Protein 2WAU (pdb70)

Solvent-accessible surface area: 29302 Å² total

Structure (mmCIF, N/CA/C/O backbone):
data_2WAU
#
_entry.id   2WAU
#
_cell.length_a   62.943
_cell.length_b   62.943
_cell.length_c   334.269
_cell.angle_alpha   90.00
_cell.angle_beta   90.00
_cell.angle_gamma   90.00
#
_symmetry.space_group_name_H-M   'P 43 21 2'
#
loop_
_atom_site.group_PDB
_atom_site.id
_atom_site.type_symbol
_atom_site.label_atom_id
_atom_site.label_alt_id
_atom_site.label_comp_id
_atom_site.label_asym_id
_atom_site.label_entity_id
_atom_site.label_seq_id
_atom_site.pdbx_PDB_ins_code
_atom_site.Cartn_x
_atom_site.Cartn_y
_atom_site.Cartn_z
_atom_site.occupancy
_atom_site.B_iso_or_equiv
_atom_site.auth_seq_id
_atom_site.auth_comp_id
_atom_site.auth_asym_id
_atom_site.auth_atom_id
_atom_site.pdbx_PDB_model_num
ATOM 1 N N . ASP A 1 18 ? -6.561 -37.641 21.157 1.00 76.25 2350 ASP A N 1
ATOM 2 C CA . ASP A 1 18 ? -7.578 -36.719 21.744 1.00 75.75 2350 ASP A CA 1
ATOM 3 C C . ASP A 1 18 ? -6.949 -35.443 22.326 1.00 74.37 2350 ASP A C 1
ATOM 4 O O . ASP A 1 18 ? -7.630 -34.427 22.487 1.00 74.50 2350 ASP A O 1
ATOM 9 N N . THR A 1 19 ? -5.651 -35.500 22.622 1.00 71.70 2351 THR A N 1
ATOM 10 C CA . THR A 1 19 ? -4.939 -34.387 23.262 1.00 68.61 2351 THR A CA 1
ATOM 11 C C . THR A 1 19 ? -4.212 -33.494 22.248 1.00 65.68 2351 THR A C 1
ATOM 12 O O . THR A 1 19 ? -3.815 -33.953 21.176 1.00 65.73 2351 THR A O 1
ATOM 16 N N . TRP A 1 20 ? -4.045 -32.220 22.600 1.00 62.27 2352 TRP A N 1
ATOM 17 C CA . TRP A 1 20 ? -3.315 -31.265 21.766 1.00 59.02 2352 TRP A CA 1
ATOM 18 C C . TRP A 1 20 ? -1.851 -31.168 22.182 1.00 58.23 2352 TRP A C 1
ATOM 19 O O . TRP A 1 20 ? -1.466 -30.323 22.994 1.00 57.59 2352 TRP A O 1
ATOM 30 N N . THR A 1 21 ? -1.046 -32.053 21.602 1.00 57.32 2353 THR A N 1
ATOM 31 C CA . THR A 1 21 ? 0.359 -32.212 21.966 1.00 57.03 2353 THR A CA 1
ATOM 32 C C . THR A 1 21 ? 1.237 -31.090 21.416 1.00 57.08 2353 THR A C 1
ATOM 33 O O . THR A 1 21 ? 0.840 -30.370 20.498 1.00 56.96 2353 THR A O 1
ATOM 37 N N . ASP A 1 22 ? 2.429 -30.947 21.993 1.00 57.28 2354 ASP A N 1
ATOM 38 C CA . ASP A 1 22 ? 3.397 -29.948 21.546 1.00 57.71 2354 ASP A CA 1
ATOM 39 C C . ASP A 1 22 ? 4.527 -30.580 20.727 1.00 58.22 2354 ASP A C 1
ATOM 40 O O . ASP A 1 22 ? 5.664 -30.098 20.735 1.00 58.18 2354 ASP A O 1
ATOM 45 N N . LEU A 1 23 ? 4.198 -31.655 20.012 1.00 59.03 2355 LEU A N 1
ATOM 46 C CA . LEU A 1 23 ? 5.164 -32.355 19.168 1.00 60.03 2355 LEU A CA 1
ATOM 47 C C . LEU A 1 23 ? 5.389 -31.604 17.854 1.00 61.21 2355 LEU A C 1
ATOM 48 O O . LEU A 1 23 ? 5.258 -32.173 16.766 1.00 61.20 2355 LEU A O 1
ATOM 53 N N . VAL A 1 24 ? 5.729 -30.322 17.968 1.00 63.00 2356 VAL A N 1
ATOM 54 C CA . VAL A 1 24 ? 5.957 -29.469 16.802 1.00 65.00 2356 VAL A CA 1
ATOM 55 C C . VAL A 1 24 ? 7.430 -29.084 16.652 1.00 66.91 2356 VAL A C 1
ATOM 56 O O . VAL A 1 24 ? 8.208 -29.172 17.606 1.00 66.92 2356 VAL A O 1
ATOM 60 N N . LYS A 1 25 ? 7.796 -28.668 15.442 1.00 69.57 2357 LYS A N 1
ATOM 61 C CA . LYS A 1 25 ? 9.148 -28.216 15.131 1.00 72.30 2357 LYS A CA 1
ATOM 62 C C . LYS A 1 25 ? 9.415 -26.850 15.748 1.00 74.33 2357 LYS A C 1
ATOM 63 O O . LYS A 1 25 ? 8.538 -25.985 15.751 1.00 74.50 2357 LYS A O 1
ATOM 69 N N . ASN A 1 26 ? 10.630 -26.673 16.267 1.00 76.91 2358 ASN A N 1
ATOM 70 C CA . ASN A 1 26 ? 11.093 -25.399 16.836 1.00 79.35 2358 ASN A CA 1
ATOM 71 C C . ASN A 1 26 ? 10.188 -24.833 17.941 1.00 80.85 2358 ASN A C 1
ATOM 72 O O . ASN A 1 26 ? 9.976 -23.620 18.023 1.00 81.03 2358 ASN A O 1
ATOM 77 N N . SER A 1 27 ? 9.674 -25.719 18.794 1.00 82.60 2359 SER A N 1
ATOM 78 C CA . SER A 1 27 ? 8.760 -25.335 19.877 1.00 84.22 2359 SER A CA 1
ATOM 79 C C . SER A 1 27 ? 9.453 -24.615 21.040 1.00 85.37 2359 SER A C 1
ATOM 80 O O . SER A 1 27 ? 8.789 -24.067 21.922 1.00 85.50 2359 SER A O 1
ATOM 83 N N . SER A 1 28 ? 10.783 -24.633 21.039 1.00 86.71 2360 SER A N 1
ATOM 84 C CA . SER A 1 28 ? 11.570 -23.825 21.964 1.00 87.89 2360 SER A CA 1
ATOM 85 C C . SER A 1 28 ? 11.866 -22.468 21.330 1.00 88.55 2360 SER A C 1
ATOM 86 O O . SER A 1 28 ? 12.185 -21.502 22.027 1.00 88.72 2360 SER A O 1
ATOM 89 N N . ASP A 1 29 ? 11.748 -22.410 20.005 1.00 89.13 2361 ASP A N 1
ATOM 90 C CA . ASP A 1 29 ? 12.076 -21.212 19.241 1.00 89.41 2361 ASP A CA 1
ATOM 91 C C . ASP A 1 29 ? 10.813 -20.519 18.730 1.00 89.00 2361 ASP A C 1
ATOM 92 O O . ASP A 1 29 ? 9.865 -20.293 19.490 1.00 89.02 2361 ASP A O 1
ATOM 97 N N . ILE A 1 30 ? 10.807 -20.203 17.435 1.00 88.20 2362 ILE A N 1
ATOM 98 C CA . ILE A 1 30 ? 9.751 -19.406 16.809 1.00 87.32 2362 ILE A CA 1
ATOM 99 C C . ILE A 1 30 ? 8.357 -20.063 16.858 1.00 86.37 2362 ILE A C 1
ATOM 100 O O . ILE A 1 30 ? 7.358 -19.433 16.504 1.00 86.34 2362 ILE A O 1
ATOM 105 N N . ASN A 1 31 ? 8.296 -21.314 17.313 1.00 85.07 2363 ASN A N 1
ATOM 106 C CA . ASN A 1 31 ? 7.028 -22.040 17.435 1.00 83.59 2363 ASN A CA 1
ATOM 107 C C . ASN A 1 31 ? 6.634 -22.395 18.874 1.00 82.60 2363 ASN A C 1
ATOM 108 O O . ASN A 1 31 ? 6.029 -23.443 19.119 1.00 82.54 2363 ASN A O 1
ATOM 113 N N . LYS A 1 32 ? 6.967 -21.516 19.817 1.00 81.10 2364 LYS A N 1
ATOM 114 C CA . LYS A 1 32 ? 6.628 -21.726 21.222 1.00 79.55 2364 LYS A CA 1
ATOM 115 C C . LYS A 1 32 ? 5.130 -21.551 21.452 1.00 78.09 2364 LYS A C 1
ATOM 116 O O . LYS A 1 32 ? 4.557 -20.509 21.127 1.00 78.03 2364 LYS A O 1
ATOM 122 N N . GLY A 1 33 ? 4.503 -22.585 22.005 1.00 76.30 2365 GLY A N 1
ATOM 123 C CA . GLY A 1 33 ? 3.074 -22.557 22.285 1.00 73.92 2365 GLY A CA 1
ATOM 124 C C . GLY A 1 33 ? 2.209 -23.099 21.163 1.00 72.12 2365 GLY A C 1
ATOM 125 O O . GLY A 1 33 ? 0.989 -23.201 21.312 1.00 72.13 2365 GLY A O 1
ATOM 126 N N . VAL A 1 34 ? 2.834 -23.438 20.036 1.00 70.08 2366 VAL A N 1
ATOM 127 C CA . VAL A 1 34 ? 2.126 -24.065 18.922 1.00 67.89 2366 VAL A CA 1
ATOM 128 C C . VAL A 1 34 ? 1.747 -25.486 19.317 1.00 66.09 2366 VAL A C 1
ATOM 129 O O . VAL A 1 34 ? 2.603 -26.282 19.714 1.00 65.92 2366 VAL A O 1
ATOM 133 N N . LEU A 1 35 ? 0.457 -25.789 19.224 1.00 63.75 2367 LEU A N 1
ATOM 134 C CA . LEU A 1 35 ? -0.037 -27.119 19.544 1.00 61.25 2367 LEU A CA 1
ATOM 135 C C . LEU A 1 35 ? -0.494 -27.858 18.296 1.00 59.89 2367 LEU A C 1
ATOM 136 O O . LEU A 1 35 ? -1.044 -27.266 17.366 1.00 59.59 2367 LEU A O 1
ATOM 141 N N . LEU A 1 36 ? -0.255 -29.164 18.307 1.00 58.11 2368 LEU A N 1
ATOM 142 C CA . LEU A 1 36 ? -0.464 -30.033 17.162 1.00 56.57 2368 LEU A CA 1
ATOM 143 C C . LEU A 1 36 ? -1.824 -30.737 17.267 1.00 55.64 2368 LEU A C 1
ATOM 144 O O . LEU A 1 36 ? -2.068 -31.463 18.233 1.00 55.53 2368 LEU A O 1
ATOM 149 N N . PRO A 1 37 ? -2.718 -30.508 16.281 1.00 54.81 2369 PRO A N 1
ATOM 150 C CA . PRO A 1 37 ? -4.065 -31.089 16.280 1.00 54.35 2369 PRO A CA 1
ATOM 151 C C . PRO A 1 37 ? -4.045 -32.617 16.246 1.00 53.99 2369 PRO A C 1
ATOM 152 O O . PRO A 1 37 ? -3.262 -33.196 15.487 1.00 53.95 2369 PRO A O 1
ATOM 156 N N . PRO A 1 38 ? -4.897 -33.269 17.066 1.00 53.70 2370 PRO A N 1
ATOM 157 C CA . PRO A 1 38 ? -5.018 -34.730 17.063 1.00 53.51 2370 PRO A CA 1
ATOM 158 C C . PRO A 1 38 ? -5.250 -35.276 15.655 1.00 53.37 2370 PRO A C 1
ATOM 159 O O . PRO A 1 38 ? -4.613 -36.254 15.261 1.00 53.34 2370 PRO A O 1
ATOM 163 N N . ARG A 1 39 ? -6.152 -34.629 14.916 1.00 53.32 2371 ARG A N 1
ATOM 164 C CA . ARG A 1 39 ? -6.432 -34.951 13.518 1.00 53.31 2371 ARG A CA 1
ATOM 165 C C . ARG A 1 39 ? -5.155 -35.002 12.670 1.00 53.72 2371 ARG A C 1
ATOM 166 O O . ARG A 1 39 ? -4.975 -35.923 11.870 1.00 53.70 2371 ARG A O 1
ATOM 174 N N . ARG A 1 40 ? -4.276 -34.019 12.854 1.00 54.38 2372 ARG A N 1
ATOM 175 C CA . ARG A 1 40 ? -3.009 -33.972 12.125 1.00 55.16 2372 ARG A CA 1
ATOM 176 C C . ARG A 1 40 ? -2.016 -35.039 12.605 1.00 55.75 2372 ARG A C 1
ATOM 177 O O . ARG A 1 40 ? -1.323 -35.653 11.789 1.00 55.79 2372 ARG A O 1
ATOM 185 N N . LYS A 1 41 ? -1.955 -35.256 13.919 1.00 56.50 2373 LYS A N 1
ATOM 186 C CA . LYS A 1 41 ? -1.125 -36.315 14.499 1.00 57.20 2373 LYS A CA 1
ATOM 187 C C . LYS A 1 41 ? -1.504 -37.676 13.920 1.00 57.63 2373 LYS A C 1
ATOM 188 O O . LYS A 1 41 ? -0.646 -38.541 13.724 1.00 57.61 2373 LYS A O 1
ATOM 194 N N . ASN A 1 42 ? -2.795 -37.844 13.642 1.00 58.19 2374 ASN A N 1
ATOM 195 C CA . ASN A 1 42 ? -3.333 -39.096 13.121 1.00 58.52 2374 ASN A CA 1
ATOM 196 C C . ASN A 1 42 ? -3.326 -39.203 11.593 1.00 59.65 2374 ASN A C 1
ATOM 197 O O . ASN A 1 42 ? -3.611 -40.270 11.045 1.00 59.65 2374 ASN A O 1
ATOM 202 N N . LEU A 1 43 ? -2.999 -38.103 10.913 1.00 60.87 2375 LEU A N 1
ATOM 203 C CA . LEU A 1 43 ? -2.858 -38.109 9.457 1.00 62.26 2375 LEU A CA 1
ATOM 204 C C . LEU A 1 43 ? -1.603 -38.885 9.066 1.00 64.11 2375 LEU A C 1
ATOM 205 O O . LEU A 1 43 ? -0.483 -38.383 9.198 1.00 64.07 2375 LEU A O 1
ATOM 210 N N . PHE A 1 44 ? -1.802 -40.114 8.593 1.00 66.71 2376 PHE A N 1
ATOM 211 C CA . PHE A 1 44 ? -0.693 -40.987 8.220 1.00 69.48 2376 PHE A CA 1
ATOM 212 C C . PHE A 1 44 ? -0.139 -40.638 6.843 1.00 71.40 2376 PHE A C 1
ATOM 213 O O . PHE A 1 44 ? -0.832 -40.764 5.829 1.00 71.56 2376 PHE A O 1
ATOM 221 N N . LEU A 1 45 ? 1.114 -40.194 6.829 1.00 74.07 2377 LEU A N 1
ATOM 222 C CA . LEU A 1 45 ? 1.837 -39.888 5.601 1.00 76.76 2377 LEU A CA 1
ATOM 223 C C . LEU A 1 45 ? 3.331 -39.969 5.894 1.00 79.05 2377 LEU A C 1
ATOM 224 O O . LEU A 1 45 ? 3.993 -38.956 6.134 1.00 79.21 2377 LEU A O 1
ATOM 229 N N . LYS A 1 46 ? 3.849 -41.193 5.894 1.00 82.08 2378 LYS A N 1
ATOM 230 C CA . LYS A 1 46 ? 5.252 -41.419 6.193 1.00 85.04 2378 LYS A CA 1
ATOM 231 C C . LYS A 1 46 ? 5.985 -41.934 4.962 1.00 87.13 2378 LYS A C 1
ATOM 232 O O . LYS A 1 46 ? 5.555 -42.896 4.321 1.00 87.32 2378 LYS A O 1
ATOM 238 N N . ILE A 1 47 ? 7.081 -41.260 4.627 1.00 89.71 2379 ILE A N 1
ATOM 239 C CA . ILE A 1 47 ? 8.019 -41.739 3.622 1.00 92.23 2379 ILE A CA 1
ATOM 240 C C . ILE A 1 47 ? 9.256 -42.225 4.366 1.00 93.86 2379 ILE A C 1
ATOM 241 O O . ILE A 1 47 ? 9.797 -41.511 5.213 1.00 94.09 2379 ILE A O 1
ATOM 246 N N . ASP A 1 48 ? 9.683 -43.448 4.072 1.00 95.79 2380 ASP A N 1
ATOM 247 C CA . ASP A 1 48 ? 10.912 -43.977 4.645 1.00 97.53 2380 ASP A CA 1
ATOM 248 C C . ASP A 1 48 ? 12.089 -43.566 3.769 1.00 98.39 2380 ASP A C 1
ATOM 249 O O . ASP A 1 48 ? 11.938 -43.408 2.554 1.00 98.59 2380 ASP A O 1
ATOM 254 N N . GLU A 1 49 ? 13.255 -43.390 4.387 1.00 99.28 2381 GLU A N 1
ATOM 255 C CA . GLU A 1 49 ? 14.483 -43.057 3.658 1.00 100.03 2381 GLU A CA 1
ATOM 256 C C . GLU A 1 49 ? 14.890 -44.143 2.662 1.00 100.15 2381 GLU A C 1
ATOM 257 O O . GLU A 1 49 ? 15.743 -43.916 1.802 1.00 100.22 2381 GLU A O 1
ATOM 263 N N . SER A 1 50 ? 14.276 -45.318 2.791 1.00 100.23 2382 SER A N 1
ATOM 264 C CA . SER A 1 50 ? 14.498 -46.426 1.868 1.00 100.22 2382 SER A CA 1
ATOM 265 C C . SER A 1 50 ? 13.909 -46.124 0.491 1.00 100.10 2382 SER A C 1
ATOM 266 O O . SER A 1 50 ? 14.603 -46.225 -0.521 1.00 100.13 2382 SER A O 1
ATOM 269 N N . ASP A 1 51 ? 12.635 -45.737 0.465 1.00 99.89 2383 ASP A N 1
ATOM 270 C CA . ASP A 1 51 ? 11.927 -45.451 -0.787 1.00 99.67 2383 ASP A CA 1
ATOM 271 C C . ASP A 1 51 ? 12.205 -44.055 -1.360 1.00 99.49 2383 ASP A C 1
ATOM 272 O O . ASP A 1 51 ? 11.450 -43.562 -2.202 1.00 99.48 2383 ASP A O 1
ATOM 277 N N . ILE A 1 52 ? 13.301 -43.437 -0.918 1.00 99.30 2384 ILE A N 1
ATOM 278 C CA . ILE A 1 52 ? 13.726 -42.118 -1.403 1.00 99.15 2384 ILE A CA 1
ATOM 279 C C . ILE A 1 52 ? 14.043 -42.114 -2.909 1.00 98.94 2384 ILE A C 1
ATOM 280 O O . ILE A 1 52 ? 13.883 -41.091 -3.579 1.00 98.91 2384 ILE A O 1
ATOM 285 N N . CYS A 1 53 ? 14.480 -43.263 -3.424 1.00 98.76 2385 CYS A N 1
ATOM 286 C CA . CYS A 1 53 ? 14.857 -43.409 -4.833 1.00 98.58 2385 CYS A CA 1
ATOM 287 C C . CYS A 1 53 ? 13.706 -43.888 -5.712 1.00 98.54 2385 CYS A C 1
ATOM 288 O O . CYS A 1 53 ? 13.593 -43.475 -6.869 1.00 98.50 2385 CYS A O 1
ATOM 291 N N . LYS A 1 54 ? 12.868 -44.767 -5.161 1.00 98.65 2386 LYS A N 1
ATOM 292 C CA . LYS A 1 54 ? 11.657 -45.245 -5.832 1.00 98.88 2386 LYS A CA 1
ATOM 293 C C . LYS A 1 54 ? 10.772 -44.083 -6.272 1.00 98.99 2386 LYS A C 1
ATOM 294 O O . LYS A 1 54 ? 10.162 -44.125 -7.341 1.00 99.11 2386 LYS A O 1
ATOM 300 N N . TYR A 1 55 ? 10.716 -43.049 -5.435 1.00 99.33 2387 TYR A N 1
ATOM 301 C CA . TYR A 1 55 ? 9.873 -41.885 -5.685 1.00 100.94 2387 TYR A CA 1
ATOM 302 C C . TYR A 1 55 ? 10.558 -40.792 -6.504 1.00 102.21 2387 TYR A C 1
ATOM 303 O O . TYR A 1 55 ? 9.880 -39.994 -7.156 1.00 102.50 2387 TYR A O 1
ATOM 312 N N . LYS A 1 56 ? 11.890 -40.751 -6.473 1.00 105.36 2388 LYS A N 1
ATOM 313 C CA . LYS A 1 56 ? 12.631 -39.740 -7.231 1.00 108.28 2388 LYS A CA 1
ATOM 314 C C . LYS A 1 56 ? 12.657 -40.037 -8.732 1.00 110.19 2388 LYS A C 1
ATOM 315 O O . LYS A 1 56 ? 12.309 -39.173 -9.541 1.00 110.43 2388 LYS A O 1
ATOM 321 N N . ARG A 1 57 ? 13.061 -41.252 -9.099 1.00 112.18 2389 ARG A N 1
ATOM 322 C CA . ARG A 1 57 ? 13.152 -41.630 -10.511 1.00 113.86 2389 ARG A CA 1
ATOM 323 C C . ARG A 1 57 ? 11.805 -41.948 -11.161 1.00 113.61 2389 ARG A C 1
ATOM 324 O O . ARG A 1 57 ? 11.677 -41.891 -12.386 1.00 113.83 2389 ARG A O 1
ATOM 332 N N . ASP A 1 58 ? 10.812 -42.285 -10.341 1.00 112.91 2390 ASP A N 1
ATOM 333 C CA . ASP A 1 58 ? 9.462 -42.557 -10.827 1.00 111.81 2390 ASP A CA 1
ATOM 334 C C . ASP A 1 58 ? 8.479 -41.533 -10.249 1.00 110.64 2390 ASP A C 1
ATOM 335 O O . ASP A 1 58 ? 7.930 -41.741 -9.163 1.00 110.69 2390 ASP A O 1
ATOM 340 N N . PRO A 1 59 ? 8.261 -40.419 -10.978 1.00 109.14 2391 PRO A N 1
ATOM 341 C CA . PRO A 1 59 ? 7.436 -39.298 -10.516 1.00 107.63 2391 PRO A CA 1
ATOM 342 C C . PRO A 1 59 ? 5.979 -39.662 -10.229 1.00 105.81 2391 PRO A C 1
ATOM 343 O O . PRO A 1 59 ? 5.385 -39.110 -9.301 1.00 105.78 2391 PRO A O 1
ATOM 347 N N . LYS A 1 60 ? 5.415 -40.581 -11.010 1.00 103.47 2392 LYS A N 1
ATOM 348 C CA . LYS A 1 60 ? 3.996 -40.924 -10.887 1.00 101.01 2392 LYS A CA 1
ATOM 349 C C . LYS A 1 60 ? 3.700 -41.973 -9.804 1.00 99.01 2392 LYS A C 1
ATOM 350 O O . LYS A 1 60 ? 2.551 -42.124 -9.382 1.00 98.88 2392 LYS A O 1
ATOM 356 N N . LEU A 1 61 ? 4.736 -42.688 -9.365 1.00 96.37 2393 LEU A N 1
ATOM 357 C CA . LEU A 1 61 ? 4.617 -43.622 -8.242 1.00 93.72 2393 LEU A CA 1
ATOM 358 C C . LEU A 1 61 ? 4.444 -42.848 -6.936 1.00 91.70 2393 LEU A C 1
ATOM 359 O O . LEU A 1 61 ? 3.635 -43.224 -6.084 1.00 91.54 2393 LEU A O 1
ATOM 364 N N . PHE A 1 62 ? 5.217 -41.771 -6.794 1.00 89.16 2394 PHE A N 1
ATOM 365 C CA . PHE A 1 62 ? 5.088 -40.837 -5.678 1.00 86.68 2394 PHE A CA 1
ATOM 366 C C . PHE A 1 62 ? 3.690 -40.228 -5.647 1.00 85.03 2394 PHE A C 1
ATOM 367 O O . PHE A 1 62 ? 3.081 -40.113 -4.581 1.00 84.81 2394 PHE A O 1
ATOM 375 N N . LYS A 1 63 ? 3.196 -39.847 -6.824 1.00 83.05 2395 LYS A N 1
ATOM 376 C CA . LYS A 1 63 ? 1.855 -39.286 -6.972 1.00 81.26 2395 LYS A CA 1
ATOM 377 C C . LYS A 1 63 ? 0.785 -40.241 -6.446 1.00 80.11 2395 LYS A C 1
ATOM 378 O O . LYS A 1 63 ? -0.019 -39.860 -5.596 1.00 79.98 2395 LYS A O 1
ATOM 384 N N . ASP A 1 64 ? 0.802 -41.483 -6.925 1.00 78.78 2396 ASP A N 1
ATOM 385 C CA . ASP A 1 64 ? -0.154 -42.503 -6.486 1.00 77.60 2396 ASP A CA 1
ATOM 386 C C . ASP A 1 64 ? -0.148 -42.709 -4.970 1.00 76.49 2396 ASP A C 1
ATOM 387 O O . ASP A 1 64 ? -1.180 -43.030 -4.381 1.00 76.42 2396 ASP A O 1
ATOM 392 N N . PHE A 1 65 ? 1.016 -42.515 -4.353 1.00 75.13 2397 PHE A N 1
ATOM 393 C CA . PHE A 1 65 ? 1.162 -42.621 -2.902 1.00 73.76 2397 PHE A CA 1
ATOM 394 C C . PHE A 1 65 ? 0.536 -41.434 -2.167 1.00 72.88 2397 PHE A C 1
ATOM 395 O O . PHE A 1 65 ? -0.128 -41.617 -1.145 1.00 72.76 2397 PHE A O 1
ATOM 403 N N . ILE A 1 66 ? 0.756 -40.227 -2.689 1.00 71.78 2398 ILE A N 1
ATOM 404 C CA . ILE A 1 66 ? 0.182 -39.004 -2.116 1.00 70.73 2398 ILE A CA 1
ATOM 405 C C . ILE A 1 66 ? -1.341 -38.997 -2.265 1.00 70.10 2398 ILE A C 1
ATOM 406 O O . ILE A 1 66 ? -2.061 -38.618 -1.337 1.00 70.02 2398 ILE A O 1
ATOM 411 N N . TYR A 1 67 ? -1.816 -39.432 -3.432 1.00 69.50 2399 TYR A N 1
ATOM 412 C CA . TYR A 1 67 ? -3.247 -39.552 -3.710 1.00 68.94 2399 TYR A CA 1
ATOM 413 C C . TYR A 1 67 ? -3.900 -40.581 -2.787 1.00 69.03 2399 TYR A C 1
ATOM 414 O O . TYR A 1 67 ? -4.993 -40.345 -2.273 1.00 68.93 2399 TYR A O 1
ATOM 423 N N . SER A 1 68 ? -3.222 -41.710 -2.573 1.00 69.09 2400 SER A N 1
ATOM 424 C CA . SER A 1 68 ? -3.747 -42.778 -1.715 1.00 69.25 2400 SER A CA 1
ATOM 425 C C . SER A 1 68 ? -3.613 -42.460 -0.225 1.00 69.28 2400 SER A C 1
ATOM 426 O O . SER A 1 68 ? -4.357 -43.001 0.596 1.00 69.30 2400 SER A O 1
ATOM 429 N N . SER A 1 69 ? -2.662 -41.592 0.115 1.00 69.27 2401 SER A N 1
ATOM 430 C CA . SER A 1 69 ? -2.547 -41.070 1.476 1.00 69.27 2401 SER A CA 1
ATOM 431 C C . SER A 1 69 ? -3.731 -40.155 1.766 1.00 69.33 2401 SER A C 1
ATOM 432 O O . SER A 1 69 ? -4.290 -40.179 2.864 1.00 69.36 2401 SER A O 1
ATOM 435 N N . ALA A 1 70 ? -4.108 -39.357 0.767 1.00 69.40 2402 ALA A N 1
ATOM 436 C CA . ALA A 1 70 ? -5.310 -38.533 0.831 1.00 69.50 2402 ALA A CA 1
ATOM 437 C C . ALA A 1 70 ? -6.560 -39.407 0.924 1.00 69.62 2402 ALA A C 1
ATOM 438 O O . ALA A 1 70 ? -7.476 -39.106 1.693 1.00 69.63 2402 ALA A O 1
ATOM 440 N N . ILE A 1 71 ? -6.581 -40.490 0.143 1.00 69.84 2403 ILE A N 1
ATOM 441 C CA . ILE A 1 71 ? -7.669 -41.477 0.161 1.00 70.01 2403 ILE A CA 1
ATOM 442 C C . ILE A 1 71 ? -7.859 -42.070 1.559 1.00 70.33 2403 ILE A C 1
ATOM 443 O O . ILE A 1 71 ? -8.959 -42.020 2.115 1.00 70.32 2403 ILE A O 1
ATOM 448 N N . SER A 1 72 ? -6.775 -42.615 2.113 1.00 70.75 2404 SER A N 1
ATOM 449 C CA . SER A 1 72 ? -6.789 -43.284 3.416 1.00 71.22 2404 SER A CA 1
ATOM 450 C C . SER A 1 72 ? -7.195 -42.346 4.547 1.00 71.74 2404 SER A C 1
ATOM 451 O O . SER A 1 72 ? -7.800 -42.776 5.531 1.00 71.70 2404 SER A O 1
ATOM 454 N N . GLU A 1 73 ? -6.854 -41.068 4.396 1.00 72.50 2405 GLU A N 1
ATOM 455 C CA . GLU A 1 73 ? -7.202 -40.042 5.373 1.00 73.23 2405 GLU A CA 1
ATOM 456 C C . GLU A 1 73 ? -8.714 -39.839 5.466 1.00 74.16 2405 GLU A C 1
ATOM 457 O O . GLU A 1 73 ? -9.255 -39.690 6.562 1.00 74.24 2405 GLU A O 1
ATOM 463 N N . VAL A 1 74 ? -9.385 -39.847 4.316 1.00 75.26 2406 VAL A N 1
ATOM 464 C CA . VAL A 1 74 ? -10.847 -39.766 4.261 1.00 76.37 2406 VAL A CA 1
ATOM 465 C C . VAL A 1 74 ? -11.474 -41.036 4.851 1.00 77.10 2406 VAL A C 1
ATOM 466 O O . VAL A 1 74 ? -12.504 -40.973 5.529 1.00 77.19 2406 VAL A O 1
ATOM 470 N N . GLU A 1 75 ? -10.834 -42.176 4.598 1.00 77.96 2407 GLU A N 1
ATOM 471 C CA . GLU A 1 75 ? -11.264 -43.461 5.150 1.00 78.85 2407 GLU A CA 1
ATOM 472 C C . GLU A 1 75 ? -11.086 -43.517 6.667 1.00 78.68 2407 GLU A C 1
ATOM 473 O O . GLU A 1 75 ? -11.886 -44.142 7.367 1.00 78.73 2407 GLU A O 1
ATOM 479 N N . ARG A 1 76 ? -10.034 -42.864 7.161 1.00 78.52 2408 ARG A N 1
ATOM 480 C CA . ARG A 1 76 ? -9.778 -42.765 8.597 1.00 78.29 2408 ARG A CA 1
ATOM 481 C C . ARG A 1 76 ? -10.817 -41.878 9.282 1.00 78.56 2408 ARG A C 1
ATOM 482 O O . ARG A 1 76 ? -11.274 -42.189 10.383 1.00 78.49 2408 ARG A O 1
ATOM 490 N N . LEU A 1 77 ? -11.186 -40.780 8.623 1.00 79.00 2409 LEU A N 1
ATOM 491 C CA . LEU A 1 77 ? -12.132 -39.813 9.184 1.00 79.50 2409 LEU A CA 1
ATOM 492 C C . LEU A 1 77 ? -13.528 -40.394 9.418 1.00 80.44 2409 LEU A C 1
ATOM 493 O O . LEU A 1 77 ? -14.191 -40.039 10.396 1.00 80.45 2409 LEU A O 1
ATOM 498 N N . LYS A 1 78 ? -13.963 -41.283 8.524 1.00 81.61 2410 LYS A N 1
ATOM 499 C CA . LYS A 1 78 ? -15.246 -41.976 8.675 1.00 82.87 2410 LYS A CA 1
ATOM 500 C C . LYS A 1 78 ? -15.235 -42.908 9.890 1.00 83.61 2410 LYS A C 1
ATOM 501 O O . LYS A 1 78 ? -16.247 -43.046 10.579 1.00 83.67 2410 LYS A O 1
ATOM 507 N N . LYS A 1 79 ? -14.089 -43.541 10.141 1.00 84.60 2411 LYS A N 1
ATOM 508 C CA . LYS A 1 79 ? -13.904 -44.403 11.312 1.00 85.60 2411 LYS A CA 1
ATOM 509 C C . LYS A 1 79 ? -14.076 -43.623 12.615 1.00 86.22 2411 LYS A C 1
ATOM 510 O O . LYS A 1 79 ? -14.562 -44.166 13.610 1.00 86.27 2411 LYS A O 1
ATOM 516 N N . VAL A 1 80 ? -13.678 -42.352 12.598 1.00 87.06 2412 VAL A N 1
ATOM 517 C CA . VAL A 1 80 ? -13.747 -41.492 13.778 1.00 87.91 2412 VAL A CA 1
ATOM 518 C C . VAL A 1 80 ? -15.140 -40.883 13.968 1.00 88.82 2412 VAL A C 1
ATOM 519 O O . VAL A 1 80 ? -15.776 -41.098 15.001 1.00 88.83 2412 VAL A O 1
ATOM 523 N N . TYR A 1 81 ? -15.612 -40.137 12.969 1.00 90.13 2413 TYR A N 1
ATOM 524 C CA . TYR A 1 81 ? -16.849 -39.360 13.103 1.00 91.61 2413 TYR A CA 1
ATOM 525 C C . TYR A 1 81 ? -18.139 -40.110 12.742 1.00 92.93 2413 TYR A C 1
ATOM 526 O O . TYR A 1 81 ? -19.200 -39.799 13.285 1.00 92.99 2413 TYR A O 1
ATOM 535 N N . GLY A 1 82 ? -18.038 -41.075 11.826 1.00 94.67 2414 GLY A N 1
ATOM 536 C CA . GLY A 1 82 ? -19.128 -42.009 11.486 1.00 96.86 2414 GLY A CA 1
ATOM 537 C C . GLY A 1 82 ? -20.553 -41.487 11.360 1.00 98.47 2414 GLY A C 1
ATOM 538 O O . GLY A 1 82 ? -21.249 -41.304 12.369 1.00 98.56 2414 GLY A O 1
ATOM 539 N N . GLU A 1 83 ? -20.988 -41.270 10.116 1.00 100.04 2415 GLU A N 1
ATOM 540 C CA . GLU A 1 83 ? -22.345 -40.784 9.806 1.00 101.64 2415 GLU A CA 1
ATOM 541 C C . GLU A 1 83 ? -22.581 -39.330 10.238 1.00 102.27 2415 GLU A C 1
ATOM 542 O O . GLU A 1 83 ? -23.717 -38.838 10.233 1.00 102.45 2415 GLU A O 1
ATOM 548 N N . ALA A 1 84 ? -21.498 -38.649 10.605 1.00 102.99 2416 ALA A N 1
ATOM 549 C CA . ALA A 1 84 ? -21.547 -37.217 10.857 1.00 103.49 2416 ALA A CA 1
ATOM 550 C C . ALA A 1 84 ? -20.912 -36.526 9.656 1.00 103.64 2416 ALA A C 1
ATOM 551 O O . ALA A 1 84 ? -19.767 -36.070 9.717 1.00 103.76 2416 ALA A O 1
ATOM 553 N N . LYS A 1 85 ? -21.672 -36.474 8.562 1.00 103.53 2417 LYS A N 1
ATOM 554 C CA . LYS A 1 85 ? -21.196 -35.970 7.268 1.00 103.19 2417 LYS A CA 1
ATOM 555 C C . LYS A 1 85 ? -20.461 -34.635 7.351 1.00 102.27 2417 LYS A C 1
ATOM 556 O O . LYS A 1 85 ? -19.377 -34.483 6.785 1.00 102.37 2417 LYS A O 1
ATOM 562 N N . THR A 1 86 ? -21.059 -33.678 8.059 1.00 100.74 2418 THR A N 1
ATOM 563 C CA . THR A 1 86 ? -20.497 -32.335 8.202 1.00 98.99 2418 THR A CA 1
ATOM 564 C C . THR A 1 86 ? -19.152 -32.366 8.929 1.00 97.22 2418 THR A C 1
ATOM 565 O O . THR A 1 86 ? -18.214 -31.668 8.543 1.00 97.17 2418 THR A O 1
ATOM 569 N N . LYS A 1 87 ? -19.073 -33.192 9.971 1.00 94.75 2419 LYS A N 1
ATOM 570 C CA . LYS A 1 87 ? -17.887 -33.300 10.822 1.00 92.10 2419 LYS A CA 1
ATOM 571 C C . LYS A 1 87 ? -16.698 -33.960 10.115 1.00 89.89 2419 LYS A C 1
ATOM 572 O O . LYS A 1 87 ? -15.547 -33.756 10.506 1.00 89.76 2419 LYS A O 1
ATOM 578 N N . VAL A 1 88 ? -16.986 -34.748 9.079 1.00 86.93 2420 VAL A N 1
ATOM 579 C CA . VAL A 1 88 ? -15.958 -35.435 8.291 1.00 83.95 2420 VAL A CA 1
ATOM 580 C C . VAL A 1 88 ? -15.446 -34.534 7.163 1.00 81.73 2420 VAL A C 1
ATOM 581 O O . VAL A 1 88 ? -14.234 -34.402 6.963 1.00 81.49 2420 VAL A O 1
ATOM 585 N N . VAL A 1 89 ? -16.383 -33.924 6.439 1.00 78.99 2421 VAL A N 1
ATOM 586 C CA . VAL A 1 89 ? -16.086 -33.003 5.337 1.00 76.33 2421 VAL A CA 1
ATOM 587 C C . VAL A 1 89 ? -15.252 -31.807 5.808 1.00 74.50 2421 VAL A C 1
ATOM 588 O O . VAL A 1 89 ? -14.318 -31.384 5.121 1.00 74.29 2421 VAL A O 1
ATOM 592 N N . HIS A 1 90 ? -15.593 -31.282 6.984 1.00 72.29 2422 HIS A N 1
ATOM 593 C CA . HIS A 1 90 ? -14.891 -30.144 7.578 1.00 70.22 2422 HIS A CA 1
ATOM 594 C C . HIS A 1 90 ? -13.437 -30.482 7.909 1.00 69.11 2422 HIS A C 1
ATOM 595 O O . HIS A 1 90 ? -12.549 -29.638 7.773 1.00 68.97 2422 HIS A O 1
ATOM 602 N N . ALA A 1 91 ? -13.209 -31.722 8.339 1.00 67.78 2423 ALA A N 1
ATOM 603 C CA . ALA A 1 91 ? -11.872 -32.215 8.656 1.00 66.53 2423 ALA A CA 1
ATOM 604 C C . ALA A 1 91 ? -11.051 -32.517 7.401 1.00 65.70 2423 ALA A C 1
ATOM 605 O O . ALA A 1 91 ? -9.831 -32.335 7.402 1.00 65.56 2423 ALA A O 1
ATOM 607 N N . MET A 1 92 ? -11.722 -32.983 6.344 1.00 64.64 2424 MET A N 1
ATOM 608 C CA . MET A 1 92 ? -11.080 -33.222 5.045 1.00 63.57 2424 MET A CA 1
ATOM 609 C C . MET A 1 92 ? -10.339 -31.981 4.576 1.00 63.30 2424 MET A C 1
ATOM 610 O O . MET A 1 92 ? -9.184 -32.061 4.162 1.00 63.30 2424 MET A O 1
ATOM 615 N N . LYS A 1 93 ? -11.021 -30.839 4.653 1.00 62.81 2425 LYS A N 1
ATOM 616 C CA . LYS A 1 93 ? -10.470 -29.556 4.223 1.00 62.32 2425 LYS A CA 1
ATOM 617 C C . LYS A 1 93 ? -9.230 -29.154 5.022 1.00 61.76 2425 LYS A C 1
ATOM 618 O O . LYS A 1 93 ? -8.339 -28.487 4.492 1.00 61.79 2425 LYS A O 1
ATOM 624 N N . TYR A 1 94 ? -9.178 -29.562 6.288 1.00 61.06 2426 TYR A N 1
ATOM 625 C CA . TYR A 1 94 ? -8.000 -29.341 7.124 1.00 60.45 2426 TYR A CA 1
ATOM 626 C C . TYR A 1 94 ? -6.856 -30.269 6.725 1.00 60.13 2426 TYR A C 1
ATOM 627 O O . TYR A 1 94 ? -5.710 -29.831 6.588 1.00 60.09 2426 TYR A O 1
ATOM 636 N N . SER A 1 95 ? -7.182 -31.548 6.545 1.00 59.83 2427 SER A N 1
ATOM 637 C CA . SER A 1 95 ? -6.212 -32.574 6.163 1.00 59.52 2427 SER A CA 1
ATOM 638 C C . SER A 1 95 ? -5.659 -32.332 4.763 1.00 59.26 2427 SER A C 1
ATOM 639 O O . SER A 1 95 ? -4.453 -32.462 4.534 1.00 59.23 2427 SER A O 1
ATOM 642 N N . PHE A 1 96 ? -6.553 -31.987 3.836 1.00 58.86 2428 PHE A N 1
ATOM 643 C CA . PHE A 1 96 ? -6.179 -31.574 2.487 1.00 58.47 2428 PHE A CA 1
ATOM 644 C C . PHE A 1 96 ? -5.112 -30.483 2.554 1.00 58.16 2428 PHE A C 1
ATOM 645 O O . PHE A 1 96 ? -4.024 -30.634 1.991 1.00 58.11 2428 PHE A O 1
ATOM 653 N N . ALA A 1 97 ? -5.437 -29.401 3.263 1.00 57.73 2429 ALA A N 1
ATOM 654 C CA . ALA A 1 97 ? -4.537 -28.263 3.454 1.00 57.37 2429 ALA A CA 1
ATOM 655 C C . ALA A 1 97 ? -3.211 -28.663 4.092 1.00 57.24 2429 ALA A C 1
ATOM 656 O O . ALA A 1 97 ? -2.156 -28.154 3.707 1.00 57.07 2429 ALA A O 1
ATOM 658 N N . ASP A 1 98 ? -3.279 -29.568 5.069 1.00 57.25 2430 ASP A N 1
ATOM 659 C CA . ASP A 1 98 ? -2.092 -30.066 5.765 1.00 57.17 2430 ASP A CA 1
ATOM 660 C C . ASP A 1 98 ? -1.153 -30.825 4.834 1.00 57.52 2430 ASP A C 1
ATOM 661 O O . ASP A 1 98 ? 0.062 -30.656 4.916 1.00 57.50 2430 ASP A O 1
ATOM 666 N N . ILE A 1 99 ? -1.718 -31.649 3.951 1.00 57.83 2431 ILE A N 1
ATOM 667 C CA . ILE A 1 99 ? -0.933 -32.344 2.926 1.00 58.26 2431 ILE A CA 1
ATOM 668 C C . ILE A 1 99 ? -0.179 -31.323 2.072 1.00 58.44 2431 ILE A C 1
ATOM 669 O O . ILE A 1 99 ? 0.995 -31.520 1.758 1.00 58.57 2431 ILE A O 1
ATOM 674 N N . GLY A 1 100 ? -0.853 -30.228 1.725 1.00 58.73 2432 GLY A N 1
ATOM 675 C CA . GLY A 1 100 ? -0.219 -29.101 1.043 1.00 59.07 2432 GLY A CA 1
ATOM 676 C C . GLY A 1 100 ? 0.985 -28.574 1.801 1.00 59.33 2432 GLY A C 1
ATOM 677 O O . GLY A 1 100 ? 2.057 -28.395 1.223 1.00 59.30 2432 GLY A O 1
ATOM 678 N N . SER A 1 101 ? 0.804 -28.344 3.101 1.00 59.59 2433 SER A N 1
ATOM 679 C CA . SER A 1 101 ? 1.872 -27.871 3.984 1.00 59.85 2433 SER A CA 1
ATOM 680 C C . SER A 1 101 ? 3.010 -28.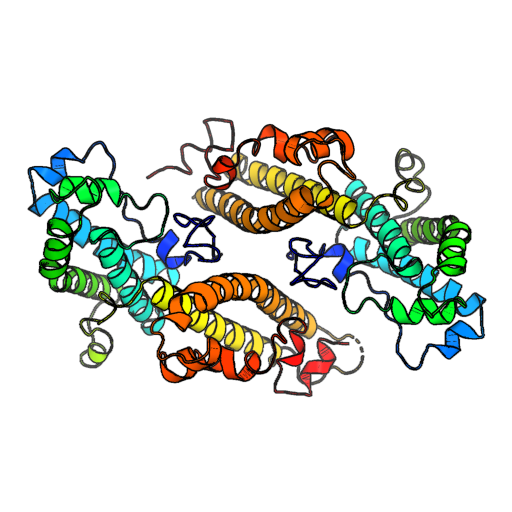885 4.073 1.00 60.05 2433 SER A C 1
ATOM 681 O O . SER A 1 101 ? 4.185 -28.510 4.082 1.00 60.09 2433 SER A O 1
ATOM 684 N N . ILE A 1 102 ? 2.648 -30.167 4.144 1.00 60.26 2434 ILE A N 1
ATOM 685 C CA . ILE A 1 102 ? 3.614 -31.266 4.167 1.00 60.49 2434 ILE A CA 1
ATOM 686 C C . ILE A 1 102 ? 4.433 -31.280 2.874 1.00 60.76 2434 ILE A C 1
ATOM 687 O O . ILE A 1 102 ? 5.664 -31.372 2.913 1.00 60.78 2434 ILE A O 1
ATOM 692 N N . ILE A 1 103 ? 3.740 -31.170 1.741 1.00 61.14 2435 ILE A N 1
ATOM 693 C CA . ILE A 1 103 ? 4.373 -31.133 0.421 1.00 61.57 2435 ILE A CA 1
ATOM 694 C C . ILE A 1 103 ? 5.269 -29.901 0.252 1.00 62.05 2435 ILE A C 1
ATOM 695 O O . ILE A 1 103 ? 6.436 -30.029 -0.123 1.00 62.09 2435 ILE A O 1
ATOM 700 N N . LYS A 1 104 ? 4.721 -28.722 0.544 1.00 62.69 2436 LYS A N 1
ATOM 701 C CA . LYS A 1 104 ? 5.415 -27.448 0.314 1.00 63.33 2436 LYS A CA 1
ATOM 702 C C . LYS A 1 104 ? 6.563 -27.173 1.289 1.00 64.13 2436 LYS A C 1
ATOM 703 O O . LYS A 1 104 ? 7.425 -26.335 1.015 1.00 64.12 2436 LYS A O 1
ATOM 709 N N . GLY A 1 105 ? 6.567 -27.876 2.420 1.00 65.13 2437 GLY A N 1
ATOM 710 C CA . GLY A 1 105 ? 7.605 -27.711 3.439 1.00 66.38 2437 GLY A CA 1
ATOM 711 C C . GLY A 1 105 ? 7.203 -26.785 4.572 1.00 67.28 2437 GLY A C 1
ATOM 712 O O . GLY A 1 105 ? 8.002 -26.507 5.468 1.00 67.42 2437 GLY A O 1
ATOM 713 N N . ASP A 1 106 ? 5.958 -26.315 4.531 1.00 68.02 2438 ASP A N 1
ATOM 714 C CA . ASP A 1 106 ? 5.431 -25.372 5.519 1.00 68.50 2438 ASP A CA 1
ATOM 715 C C . ASP A 1 106 ? 5.022 -26.048 6.827 1.00 68.32 2438 ASP A C 1
ATOM 716 O O . ASP A 1 106 ? 4.896 -25.386 7.860 1.00 68.43 2438 ASP A O 1
ATOM 721 N N . ASP A 1 107 ? 4.820 -27.363 6.770 1.00 67.78 2439 ASP A N 1
ATOM 722 C CA . ASP A 1 107 ? 4.301 -28.145 7.893 1.00 67.20 2439 ASP A CA 1
ATOM 723 C C . ASP A 1 107 ? 5.156 -28.053 9.162 1.00 66.60 2439 ASP A C 1
ATOM 724 O O . ASP A 1 107 ? 6.378 -27.907 9.087 1.00 66.59 2439 ASP A O 1
ATOM 729 N N . MET A 1 108 ? 4.500 -28.157 10.319 1.00 65.98 2440 MET A N 1
ATOM 730 C CA . MET A 1 108 ? 5.142 -27.900 11.615 1.00 65.39 2440 MET A CA 1
ATOM 731 C C . MET A 1 108 ? 5.358 -29.125 12.513 1.00 65.44 2440 MET A C 1
ATOM 732 O O . MET A 1 108 ? 6.039 -29.024 13.533 1.00 65.31 2440 MET A O 1
ATOM 737 N N . MET A 1 109 ? 4.782 -30.269 12.139 1.00 65.97 2441 MET A N 1
ATOM 738 C CA . MET A 1 109 ? 4.961 -31.520 12.888 1.00 66.79 2441 MET A CA 1
ATOM 739 C C . MET A 1 109 ? 6.406 -32.012 12.756 1.00 68.37 2441 MET A C 1
ATOM 740 O O . MET A 1 109 ? 7.041 -31.792 11.724 1.00 68.17 2441 MET A O 1
ATOM 745 N N . GLU A 1 110 ? 6.917 -32.675 13.794 1.00 70.47 2442 GLU A N 1
ATOM 746 C CA . GLU A 1 110 ? 8.345 -33.024 13.869 1.00 72.78 2442 GLU A CA 1
ATOM 747 C C . GLU A 1 110 ? 8.823 -34.115 12.904 1.00 74.19 2442 GLU A C 1
ATOM 748 O O . GLU A 1 110 ? 9.746 -33.883 12.119 1.00 74.37 2442 GLU A O 1
ATOM 754 N N . ASN A 1 111 ? 8.208 -35.294 12.968 1.00 75.70 2443 ASN A N 1
ATOM 755 C CA . ASN A 1 111 ? 8.596 -36.410 12.102 1.00 77.08 2443 ASN A CA 1
ATOM 756 C C . ASN A 1 111 ? 7.719 -36.508 10.851 1.00 77.61 2443 ASN A C 1
ATOM 757 O O . ASN A 1 111 ? 7.297 -37.597 10.451 1.00 77.77 2443 ASN A O 1
ATOM 762 N N . ASN A 1 112 ? 7.467 -35.356 10.235 1.00 78.14 2444 ASN A N 1
ATOM 763 C CA . ASN A 1 112 ? 6.577 -35.251 9.076 1.00 78.49 2444 ASN A CA 1
ATOM 764 C C . ASN A 1 112 ? 7.168 -35.744 7.750 1.00 78.83 2444 ASN A C 1
ATOM 765 O O . ASN A 1 112 ? 6.466 -35.788 6.735 1.00 78.82 2444 ASN A O 1
ATOM 770 N N . SER A 1 113 ? 8.450 -36.113 7.775 1.00 79.24 2445 SER A N 1
ATOM 771 C CA . SER A 1 113 ? 9.209 -36.524 6.583 1.00 79.67 2445 SER A CA 1
ATOM 772 C C . SER A 1 113 ? 9.156 -35.487 5.448 1.00 80.12 2445 SER A C 1
ATOM 773 O O . SER A 1 113 ? 9.104 -35.839 4.266 1.00 80.13 2445 SER A O 1
ATOM 776 N N . SER A 1 114 ? 9.176 -34.210 5.829 1.00 80.75 2446 SER A N 1
ATOM 777 C CA . SER A 1 114 ? 9.187 -33.097 4.880 1.00 81.38 2446 SER A CA 1
ATOM 778 C C . SER A 1 114 ? 10.553 -32.969 4.209 1.00 81.79 2446 SER A C 1
ATOM 779 O O . SER A 1 114 ? 10.650 -32.526 3.062 1.00 81.87 2446 SER A O 1
ATOM 782 N N . ASP A 1 115 ? 11.598 -33.356 4.942 1.00 82.19 2447 ASP A N 1
ATOM 783 C CA . ASP A 1 115 ? 12.969 -33.391 4.430 1.00 82.49 2447 ASP A CA 1
ATOM 784 C C . ASP A 1 115 ? 13.098 -34.345 3.249 1.00 82.13 2447 ASP A C 1
ATOM 785 O O . ASP A 1 115 ? 13.753 -34.029 2.253 1.00 82.16 2447 ASP A O 1
ATOM 790 N N . LYS A 1 116 ? 12.466 -35.509 3.376 1.00 81.57 2448 LYS A N 1
ATOM 791 C CA . LYS A 1 116 ? 12.507 -36.549 2.353 1.00 80.81 2448 LYS A CA 1
ATOM 792 C C . LYS A 1 116 ? 11.766 -36.132 1.085 1.00 80.15 2448 LYS A C 1
ATOM 793 O O . LYS A 1 116 ? 12.218 -36.423 -0.023 1.00 80.08 2448 LYS A O 1
ATOM 799 N N . ILE A 1 117 ? 10.640 -35.440 1.259 1.00 79.15 2449 ILE A N 1
ATOM 800 C CA . ILE A 1 117 ? 9.852 -34.913 0.139 1.00 78.19 2449 ILE A CA 1
ATOM 801 C C . ILE A 1 117 ? 10.646 -33.872 -0.657 1.00 77.71 2449 ILE A C 1
ATOM 802 O O . ILE A 1 117 ? 10.593 -33.853 -1.889 1.00 77.59 2449 ILE A O 1
ATOM 807 N N . GLY A 1 118 ? 11.387 -33.024 0.056 1.00 77.26 2450 GLY A N 1
ATOM 808 C CA . GLY A 1 118 ? 12.250 -32.018 -0.565 1.00 76.86 2450 GLY A CA 1
ATOM 809 C C . GLY A 1 118 ? 13.263 -32.619 -1.521 1.00 76.63 2450 GLY A C 1
ATOM 810 O O . GLY A 1 118 ? 13.477 -32.097 -2.618 1.00 76.59 2450 GLY A O 1
ATOM 811 N N . LYS A 1 119 ? 13.883 -33.721 -1.101 1.00 76.41 2451 LYS A N 1
ATOM 812 C CA . LYS A 1 119 ? 14.832 -34.455 -1.935 1.00 76.27 2451 LYS A CA 1
ATOM 813 C C . LYS A 1 119 ? 14.137 -35.116 -3.126 1.00 76.26 2451 LYS A C 1
ATOM 814 O O . LYS A 1 119 ? 14.614 -35.015 -4.259 1.00 76.18 2451 LYS A O 1
ATOM 816 N N . ILE A 1 120 ? 13.013 -35.784 -2.860 1.00 76.46 2452 ILE A N 1
ATOM 817 C CA . ILE A 1 120 ? 12.233 -36.467 -3.897 1.00 76.83 2452 ILE A CA 1
ATOM 818 C C . ILE A 1 120 ? 11.841 -35.519 -5.034 1.00 77.71 2452 ILE A C 1
ATOM 819 O O . ILE A 1 120 ? 12.075 -35.821 -6.206 1.00 77.63 2452 ILE A O 1
ATOM 824 N N . LEU A 1 121 ? 11.271 -34.369 -4.682 1.00 79.14 2453 LEU A N 1
ATOM 825 C CA . LEU A 1 121 ? 10.806 -33.405 -5.681 1.00 80.78 2453 LEU A CA 1
ATOM 826 C C . LEU A 1 121 ? 11.935 -32.543 -6.264 1.00 82.46 2453 LEU A C 1
ATOM 827 O O . LEU A 1 121 ? 11.679 -31.514 -6.897 1.00 82.45 2453 LEU A O 1
ATOM 832 N N . GLY A 1 122 ? 13.176 -32.979 -6.051 1.00 84.64 2454 GLY A N 1
ATOM 833 C CA . GLY A 1 122 ? 14.357 -32.357 -6.652 1.00 87.56 2454 GLY A CA 1
ATOM 834 C C . GLY A 1 122 ? 14.668 -30.949 -6.179 1.00 89.84 2454 GLY A C 1
ATOM 835 O O . GLY A 1 122 ? 15.275 -30.164 -6.910 1.00 89.84 2454 GLY A O 1
ATOM 836 N N . ASP A 1 123 ? 14.255 -30.632 -4.956 1.00 92.33 2455 ASP A N 1
ATOM 837 C CA . ASP A 1 123 ? 14.482 -29.314 -4.382 1.00 94.83 2455 ASP A CA 1
ATOM 838 C C . ASP A 1 123 ? 15.616 -29.401 -3.364 1.00 96.96 2455 ASP A C 1
ATOM 839 O O . ASP A 1 123 ? 16.753 -29.034 -3.664 1.00 97.08 2455 ASP A O 1
ATOM 844 N N . GLY A 1 124 ? 15.296 -29.893 -2.167 1.00 99.38 2456 GLY A N 1
ATOM 845 C CA . GLY A 1 124 ? 16.287 -30.173 -1.126 1.00 102.32 2456 GLY A CA 1
ATOM 846 C C . GLY A 1 124 ? 17.037 -28.977 -0.565 1.00 104.42 2456 GLY A C 1
ATOM 847 O O . GLY A 1 124 ? 16.841 -27.841 -1.003 1.00 104.57 2456 GLY A O 1
ATOM 848 N N . VAL A 1 125 ? 17.890 -29.257 0.421 1.00 106.39 2457 VAL A N 1
ATOM 849 C CA . VAL A 1 125 ? 18.782 -28.275 1.070 1.00 108.24 2457 VAL A CA 1
ATOM 850 C C . VAL A 1 125 ? 18.111 -26.941 1.481 1.00 109.25 2457 VAL A C 1
ATOM 851 O O . VAL A 1 125 ? 18.742 -25.880 1.489 1.00 109.42 2457 VAL A O 1
ATOM 855 N N . GLY A 1 126 ? 16.829 -27.015 1.835 1.00 110.31 2458 GLY A N 1
ATOM 856 C CA . GLY A 1 126 ? 16.090 -25.861 2.350 1.00 111.46 2458 GLY A CA 1
ATOM 857 C C . GLY A 1 126 ? 15.555 -24.899 1.303 1.00 112.28 2458 GLY A C 1
ATOM 858 O O . GLY A 1 126 ? 15.451 -23.698 1.558 1.00 112.33 2458 GLY A O 1
ATOM 859 N N . GLN A 1 127 ? 15.210 -25.426 0.130 1.00 113.02 2459 GLN A N 1
ATOM 860 C CA . GLN A 1 127 ? 14.624 -24.618 -0.941 1.00 113.69 2459 GLN A CA 1
ATOM 861 C C . GLN A 1 127 ? 13.098 -24.778 -0.966 1.00 113.66 2459 GLN A C 1
ATOM 862 O O . GLN A 1 127 ? 12.524 -25.396 -0.066 1.00 113.76 2459 GLN A O 1
ATOM 868 N N . ASN A 1 128 ? 12.447 -24.225 -1.989 1.00 113.43 2460 ASN A N 1
ATOM 869 C CA . ASN A 1 128 ? 10.986 -24.175 -2.033 1.00 113.08 2460 ASN A CA 1
ATOM 870 C C . ASN A 1 128 ? 10.365 -24.289 -3.431 1.00 112.11 2460 ASN A C 1
ATOM 871 O O . ASN A 1 128 ? 9.287 -24.864 -3.576 1.00 112.16 2460 ASN A O 1
ATOM 876 N N . GLU A 1 129 ? 11.052 -23.764 -4.445 1.00 110.67 2461 GLU A N 1
ATOM 877 C CA . GLU A 1 129 ? 10.488 -23.618 -5.798 1.00 109.07 2461 GLU A CA 1
ATOM 878 C C . GLU A 1 129 ? 9.925 -24.885 -6.453 1.00 107.13 2461 GLU A C 1
ATOM 879 O O . GLU A 1 129 ? 8.794 -24.873 -6.944 1.00 107.09 2461 GLU A O 1
ATOM 885 N N . LYS A 1 130 ? 10.711 -25.960 -6.463 1.00 104.52 2462 LYS A N 1
ATOM 886 C CA . LYS A 1 130 ? 10.318 -27.207 -7.131 1.00 101.78 2462 LYS A CA 1
ATOM 887 C C . LYS A 1 130 ? 9.114 -27.876 -6.468 1.00 99.53 2462 LYS A C 1
ATOM 888 O O . LYS A 1 130 ? 8.160 -28.264 -7.147 1.00 99.29 2462 LYS A O 1
ATOM 894 N N . ARG A 1 131 ? 9.167 -28.000 -5.144 1.00 96.72 2463 ARG A N 1
ATOM 895 C CA . ARG A 1 131 ? 8.103 -28.643 -4.371 1.00 93.97 2463 ARG A CA 1
ATOM 896 C C . ARG A 1 131 ? 6.842 -27.781 -4.251 1.00 92.75 2463 ARG A C 1
ATOM 897 O O . ARG A 1 131 ? 5.751 -28.301 -4.002 1.00 92.53 2463 ARG A O 1
ATOM 905 N N . LYS A 1 132 ? 7.002 -26.471 -4.430 1.00 91.35 2464 LYS A N 1
ATOM 906 C CA . LYS A 1 132 ? 5.883 -25.532 -4.400 1.00 90.09 2464 LYS A CA 1
ATOM 907 C C . LYS A 1 132 ? 5.036 -25.659 -5.662 1.00 89.06 2464 LYS A C 1
ATOM 908 O O . LYS A 1 132 ? 3.806 -25.604 -5.599 1.00 89.02 2464 LYS A O 1
ATOM 914 N N . LYS A 1 133 ? 5.704 -25.829 -6.802 1.00 87.74 2465 LYS A N 1
ATOM 915 C CA . LYS A 1 133 ? 5.023 -25.991 -8.084 1.00 86.39 2465 LYS A CA 1
ATOM 916 C C . LYS A 1 133 ? 4.341 -27.354 -8.187 1.00 84.84 2465 LYS A C 1
ATOM 917 O O . LYS A 1 133 ? 3.270 -27.466 -8.788 1.00 84.87 2465 LYS A O 1
ATOM 923 N N . TRP A 1 134 ? 4.957 -28.379 -7.595 1.00 82.94 2466 TRP A N 1
ATOM 924 C CA . TRP A 1 134 ? 4.376 -29.721 -7.591 1.00 81.06 2466 TRP A CA 1
ATOM 925 C C . TRP A 1 134 ? 3.018 -29.741 -6.896 1.00 79.74 2466 TRP A C 1
ATOM 926 O O . TRP A 1 134 ? 2.062 -30.316 -7.420 1.00 79.61 2466 TRP A O 1
ATOM 937 N N . TRP A 1 135 ? 2.942 -29.125 -5.716 1.00 78.16 2467 TRP A N 1
ATOM 938 C CA . TRP A 1 135 ? 1.675 -28.987 -5.005 1.00 76.49 2467 TRP A CA 1
ATOM 939 C C . TRP A 1 135 ? 0.663 -28.260 -5.880 1.00 76.31 2467 TRP A C 1
ATOM 940 O O . TRP A 1 135 ? -0.434 -28.767 -6.112 1.00 75.84 2467 TRP A O 1
ATOM 951 N N . ASP A 1 136 ? 1.059 -27.090 -6.381 1.00 75.41 2468 ASP A N 1
ATOM 952 C CA . ASP A 1 136 ? 0.217 -26.247 -7.231 1.00 74.88 2468 ASP A CA 1
ATOM 953 C C . ASP A 1 136 ? -0.402 -27.008 -8.407 1.00 74.20 2468 ASP A C 1
ATOM 954 O O . ASP A 1 136 ? -1.515 -26.696 -8.836 1.00 74.12 2468 ASP A O 1
ATOM 959 N N . MET A 1 137 ? 0.319 -28.007 -8.911 1.00 73.42 2469 MET A N 1
ATOM 960 C CA . MET A 1 137 ? -0.130 -28.795 -10.059 1.00 72.54 2469 MET A CA 1
ATOM 961 C C . MET A 1 137 ? -0.982 -30.006 -9.678 1.00 73.02 2469 MET A C 1
ATOM 962 O O . MET A 1 137 ? -1.618 -30.614 -10.542 1.00 72.89 2469 MET A O 1
ATOM 967 N N . ASN A 1 138 ? -1.002 -30.348 -8.391 1.00 73.55 2470 ASN A N 1
ATOM 968 C CA . ASN A 1 138 ? -1.713 -31.541 -7.923 1.00 74.17 2470 ASN A CA 1
ATOM 969 C C . ASN A 1 138 ? -2.859 -31.289 -6.936 1.00 74.53 2470 ASN A C 1
ATOM 970 O O . ASN A 1 138 ? -3.643 -32.200 -6.657 1.00 74.61 2470 ASN A O 1
ATOM 975 N N . LYS A 1 139 ? -2.962 -30.058 -6.429 1.00 74.87 2471 LYS A N 1
ATOM 976 C CA . LYS A 1 139 ? -4.019 -29.675 -5.476 1.00 75.11 2471 LYS A CA 1
ATOM 977 C C . LYS A 1 139 ? -5.387 -30.194 -5.909 1.00 75.08 2471 LYS A C 1
ATOM 978 O O . LYS A 1 139 ? -6.135 -30.745 -5.100 1.00 75.11 2471 LYS A O 1
ATOM 984 N N . TYR A 1 140 ? -5.697 -30.010 -7.191 1.00 74.89 2472 TYR A N 1
ATOM 985 C CA . TYR A 1 140 ? -6.989 -30.388 -7.753 1.00 74.29 2472 TYR A CA 1
ATOM 986 C C . TYR A 1 140 ? -7.230 -31.895 -7.725 1.00 73.50 2472 TYR A C 1
ATOM 987 O O . TYR A 1 140 ? -8.302 -32.347 -7.320 1.00 73.47 2472 TYR A O 1
ATOM 996 N N . HIS A 1 141 ? -6.233 -32.661 -8.157 1.00 72.18 2473 HIS A N 1
ATOM 997 C CA . HIS A 1 141 ? -6.368 -34.110 -8.265 1.00 70.81 2473 HIS A CA 1
ATOM 998 C C . HIS A 1 141 ? -6.307 -34.798 -6.906 1.00 70.03 2473 HIS A C 1
ATOM 999 O O . HIS A 1 141 ? -6.971 -35.816 -6.693 1.00 69.93 2473 HIS A O 1
ATOM 1006 N N . ILE A 1 142 ? -5.514 -34.236 -5.995 1.00 69.11 2474 ILE A N 1
ATOM 1007 C CA . ILE A 1 142 ? -5.468 -34.709 -4.612 1.00 68.31 2474 ILE A CA 1
ATOM 1008 C C . ILE A 1 142 ? -6.852 -34.572 -3.972 1.00 68.20 2474 ILE A C 1
ATOM 1009 O O . ILE A 1 142 ? -7.333 -35.503 -3.322 1.00 68.09 2474 ILE A O 1
ATOM 1014 N N . TRP A 1 143 ? -7.492 -33.423 -4.183 1.00 68.29 2475 TRP A N 1
ATOM 1015 C CA . TRP A 1 143 ? -8.845 -33.187 -3.682 1.00 68.53 2475 TRP A CA 1
ATOM 1016 C C . TRP A 1 143 ? -9.885 -34.063 -4.378 1.00 69.12 2475 TRP A C 1
ATOM 1017 O O . TRP A 1 143 ? -10.841 -34.514 -3.745 1.00 69.05 2475 TRP A O 1
ATOM 1028 N N . GLU A 1 144 ? -9.693 -34.298 -5.676 1.00 69.74 2476 GLU A N 1
ATOM 1029 C CA . GLU A 1 144 ? -10.577 -35.177 -6.445 1.00 70.33 2476 GLU A CA 1
ATOM 1030 C C . GLU A 1 144 ? -10.538 -36.612 -5.929 1.00 70.07 2476 GLU A C 1
ATOM 1031 O O . GLU A 1 144 ? -11.560 -37.303 -5.928 1.00 70.17 2476 GLU A O 1
ATOM 1037 N N . SER A 1 145 ? -9.355 -37.048 -5.496 1.00 69.46 2477 SER A N 1
ATOM 1038 C CA . SER A 1 145 ? -9.186 -38.351 -4.855 1.00 68.59 2477 SER A CA 1
ATOM 1039 C C . SER A 1 145 ? -10.005 -38.411 -3.569 1.00 67.66 2477 SER A C 1
ATOM 1040 O O . SER A 1 145 ? -10.801 -39.333 -3.377 1.00 67.57 2477 SER A O 1
ATOM 1043 N N . MET A 1 146 ? -9.819 -37.410 -2.708 1.00 66.36 2478 MET A N 1
ATOM 1044 C CA . MET A 1 146 ? -10.552 -37.296 -1.443 1.00 65.08 2478 MET A CA 1
ATOM 1045 C C . MET A 1 146 ? -12.071 -37.314 -1.646 1.00 65.24 2478 MET A C 1
ATOM 1046 O O . MET A 1 146 ? -12.812 -37.800 -0.789 1.00 65.07 2478 MET A O 1
ATOM 1051 N N . LEU A 1 147 ? -12.519 -36.790 -2.786 1.00 65.81 2479 LEU A N 1
ATOM 1052 C CA . LEU A 1 147 ? -13.933 -36.813 -3.169 1.00 66.68 2479 LEU A CA 1
ATOM 1053 C C . LEU A 1 147 ? -14.419 -38.216 -3.526 1.00 67.96 2479 LEU A C 1
ATOM 1054 O O . LEU A 1 147 ? -15.544 -38.592 -3.186 1.00 67.96 2479 LEU A O 1
ATOM 1059 N N . SER A 1 148 ? -13.570 -38.979 -4.213 1.00 69.81 2480 SER A N 1
ATOM 1060 C CA . SER A 1 148 ? -13.854 -40.381 -4.516 1.00 71.71 2480 SER A CA 1
ATOM 1061 C C . SER A 1 148 ? -13.807 -41.220 -3.243 1.00 73.26 2480 SER A C 1
ATOM 1062 O O . SER A 1 148 ? -14.540 -42.202 -3.112 1.00 73.37 2480 SER A O 1
ATOM 1065 N N . GLY A 1 149 ? -12.940 -40.821 -2.314 1.00 75.20 2481 GLY A N 1
ATOM 1066 C CA . GLY A 1 149 ? -12.841 -41.457 -1.003 1.00 77.64 2481 GLY A CA 1
ATOM 1067 C C . GLY A 1 149 ? -14.089 -41.241 -0.168 1.00 79.52 2481 GLY A C 1
ATOM 1068 O O . GLY A 1 149 ? -14.520 -42.140 0.555 1.00 79.51 2481 GLY A O 1
ATOM 1069 N N . TYR A 1 150 ? -14.662 -40.041 -0.270 1.00 81.52 2482 TYR A N 1
ATOM 1070 C CA . TYR A 1 150 ? -15.920 -39.706 0.400 1.00 83.67 2482 TYR A CA 1
ATOM 1071 C C . TYR A 1 150 ? -17.086 -40.510 -0.174 1.00 85.26 2482 TYR A C 1
ATOM 1072 O O . TYR A 1 150 ? -17.987 -40.922 0.561 1.00 85.42 2482 TYR A O 1
ATOM 1081 N N . LYS A 1 151 ? -17.059 -40.719 -1.489 1.00 87.44 2483 LYS A N 1
ATOM 1082 C CA . LYS A 1 151 ? -18.082 -41.491 -2.193 1.00 89.61 2483 LYS A CA 1
ATOM 1083 C C . LYS A 1 151 ? -18.018 -42.973 -1.819 1.00 91.27 2483 LYS A C 1
ATOM 1084 O O . LYS A 1 151 ? -19.052 -43.625 -1.672 1.00 91.39 2483 LYS A O 1
ATOM 1090 N N . HIS A 1 152 ? -16.800 -43.491 -1.663 1.00 93.47 2484 HIS A N 1
ATOM 1091 C CA . HIS A 1 152 ? -16.574 -44.876 -1.242 1.00 95.64 2484 HIS A CA 1
ATOM 1092 C C . HIS A 1 152 ? -16.965 -45.086 0.226 1.00 97.20 2484 HIS A C 1
ATOM 1093 O O . HIS A 1 152 ? -17.189 -46.218 0.660 1.00 97.34 2484 HIS A O 1
ATOM 1100 N N . ALA A 1 153 ? -17.057 -43.989 0.975 1.00 99.21 2485 ALA A N 1
ATOM 1101 C CA . ALA A 1 153 ? -17.396 -44.037 2.397 1.00 101.23 2485 ALA A CA 1
ATOM 1102 C C . ALA A 1 153 ? -18.900 -43.945 2.662 1.00 102.84 2485 ALA A C 1
ATOM 1103 O O . ALA A 1 153 ? -19.411 -44.594 3.577 1.00 102.92 2485 ALA A O 1
ATOM 1105 N N . TYR A 1 154 ? -19.601 -43.144 1.860 1.00 105.02 2486 TYR A N 1
ATOM 1106 C CA . TYR A 1 154 ? -21.025 -42.876 2.080 1.00 107.32 2486 TYR A CA 1
ATOM 1107 C C . TYR A 1 154 ? -21.941 -43.322 0.935 1.00 109.46 2486 TYR A C 1
ATOM 1108 O O . TYR A 1 154 ? -23.152 -43.088 0.977 1.00 109.49 2486 TYR A O 1
ATOM 1117 N N . GLY A 1 155 ? -21.365 -43.969 -0.075 1.00 112.23 2487 GLY A N 1
ATOM 1118 C CA . GLY A 1 155 ? -22.144 -44.544 -1.170 1.00 115.87 2487 GLY A CA 1
ATOM 1119 C C . GLY A 1 155 ? -22.317 -43.626 -2.364 1.00 118.62 2487 GLY A C 1
ATOM 1120 O O . GLY A 1 155 ? -21.536 -43.680 -3.315 1.00 118.67 2487 GLY A O 1
ATOM 1121 N N . ASN A 1 156 ? -23.351 -42.789 -2.315 1.00 121.55 2488 ASN A N 1
ATOM 1122 C CA . ASN A 1 156 ? -23.667 -41.878 -3.413 1.00 124.67 2488 ASN A CA 1
ATOM 1123 C C . ASN A 1 156 ? -23.500 -40.413 -3.026 1.00 126.69 2488 ASN A C 1
ATOM 1124 O O . ASN A 1 156 ? -23.967 -39.981 -1.969 1.00 126.92 2488 ASN A O 1
ATOM 1129 N N . ILE A 1 157 ? -22.826 -39.660 -3.892 1.00 129.26 2489 ILE A N 1
ATOM 1130 C CA . ILE A 1 157 ? -22.675 -38.218 -3.720 1.00 131.69 2489 ILE A CA 1
ATOM 1131 C C . ILE A 1 157 ? -23.990 -37.508 -4.056 1.00 133.09 2489 ILE A C 1
ATOM 1132 O O . ILE A 1 157 ? -24.492 -37.601 -5.180 1.00 133.30 2489 ILE A O 1
ATOM 1137 N N . SER A 1 158 ? -24.547 -36.817 -3.063 1.00 134.72 2490 SER A N 1
ATOM 1138 C CA . SER A 1 158 ? -25.833 -36.139 -3.214 1.00 136.15 2490 SER A CA 1
ATOM 1139 C C . SER A 1 158 ? -25.720 -34.905 -4.105 1.00 137.02 2490 SER A C 1
ATOM 1140 O O . SER A 1 158 ? -24.674 -34.252 -4.154 1.00 137.17 2490 SER A O 1
ATOM 1143 N N . GLU A 1 159 ? -26.811 -34.600 -4.804 1.00 137.89 2491 GLU A N 1
ATOM 1144 C CA . GLU A 1 159 ? -26.869 -33.484 -5.746 1.00 138.54 2491 GLU A CA 1
ATOM 1145 C C . GLU A 1 159 ? -26.786 -32.127 -5.043 1.00 138.47 2491 GLU A C 1
ATOM 1146 O O . GLU A 1 159 ? -26.336 -31.143 -5.636 1.00 138.61 2491 GLU A O 1
ATOM 1152 N N . ASN A 1 160 ? -27.219 -32.084 -3.783 1.00 138.06 2492 ASN A N 1
ATOM 1153 C CA . ASN A 1 160 ? -27.149 -30.866 -2.973 1.00 137.33 2492 ASN A CA 1
ATOM 1154 C C . ASN A 1 160 ? -26.147 -30.946 -1.812 1.00 136.35 2492 ASN A C 1
ATOM 1155 O O . ASN A 1 160 ? -26.066 -30.031 -0.987 1.00 136.37 2492 ASN A O 1
ATOM 1160 N N . ASP A 1 161 ? -25.393 -32.042 -1.756 1.00 134.79 2493 ASP A N 1
ATOM 1161 C CA . ASP A 1 161 ? -24.333 -32.211 -0.763 1.00 133.09 2493 ASP A CA 1
ATOM 1162 C C . ASP A 1 161 ? -23.031 -31.597 -1.274 1.00 131.58 2493 ASP A C 1
ATOM 1163 O O . ASP A 1 161 ? -22.181 -31.178 -0.486 1.00 131.51 2493 ASP A O 1
ATOM 1168 N N . ARG A 1 162 ? -22.899 -31.536 -2.598 1.00 129.58 2494 ARG A N 1
ATOM 1169 C CA . ARG A 1 162 ? -21.651 -31.149 -3.261 1.00 127.53 2494 ARG A CA 1
ATOM 1170 C C . ARG A 1 162 ? -21.197 -29.705 -2.996 1.00 126.34 2494 ARG A C 1
ATOM 1171 O O . ARG A 1 162 ? -20.022 -29.380 -3.189 1.00 126.21 2494 ARG A O 1
ATOM 1179 N N . LYS A 1 163 ? -22.117 -28.852 -2.547 1.00 124.80 2495 LYS A N 1
ATOM 1180 C CA . LYS A 1 163 ? -21.786 -27.462 -2.219 1.00 123.36 2495 LYS A CA 1
ATOM 1181 C C . LYS A 1 163 ? -20.804 -27.375 -1.048 1.00 122.31 2495 LYS A C 1
ATOM 1182 O O . LYS A 1 163 ? -19.951 -26.484 -1.010 1.00 122.22 2495 LYS A O 1
ATOM 1188 N N . MET A 1 164 ? -20.935 -28.304 -0.101 1.00 121.27 2496 MET A N 1
ATOM 1189 C CA . MET A 1 164 ? -19.970 -28.469 0.985 1.00 120.38 2496 MET A CA 1
ATOM 1190 C C . MET A 1 164 ? -18.631 -28.967 0.449 1.00 120.11 2496 MET A C 1
ATOM 1191 O O . MET A 1 164 ? -17.571 -28.556 0.922 1.00 119.91 2496 MET A O 1
ATOM 1196 N N . LEU A 1 165 ? -18.698 -29.854 -0.543 1.00 119.96 2497 LEU A N 1
ATOM 1197 C CA . LEU A 1 165 ? -17.522 -30.540 -1.076 1.00 120.05 2497 LEU A CA 1
ATOM 1198 C C . LEU A 1 165 ? -16.885 -29.805 -2.257 1.00 120.14 2497 LEU A C 1
ATOM 1199 O O . LEU A 1 165 ? -16.464 -30.425 -3.238 1.00 120.15 2497 LEU A O 1
ATOM 1204 N N . ASP A 1 166 ? -16.812 -28.482 -2.148 1.00 120.23 2498 ASP A N 1
ATOM 1205 C CA . ASP A 1 166 ? -16.176 -27.646 -3.157 1.00 120.19 2498 ASP A CA 1
ATOM 1206 C C . ASP A 1 166 ? -14.660 -27.719 -2.987 1.00 119.88 2498 ASP A C 1
ATOM 1207 O O . ASP A 1 166 ? -14.175 -28.068 -1.907 1.00 119.95 2498 ASP A O 1
ATOM 1212 N N . ILE A 1 167 ? -13.919 -27.407 -4.050 1.00 119.16 2499 ILE A N 1
ATOM 1213 C CA . ILE A 1 167 ? -12.457 -27.348 -3.985 1.00 118.27 2499 ILE A CA 1
ATOM 1214 C C . ILE A 1 167 ? -12.076 -26.239 -3.004 1.00 116.97 2499 ILE A C 1
ATOM 1215 O O . ILE A 1 167 ? -12.315 -25.060 -3.279 1.00 117.07 2499 ILE A O 1
ATOM 1220 N N . PRO A 1 168 ? -11.487 -26.611 -1.853 1.00 115.45 2500 PRO A N 1
ATOM 1221 C CA . PRO A 1 168 ? -11.355 -25.658 -0.754 1.00 113.97 2500 PRO A CA 1
ATOM 1222 C C . PRO A 1 168 ? -10.146 -24.732 -0.867 1.00 112.29 2500 PRO A C 1
ATOM 1223 O O . PRO A 1 168 ? -9.147 -25.082 -1.498 1.00 112.18 2500 PRO A O 1
ATOM 1227 N N . ASN A 1 169 ? -10.259 -23.555 -0.255 1.00 110.29 2501 ASN A N 1
ATOM 1228 C CA . ASN A 1 169 ? -9.167 -22.589 -0.199 1.00 108.28 2501 ASN A CA 1
ATOM 1229 C C . ASN A 1 169 ? -8.601 -22.471 1.216 1.00 106.71 2501 ASN A C 1
ATOM 1230 O O . ASN A 1 169 ? -9.017 -21.619 2.006 1.00 106.59 2501 ASN A O 1
ATOM 1235 N N . ASN A 1 170 ? -7.657 -23.356 1.521 1.00 104.75 2502 ASN A N 1
ATOM 1236 C CA . ASN A 1 170 ? -6.957 -23.363 2.799 1.00 102.90 2502 ASN A CA 1
ATOM 1237 C C . ASN A 1 170 ? -5.452 -23.410 2.566 1.00 101.56 2502 ASN A C 1
ATOM 1238 O O . ASN A 1 170 ? -4.661 -23.074 3.451 1.00 101.45 2502 ASN A O 1
ATOM 1243 N N . ASP A 1 171 ? -5.077 -23.826 1.357 1.00 99.96 2503 ASP A N 1
ATOM 1244 C CA . ASP A 1 171 ? -3.692 -24.140 0.992 1.00 98.38 2503 ASP A CA 1
ATOM 1245 C C . ASP A 1 171 ? -2.684 -22.999 1.160 1.00 97.30 2503 ASP A C 1
ATOM 1246 O O . ASP A 1 171 ? -1.543 -23.237 1.558 1.00 97.22 2503 ASP A O 1
ATOM 1251 N N . ASP A 1 172 ? -3.104 -21.771 0.863 1.00 95.89 2504 ASP A N 1
ATOM 1252 C CA . ASP A 1 172 ? -2.216 -20.607 0.955 1.00 94.42 2504 ASP A CA 1
ATOM 1253 C C . ASP A 1 172 ? -2.201 -19.962 2.344 1.00 93.23 2504 ASP A C 1
ATOM 1254 O O . ASP A 1 172 ? -1.266 -19.236 2.689 1.00 93.18 2504 ASP A O 1
ATOM 1259 N N . GLU A 1 173 ? -3.241 -20.239 3.128 1.00 91.50 2505 GLU A N 1
ATOM 1260 C CA . GLU A 1 173 ? -3.408 -19.660 4.460 1.00 89.62 2505 GLU A CA 1
ATOM 1261 C C . GLU A 1 173 ? -2.420 -20.256 5.462 1.00 87.62 2505 GLU A C 1
ATOM 1262 O O . GLU A 1 173 ? -2.204 -21.471 5.480 1.00 87.53 2505 GLU A O 1
ATOM 1268 N N . HIS A 1 174 ? -1.826 -19.387 6.283 1.00 84.92 2506 HIS A N 1
ATOM 1269 C CA . HIS A 1 174 ? -0.873 -19.791 7.323 1.00 82.11 2506 HIS A CA 1
ATOM 1270 C C . HIS A 1 174 ? -1.408 -20.958 8.148 1.00 79.74 2506 HIS A C 1
ATOM 1271 O O . HIS A 1 174 ? -2.569 -20.950 8.570 1.00 79.49 2506 HIS A O 1
ATOM 1278 N N . GLN A 1 175 ? -0.553 -21.955 8.366 1.00 76.78 2507 GLN A N 1
ATOM 1279 C CA . GLN A 1 175 ? -0.960 -23.204 9.005 1.00 73.97 2507 GLN A CA 1
ATOM 1280 C C . GLN A 1 175 ? -1.427 -23.023 10.447 1.00 72.59 2507 GLN A C 1
ATOM 1281 O O . GLN A 1 175 ? -2.488 -23.530 10.821 1.00 72.31 2507 GLN A O 1
ATOM 1287 N N . PHE A 1 176 ? -0.637 -22.305 11.245 1.00 71.11 2508 PHE A N 1
ATOM 1288 C CA . PHE A 1 176 ? -0.987 -22.031 12.639 1.00 69.90 2508 PHE A CA 1
ATOM 1289 C C . PHE A 1 176 ? -2.394 -21.450 12.762 1.00 69.04 2508 PHE A C 1
ATOM 1290 O O . PHE A 1 176 ? -3.151 -21.837 13.652 1.00 68.92 2508 PHE A O 1
ATOM 1298 N N . LEU A 1 177 ? -2.728 -20.520 11.865 1.00 68.13 2509 LEU A N 1
ATOM 1299 C CA . LEU A 1 177 ? -4.051 -19.894 11.828 1.00 67.24 2509 LEU A CA 1
ATOM 1300 C C . LEU A 1 177 ? -5.174 -20.899 11.588 1.00 66.63 2509 LEU A C 1
ATOM 1301 O O . LEU A 1 177 ? -6.251 -20.773 12.169 1.00 66.57 2509 LEU A O 1
ATOM 1306 N N . ARG A 1 178 ? -4.916 -21.888 10.732 1.00 65.89 2510 ARG A N 1
ATOM 1307 C CA . ARG A 1 178 ? -5.863 -22.978 10.489 1.00 65.16 2510 ARG A CA 1
ATOM 1308 C C . ARG A 1 178 ? -5.981 -23.885 11.714 1.00 64.83 2510 ARG A C 1
ATOM 1309 O O . ARG A 1 178 ? -7.087 -24.245 12.126 1.00 64.81 2510 ARG A O 1
ATOM 1317 N N . TRP A 1 179 ? -4.830 -24.244 12.281 1.00 64.32 2511 TRP A N 1
ATOM 1318 C CA . TRP A 1 179 ? -4.740 -25.092 13.471 1.00 63.85 2511 TRP A CA 1
ATOM 1319 C C . TRP A 1 179 ? -5.459 -24.472 14.669 1.00 63.43 2511 TRP A C 1
ATOM 1320 O O . TRP A 1 179 ? -6.187 -25.158 15.391 1.00 63.35 2511 TRP A O 1
ATOM 1331 N N . PHE A 1 180 ? -5.244 -23.171 14.861 1.00 62.81 2512 PHE A N 1
ATOM 1332 C CA . PHE A 1 180 ? -5.886 -22.397 15.918 1.00 62.18 2512 PHE A CA 1
ATOM 1333 C C . PHE A 1 180 ? -7.393 -22.320 15.679 1.00 61.48 2512 PHE A C 1
ATOM 1334 O O . PHE A 1 180 ? -8.184 -22.472 16.613 1.00 61.46 2512 PHE A O 1
ATOM 1342 N N . GLN A 1 181 ? -7.777 -22.081 14.425 1.00 60.68 2513 GLN A N 1
ATOM 1343 C CA . GLN A 1 181 ? -9.185 -22.035 14.032 1.00 59.93 2513 GLN A CA 1
ATOM 1344 C C . GLN A 1 181 ? -9.870 -23.364 14.329 1.00 59.58 2513 GLN A C 1
ATOM 1345 O O . GLN A 1 181 ? -10.983 -23.390 14.856 1.00 59.48 2513 GLN A O 1
ATOM 1351 N N . GLU A 1 182 ? -9.190 -24.459 13.989 1.00 59.26 2514 GLU A N 1
ATOM 1352 C CA . GLU A 1 182 ? -9.681 -25.809 14.255 1.00 59.00 2514 GLU A CA 1
ATOM 1353 C C . GLU A 1 182 ? -9.855 -26.043 15.753 1.00 58.79 2514 GLU A C 1
ATOM 1354 O O . GLU A 1 182 ? -10.895 -26.542 16.188 1.00 58.74 2514 GLU A O 1
ATOM 1360 N N . TRP A 1 183 ? -8.834 -25.677 16.526 1.00 58.63 2515 TRP A N 1
ATOM 1361 C CA . TRP A 1 183 ? -8.876 -25.773 17.982 1.00 58.55 2515 TRP A CA 1
ATOM 1362 C C . TRP A 1 183 ? -10.119 -25.083 18.523 1.00 58.98 2515 TRP A C 1
ATOM 1363 O O . TRP A 1 183 ? -10.873 -25.667 19.298 1.00 58.91 2515 TRP A O 1
ATOM 1374 N N . THR A 1 184 ? -10.319 -23.840 18.088 1.00 59.69 2516 THR A N 1
ATOM 1375 C CA . THR A 1 184 ? -11.406 -22.981 18.554 1.00 60.44 2516 THR A CA 1
ATOM 1376 C C . THR A 1 184 ? -12.781 -23.559 18.218 1.00 61.08 2516 THR A C 1
ATOM 1377 O O . THR A 1 184 ? -13.668 -23.592 19.074 1.00 61.10 2516 THR A O 1
ATOM 1381 N N . GLU A 1 185 ? -12.943 -24.013 16.975 1.00 61.95 2517 GLU A N 1
ATOM 1382 C CA . GLU A 1 185 ? -14.171 -24.671 16.528 1.00 62.80 2517 GLU A CA 1
ATOM 1383 C C . GLU A 1 185 ? -14.473 -25.901 17.374 1.00 63.65 2517 GLU A C 1
ATOM 1384 O O . GLU A 1 185 ? -15.584 -26.050 17.886 1.00 63.67 2517 GLU A O 1
ATOM 1390 N N . ASN A 1 186 ? -13.472 -26.770 17.518 1.00 64.73 2518 ASN A N 1
ATOM 1391 C CA . ASN A 1 186 ? -13.591 -27.992 18.313 1.00 65.90 2518 ASN A CA 1
ATOM 1392 C C . ASN A 1 186 ? -13.787 -27.702 19.798 1.00 67.03 2518 ASN A C 1
ATOM 1393 O O . ASN A 1 186 ? -14.480 -28.445 20.494 1.00 67.10 2518 ASN A O 1
ATOM 1398 N N . PHE A 1 187 ? -13.168 -26.621 20.271 1.00 68.65 2519 PHE A N 1
ATOM 1399 C CA . PHE A 1 187 ? -13.344 -26.148 21.641 1.00 70.33 2519 PHE A CA 1
ATOM 1400 C C . PHE A 1 187 ? -14.785 -25.703 21.877 1.00 71.78 2519 PHE A C 1
ATOM 1401 O O . PHE A 1 187 ? -15.414 -26.129 22.846 1.00 71.85 2519 PHE A O 1
ATOM 1409 N N . CYS A 1 188 ? -15.296 -24.852 20.986 1.00 73.66 2520 CYS A N 1
ATOM 1410 C CA . CYS A 1 188 ? -16.646 -24.293 21.112 1.00 75.67 2520 CYS A CA 1
ATOM 1411 C C . CYS A 1 188 ? -17.745 -25.337 20.940 1.00 75.65 2520 CYS A C 1
ATOM 1412 O O . CYS A 1 188 ? -18.811 -25.218 21.544 1.00 75.71 2520 CYS A O 1
ATOM 1415 N N . THR A 1 189 ? -17.486 -26.346 20.111 1.00 75.91 2521 THR A N 1
ATOM 1416 C CA . THR A 1 189 ? -18.433 -27.440 19.897 1.00 76.10 2521 THR A CA 1
ATOM 1417 C C . THR A 1 189 ? -18.539 -28.307 21.149 1.00 76.34 2521 THR A C 1
ATOM 1418 O O . THR A 1 189 ? -19.640 -28.666 21.569 1.00 76.33 2521 THR A O 1
ATOM 1422 N N . LYS A 1 190 ? -17.391 -28.630 21.740 1.00 76.70 2522 LYS A N 1
ATOM 1423 C CA . LYS A 1 190 ? -17.336 -29.473 22.931 1.00 77.16 2522 LYS A CA 1
ATOM 1424 C C . LYS A 1 190 ? -17.825 -28.730 24.175 1.00 77.56 2522 LYS A C 1
ATOM 1425 O O . LYS A 1 190 ? -18.531 -29.308 25.004 1.00 77.57 2522 LYS A O 1
ATOM 1431 N N . ARG A 1 191 ? -17.448 -27.456 24.296 1.00 78.25 2523 ARG A N 1
ATOM 1432 C CA . ARG A 1 191 ? -17.898 -26.600 25.399 1.00 79.07 2523 ARG A CA 1
ATOM 1433 C C . ARG A 1 191 ? -19.423 -26.493 25.418 1.00 79.82 2523 ARG A C 1
ATOM 1434 O O . ARG A 1 191 ? -20.044 -26.616 26.474 1.00 79.81 2523 ARG A O 1
ATOM 1442 N N . ASN A 1 192 ? -20.010 -26.266 24.244 1.00 80.98 2524 ASN A N 1
ATOM 1443 C CA . ASN A 1 192 ? -21.462 -26.202 24.081 1.00 82.24 2524 ASN A CA 1
ATOM 1444 C C . ASN A 1 192 ? -22.139 -27.549 24.338 1.00 83.11 2524 ASN A C 1
ATOM 1445 O O . ASN A 1 192 ? -23.216 -27.604 24.937 1.00 83.16 2524 ASN A O 1
ATOM 1450 N N . GLU A 1 193 ? -21.500 -28.625 23.881 1.00 84.29 2525 GLU A N 1
ATOM 1451 C CA . GLU A 1 193 ? -22.011 -29.981 24.070 1.00 85.42 2525 GLU A CA 1
ATOM 1452 C C . GLU A 1 193 ? -22.055 -30.351 25.551 1.00 86.28 2525 GLU A C 1
ATOM 1453 O O . GLU A 1 193 ? -23.058 -30.879 26.033 1.00 86.35 2525 GLU A O 1
ATOM 1459 N N . LEU A 1 194 ? -20.965 -30.063 26.261 1.00 87.39 2526 LEU A N 1
ATOM 1460 C CA . LEU A 1 194 ? -20.852 -30.379 27.686 1.00 88.56 2526 LEU A CA 1
ATOM 1461 C C . LEU A 1 194 ? -21.697 -29.462 28.569 1.00 89.70 2526 LEU A C 1
ATOM 1462 O O . LEU A 1 194 ? -22.138 -29.868 29.646 1.00 89.74 2526 LEU A O 1
ATOM 1467 N N . TYR A 1 195 ? -21.915 -28.230 28.111 1.00 91.27 2527 TYR A N 1
ATOM 1468 C CA . TYR A 1 195 ? -22.776 -27.278 28.816 1.00 92.87 2527 TYR A CA 1
ATOM 1469 C C . TYR A 1 195 ? -24.253 -27.636 28.642 1.00 94.15 2527 TYR A C 1
ATOM 1470 O O . TYR A 1 195 ? -25.099 -27.218 29.436 1.00 94.24 2527 TYR A O 1
ATOM 1479 N N . GLU A 1 196 ? -24.549 -28.418 27.607 1.00 95.82 2528 GLU A N 1
ATOM 1480 C CA . GLU A 1 196 ? -25.907 -28.880 27.338 1.00 97.56 2528 GLU A CA 1
ATOM 1481 C C . GLU A 1 196 ? -26.283 -30.046 28.253 1.00 98.54 2528 GLU A C 1
ATOM 1482 O O . GLU A 1 196 ? -27.429 -30.147 28.697 1.00 98.64 2528 GLU A O 1
ATOM 1488 N N . ASN A 1 197 ? -25.312 -30.916 28.530 1.00 99.92 2529 ASN A N 1
ATOM 1489 C CA . ASN A 1 197 ? -25.493 -32.042 29.451 1.00 101.35 2529 ASN A CA 1
ATOM 1490 C C . ASN A 1 197 ? -25.614 -31.584 30.902 1.00 102.63 2529 ASN A C 1
ATOM 1491 O O . ASN A 1 197 ? -26.203 -32.278 31.733 1.00 102.65 2529 ASN A O 1
ATOM 1496 N N . MET A 1 198 ? -25.049 -30.414 31.190 1.00 104.46 2530 MET A N 1
ATOM 1497 C CA . MET A 1 198 ? -25.079 -29.821 32.524 1.00 106.42 2530 MET A CA 1
ATOM 1498 C C . MET A 1 198 ? -26.480 -29.318 32.884 1.00 108.46 2530 MET A C 1
ATOM 1499 O O . MET A 1 198 ? -26.807 -29.165 34.063 1.00 108.51 2530 MET A O 1
ATOM 1504 N N . VAL A 1 199 ? -27.295 -29.069 31.861 1.00 111.25 2531 VAL A N 1
ATOM 1505 C CA . VAL A 1 199 ? -28.674 -28.605 32.037 1.00 114.12 2531 VAL A CA 1
ATOM 1506 C C . VAL A 1 199 ? -29.649 -29.787 32.132 1.00 116.37 2531 VAL A C 1
ATOM 1507 O O . VAL A 1 199 ? -30.602 -29.750 32.915 1.00 116.54 2531 VAL A O 1
ATOM 1511 N N . THR A 1 200 ? -29.399 -30.832 31.344 1.00 119.25 2532 THR A N 1
ATOM 1512 C CA . THR A 1 200 ? -30.219 -32.048 31.379 1.00 122.13 2532 THR A CA 1
ATOM 1513 C C . THR A 1 200 ? -29.767 -33.016 32.482 1.00 124.40 2532 THR A C 1
ATOM 1514 O O . THR A 1 200 ? -30.031 -34.221 32.417 1.00 124.55 2532 THR A O 1
ATOM 1518 N N . ALA A 1 201 ? -29.089 -32.472 33.490 1.00 127.30 2533 ALA A N 1
ATOM 1519 C CA . ALA A 1 201 ? -28.675 -33.228 34.671 1.00 130.17 2533 ALA A CA 1
ATOM 1520 C C . ALA A 1 201 ? -29.235 -32.593 35.942 1.00 132.30 2533 ALA A C 1
ATOM 1521 O O . ALA A 1 201 ? -29.446 -33.280 36.945 1.00 132.50 2533 ALA A O 1
ATOM 1523 N N . CYS A 1 202 ? -29.471 -31.282 35.888 1.00 134.92 2534 CYS A N 1
ATOM 1524 C CA . CYS A 1 202 ? -30.035 -30.532 37.011 1.00 137.39 2534 CYS A CA 1
ATOM 1525 C C . CYS A 1 202 ? -30.712 -29.242 36.563 1.00 139.47 2534 CYS A C 1
ATOM 1526 O O . CYS A 1 202 ? -30.172 -28.492 35.745 1.00 139.67 2534 CYS A O 1
ATOM 1529 N N . ASN A 1 203 ? -31.898 -28.997 37.113 1.00 141.88 2535 ASN A N 1
ATOM 1530 C CA . ASN A 1 203 ? -32.649 -27.773 36.856 1.00 144.09 2535 ASN A CA 1
ATOM 1531 C C . ASN A 1 203 ? -32.724 -26.923 38.121 1.00 145.61 2535 ASN A C 1
ATOM 1532 O O . ASN A 1 203 ? -32.642 -25.694 38.064 1.00 145.80 2535 ASN A O 1
ATOM 1537 N N . SER A 1 204 ? -32.882 -27.599 39.258 1.00 147.28 2536 SER A N 1
ATOM 1538 C CA . SER A 1 204 ? -32.841 -26.977 40.579 1.00 148.77 2536 SER A CA 1
ATOM 1539 C C . SER A 1 204 ? -32.347 -27.996 41.603 1.00 149.67 2536 SER A C 1
ATOM 1540 O O . SER A 1 204 ? -32.860 -29.117 41.672 1.00 149.81 2536 SER A O 1
ATOM 1543 N N . ALA A 1 205 ? -31.350 -27.599 42.391 1.00 150.61 2537 ALA A N 1
ATOM 1544 C CA . ALA A 1 205 ? -30.726 -28.488 43.370 1.00 151.37 2537 ALA A CA 1
ATOM 1545 C C . ALA A 1 205 ? -30.091 -27.717 44.528 1.00 151.79 2537 ALA A C 1
ATOM 1546 O O . ALA A 1 205 ? -28.987 -28.048 44.970 1.00 151.91 2537 ALA A O 1
ATOM 1548 N N . LYS A 1 206 ? -30.796 -26.699 45.023 1.00 152.07 2538 LYS A N 1
ATOM 1549 C CA . LYS A 1 206 ? -30.248 -25.795 46.042 1.00 152.17 2538 LYS A CA 1
ATOM 1550 C C . LYS A 1 206 ? -29.851 -26.499 47.343 1.00 151.74 2538 LYS A C 1
ATOM 1551 O O . LYS A 1 206 ? -30.488 -27.471 47.759 1.00 151.86 2538 LYS A O 1
ATOM 1557 N N . CYS A 1 207 ? -28.789 -25.997 47.967 1.00 150.90 2539 CYS A N 1
ATOM 1558 C CA . CYS A 1 207 ? -28.166 -26.648 49.117 1.00 149.64 2539 CYS A CA 1
ATOM 1559 C C . CYS A 1 207 ? -27.974 -25.688 50.286 1.00 150.08 2539 CYS A C 1
ATOM 1560 O O . CYS A 1 207 ? -27.894 -26.110 51.441 1.00 150.18 2539 CYS A O 1
ATOM 1563 N N . ASP A 1 215 ? -26.213 -30.568 48.243 1.00 148.73 2547 ASP A N 1
ATOM 1564 C CA . ASP A 1 215 ? -25.872 -31.810 47.562 1.00 148.67 2547 ASP A CA 1
ATOM 1565 C C . ASP A 1 215 ? -27.132 -32.522 47.085 1.00 148.32 2547 ASP A C 1
ATOM 1566 O O . ASP A 1 215 ? -28.041 -32.787 47.877 1.00 148.37 2547 ASP A O 1
ATOM 1571 N N . LYS A 1 216 ? -27.189 -32.818 45.790 1.00 147.71 2548 LYS A N 1
ATOM 1572 C CA . LYS A 1 216 ? -28.233 -33.686 45.249 1.00 147.01 2548 LYS A CA 1
ATOM 1573 C C . LYS A 1 216 ? -27.628 -34.903 44.540 1.00 146.39 2548 LYS A C 1
ATOM 1574 O O . LYS A 1 216 ? -26.603 -35.429 44.982 1.00 146.40 2548 LYS A O 1
ATOM 1580 N N . LYS A 1 217 ? -28.249 -35.344 43.449 1.00 145.39 2549 LYS A N 1
ATOM 1581 C CA . LYS A 1 217 ? -27.907 -36.637 42.852 1.00 144.24 2549 LYS A CA 1
ATOM 1582 C C . LYS A 1 217 ? -26.724 -36.618 41.870 1.00 142.97 2549 LYS A C 1
ATOM 1583 O O . LYS A 1 217 ? -25.582 -36.847 42.273 1.00 143.00 2549 LYS A O 1
ATOM 1589 N N . GLU A 1 218 ? -27.000 -36.340 40.597 1.00 141.05 2550 GLU A N 1
ATOM 1590 C CA . GLU A 1 218 ? -26.018 -36.543 39.523 1.00 138.96 2550 GLU A CA 1
ATOM 1591 C C . GLU A 1 218 ? -25.412 -35.265 38.930 1.00 136.95 2550 GLU A C 1
ATOM 1592 O O . GLU A 1 218 ? -24.385 -35.324 38.248 1.00 136.85 2550 GLU A O 1
ATOM 1598 N N . CYS A 1 219 ? -26.047 -34.125 39.200 1.00 134.20 2551 CYS A N 1
ATOM 1599 C CA . CYS A 1 219 ? -25.677 -32.833 38.606 1.00 131.39 2551 CYS A CA 1
ATOM 1600 C C . CYS A 1 219 ? -24.182 -32.500 38.646 1.00 128.61 2551 CYS A C 1
ATOM 1601 O O . CYS A 1 219 ? -23.606 -32.111 37.627 1.00 128.45 2551 CYS A O 1
ATOM 1604 N N . THR A 1 220 ? -23.568 -32.653 39.819 1.00 125.07 2552 THR A N 1
ATOM 1605 C CA . THR A 1 220 ? -22.172 -32.250 40.039 1.00 121.55 2552 THR A CA 1
ATOM 1606 C C . THR A 1 220 ? -21.159 -32.967 39.142 1.00 119.06 2552 THR A C 1
ATOM 1607 O O . THR A 1 220 ? -20.096 -32.417 38.852 1.00 118.81 2552 THR A O 1
ATOM 1611 N N . GLU A 1 221 ? -21.495 -34.182 38.706 1.00 116.01 2553 GLU A N 1
ATOM 1612 C CA . GLU A 1 221 ? -20.646 -34.947 37.788 1.00 113.27 2553 GLU A CA 1
ATOM 1613 C C . GLU A 1 221 ? -20.397 -34.181 36.486 1.00 111.17 2553 GLU A C 1
ATOM 1614 O O . GLU A 1 221 ? -19.281 -34.182 35.962 1.00 110.96 2553 GLU A O 1
ATOM 1620 N N . ALA A 1 222 ? -21.443 -33.531 35.978 1.00 108.79 2554 ALA A N 1
ATOM 1621 C CA . ALA A 1 222 ? -21.342 -32.694 34.785 1.00 106.53 2554 ALA A CA 1
ATOM 1622 C C . ALA A 1 222 ? -20.584 -31.398 35.072 1.00 104.88 2554 ALA A C 1
ATOM 1623 O O . ALA A 1 222 ? -19.847 -30.905 34.216 1.00 104.73 2554 ALA A O 1
ATOM 1625 N N . CYS A 1 223 ? -20.771 -30.857 36.277 1.00 102.85 2555 CYS A N 1
ATOM 1626 C CA . CYS A 1 223 ? -20.078 -29.643 36.715 1.00 100.96 2555 CYS A CA 1
ATOM 1627 C C . CYS A 1 223 ? -18.568 -29.853 36.789 1.00 98.32 2555 CYS A C 1
ATOM 1628 O O . CYS A 1 223 ? -17.799 -28.961 36.432 1.00 98.14 2555 CYS A O 1
ATOM 1631 N N . LYS A 1 224 ? -18.159 -31.032 37.257 1.00 95.19 2556 LYS A N 1
ATOM 1632 C CA . LYS A 1 224 ? -16.747 -31.408 37.311 1.00 92.04 2556 LYS A CA 1
ATOM 1633 C C . LYS A 1 224 ? -16.182 -31.587 35.904 1.00 89.62 2556 LYS A C 1
ATOM 1634 O O . LYS A 1 224 ? -15.049 -31.191 35.635 1.00 89.44 2556 LYS A O 1
ATOM 1640 N N . ASN A 1 225 ? -16.983 -32.179 35.018 1.00 86.49 2557 ASN A N 1
ATOM 1641 C CA . ASN A 1 225 ? -16.588 -32.418 33.628 1.00 83.36 2557 ASN A CA 1
ATOM 1642 C C . ASN A 1 225 ? -16.418 -31.140 32.813 1.00 80.69 2557 ASN A C 1
ATOM 1643 O O . ASN A 1 225 ? -15.446 -31.001 32.068 1.00 80.52 2557 ASN A O 1
ATOM 1648 N N . TYR A 1 226 ? -17.369 -30.219 32.956 1.00 77.43 2558 TYR A N 1
ATOM 1649 C CA . TYR A 1 226 ? -17.304 -28.921 32.291 1.00 74.21 2558 TYR A CA 1
ATOM 1650 C C . TYR A 1 226 ? -16.120 -28.110 32.818 1.00 72.57 2558 TYR A C 1
ATOM 1651 O O . TYR A 1 226 ? -15.334 -27.577 32.035 1.00 72.22 2558 TYR A O 1
ATOM 1660 N N . SER A 1 227 ? -15.998 -28.035 34.144 1.00 70.58 2559 SER A N 1
ATOM 1661 C CA . SER A 1 227 ? -14.897 -27.322 34.797 1.00 68.87 2559 SER A CA 1
ATOM 1662 C C . SER A 1 227 ? -13.537 -27.894 34.408 1.00 67.71 2559 SER A C 1
ATOM 1663 O O . SER A 1 227 ? -12.628 -27.142 34.052 1.00 67.58 2559 SER A O 1
ATOM 1666 N N . ASN A 1 228 ? -13.406 -29.220 34.477 1.00 66.25 2560 ASN A N 1
ATOM 1667 C CA . ASN A 1 228 ? -12.179 -29.901 34.071 1.00 64.63 2560 ASN A CA 1
ATOM 1668 C C . ASN A 1 228 ? -11.805 -29.543 32.638 1.00 63.67 2560 ASN A C 1
ATOM 1669 O O . ASN A 1 228 ? -10.683 -29.109 32.381 1.00 63.53 2560 ASN A O 1
ATOM 1674 N N . PHE A 1 229 ? -12.764 -29.701 31.725 1.00 62.26 2561 PHE A N 1
ATOM 1675 C CA . PHE A 1 229 ? -12.580 -29.381 30.309 1.00 60.98 2561 PHE A CA 1
ATOM 1676 C C . PHE A 1 229 ? -12.068 -27.957 30.092 1.00 60.50 2561 PHE A C 1
ATOM 1677 O O . PHE A 1 229 ? -11.052 -27.763 29.424 1.00 60.37 2561 PHE A O 1
ATOM 1685 N N . ILE A 1 230 ? -12.767 -26.977 30.666 1.00 60.08 2562 ILE A N 1
ATOM 1686 C CA . ILE A 1 230 ? -12.376 -25.564 30.575 1.00 59.81 2562 ILE A CA 1
ATOM 1687 C C . ILE A 1 230 ? -10.938 -25.357 31.053 1.00 59.75 2562 ILE A C 1
ATOM 1688 O O . ILE A 1 230 ? -10.199 -24.555 30.484 1.00 59.69 2562 ILE A O 1
ATOM 1693 N N . LEU A 1 231 ? -10.552 -26.102 32.085 1.00 59.84 2563 LEU A N 1
ATOM 1694 C CA . LEU A 1 231 ? -9.227 -25.977 32.688 1.00 60.01 2563 LEU A CA 1
ATOM 1695 C C . LEU A 1 231 ? -8.120 -26.717 31.927 1.00 60.09 2563 LEU A C 1
ATOM 1696 O O . LEU A 1 231 ? -6.948 -26.347 32.038 1.00 60.16 2563 LEU A O 1
ATOM 1701 N N . ILE A 1 232 ? -8.482 -27.753 31.166 1.00 60.16 2564 ILE A N 1
ATOM 1702 C CA . ILE A 1 232 ? -7.532 -28.393 30.247 1.00 60.39 2564 ILE A CA 1
ATOM 1703 C C . ILE A 1 232 ? -7.256 -27.431 29.102 1.00 60.24 2564 ILE A C 1
ATOM 1704 O O . ILE A 1 232 ? -6.103 -27.195 28.733 1.00 60.26 2564 ILE A O 1
ATOM 1709 N N . LYS A 1 233 ? -8.336 -26.883 28.551 1.00 60.27 2565 LYS A N 1
ATOM 1710 C CA . LYS A 1 233 ? -8.271 -26.006 27.389 1.00 60.21 2565 LYS A CA 1
ATOM 1711 C C . LYS A 1 233 ? -7.743 -24.623 27.747 1.00 60.34 2565 LYS A C 1
ATOM 1712 O O . LYS A 1 233 ? -7.184 -23.934 26.893 1.00 60.41 2565 LYS A O 1
ATOM 1718 N N . LYS A 1 234 ? -7.926 -24.224 29.006 1.00 60.46 2566 LYS A N 1
ATOM 1719 C CA . LYS A 1 234 ? -7.326 -23.002 29.543 1.00 60.64 2566 LYS A CA 1
ATOM 1720 C C . LYS A 1 234 ? -5.834 -22.972 29.235 1.00 60.92 2566 LYS A C 1
ATOM 1721 O O . LYS A 1 234 ? -5.349 -22.041 28.590 1.00 60.84 2566 LYS A O 1
ATOM 1727 N N . LYS A 1 235 ? -5.125 -24.008 29.684 1.00 61.50 2567 LYS A N 1
ATOM 1728 C CA . LYS A 1 235 ? -3.678 -24.130 29.491 1.00 62.27 2567 LYS A CA 1
ATOM 1729 C C . LYS A 1 235 ? -3.290 -24.174 28.014 1.00 63.38 2567 LYS A C 1
ATOM 1730 O O . LYS A 1 235 ? -2.300 -23.559 27.609 1.00 63.40 2567 LYS A O 1
ATOM 1736 N N . GLU A 1 236 ? -4.077 -24.905 27.226 1.00 64.92 2568 GLU A N 1
ATOM 1737 C CA . GLU A 1 236 ? -3.846 -25.059 25.789 1.00 66.47 2568 GLU A CA 1
ATOM 1738 C C . GLU A 1 236 ? -3.983 -23.735 25.044 1.00 67.42 2568 GLU A C 1
ATOM 1739 O O . GLU A 1 236 ? -3.132 -23.389 24.222 1.00 67.52 2568 GLU A O 1
ATOM 1745 N N . TYR A 1 237 ? -5.063 -23.010 25.334 1.00 68.42 2569 TYR A N 1
ATOM 1746 C CA . TYR A 1 237 ? -5.310 -21.698 24.742 1.00 69.26 2569 TYR A CA 1
ATOM 1747 C C . TYR A 1 237 ? -4.205 -20.720 25.115 1.00 69.23 2569 TYR A C 1
ATOM 1748 O O . TYR A 1 237 ? -3.668 -20.033 24.250 1.00 69.41 2569 TYR A O 1
ATOM 1757 N N . GLN A 1 238 ? -3.876 -20.665 26.405 1.00 69.18 2570 GLN A N 1
ATOM 1758 C CA . GLN A 1 238 ? -2.783 -19.832 26.907 1.00 68.95 2570 GLN A CA 1
ATOM 1759 C C . GLN A 1 238 ? -1.500 -20.072 26.122 1.00 69.38 2570 GLN A C 1
ATOM 1760 O O . GLN A 1 238 ? -0.716 -19.149 25.905 1.00 69.36 2570 GLN A O 1
ATOM 1766 N N . SER A 1 239 ? -1.301 -21.318 25.699 1.00 69.98 2571 SER A N 1
ATOM 1767 C CA . SER A 1 239 ? -0.154 -21.698 24.887 1.00 70.65 2571 SER A CA 1
ATOM 1768 C C . SER A 1 239 ? -0.337 -21.239 23.438 1.00 71.27 2571 SER A C 1
ATOM 1769 O O . SER A 1 239 ? 0.568 -20.640 22.857 1.00 71.24 2571 SER A O 1
ATOM 1772 N N . LEU A 1 240 ? -1.511 -21.513 22.866 1.00 72.15 2572 LEU A N 1
ATOM 1773 C CA . LEU A 1 240 ? -1.824 -21.108 21.492 1.00 73.00 2572 LEU A CA 1
ATOM 1774 C C . LEU A 1 240 ? -1.880 -19.593 21.321 1.00 73.99 2572 LEU A C 1
ATOM 1775 O O . LEU A 1 240 ? -1.396 -19.060 20.321 1.00 74.04 2572 LEU A O 1
ATOM 1780 N N . ASN A 1 241 ? -2.469 -18.909 22.300 1.00 75.19 2573 ASN A N 1
ATOM 1781 C CA . ASN A 1 241 ? -2.581 -17.451 22.274 1.00 76.36 2573 ASN A CA 1
ATOM 1782 C C . ASN A 1 241 ? -1.243 -16.756 22.522 1.00 77.13 2573 ASN A C 1
ATOM 1783 O O . ASN A 1 241 ? -1.053 -15.607 22.118 1.00 77.22 2573 ASN A O 1
ATOM 1788 N N . SER A 1 242 ? -0.326 -17.459 23.187 1.00 78.13 2574 SER A N 1
ATOM 1789 C CA . SER A 1 242 ? 1.045 -16.985 23.375 1.00 79.11 2574 SER A CA 1
ATOM 1790 C C . SER A 1 242 ? 1.753 -16.830 22.029 1.00 79.88 2574 SER A C 1
ATOM 1791 O O . SER A 1 242 ? 2.472 -15.854 21.808 1.00 79.93 2574 SER A O 1
ATOM 1794 N N . GLN A 1 243 ? 1.536 -17.798 21.140 1.00 80.86 2575 GLN A N 1
ATOM 1795 C CA . GLN A 1 243 ? 2.117 -17.786 19.800 1.00 81.84 2575 GLN A CA 1
ATOM 1796 C C . GLN A 1 243 ? 1.440 -16.753 18.897 1.00 82.49 2575 GLN A C 1
ATOM 1797 O O . GLN A 1 243 ? 2.118 -16.018 18.175 1.00 82.52 2575 GLN A O 1
ATOM 1803 N N . TYR A 1 244 ? 0.109 -16.710 18.946 1.00 83.40 2576 TYR A N 1
ATOM 1804 C CA . TYR A 1 244 ? -0.691 -15.787 18.137 1.00 84.23 2576 TYR A CA 1
ATOM 1805 C C . TYR A 1 244 ? -0.281 -14.331 18.347 1.00 85.19 2576 TYR A C 1
ATOM 1806 O O . TYR A 1 244 ? 0.055 -13.635 17.386 1.00 85.22 2576 TYR A O 1
ATOM 1815 N N . ASP A 1 245 ? -0.311 -13.885 19.602 1.00 86.42 2577 ASP A N 1
ATOM 1816 C CA . ASP A 1 245 ? 0.028 -12.506 19.961 1.00 87.67 2577 ASP A CA 1
ATOM 1817 C C . ASP A 1 245 ? 1.457 -12.131 19.568 1.00 89.11 2577 ASP A C 1
ATOM 1818 O O . ASP A 1 245 ? 1.701 -11.024 19.085 1.00 89.13 2577 ASP A O 1
ATOM 1823 N N . MET A 1 246 ? 2.385 -13.063 19.773 1.00 90.97 2578 MET A N 1
ATOM 1824 C CA . MET A 1 246 ? 3.804 -12.845 19.495 1.00 92.88 2578 MET A CA 1
ATOM 1825 C C . MET A 1 246 ? 4.096 -12.632 18.007 1.00 94.56 2578 MET A C 1
ATOM 1826 O O . MET A 1 246 ? 4.891 -11.761 17.648 1.00 94.70 2578 MET A O 1
ATOM 1831 N N . ASN A 1 247 ? 3.450 -13.421 17.151 1.00 96.70 2579 ASN A N 1
ATOM 1832 C CA . ASN A 1 247 ? 3.755 -13.406 15.720 1.00 98.87 2579 ASN A CA 1
ATOM 1833 C C . ASN A 1 247 ? 2.630 -12.916 14.808 1.00 100.51 2579 ASN A C 1
ATOM 1834 O O . ASN A 1 247 ? 2.777 -11.905 14.117 1.00 100.66 2579 ASN A O 1
ATOM 1839 N N . TYR A 1 248 ? 1.510 -13.633 14.822 1.00 102.71 2580 TYR A N 1
ATOM 1840 C CA . TYR A 1 248 ? 0.506 -13.531 13.762 1.00 105.18 2580 TYR A CA 1
ATOM 1841 C C . TYR A 1 248 ? -0.456 -12.346 13.880 1.00 107.35 2580 TYR A C 1
ATOM 1842 O O . TYR A 1 248 ? -0.960 -11.856 12.868 1.00 107.48 2580 TYR A O 1
ATOM 1851 N N . LYS A 1 249 ? -0.695 -11.887 15.106 1.00 110.45 2581 LYS A N 1
ATOM 1852 C CA . LYS A 1 249 ? -1.501 -10.691 15.342 1.00 113.60 2581 LYS A CA 1
ATOM 1853 C C . LYS A 1 249 ? -0.728 -9.434 14.947 1.00 115.93 2581 LYS A C 1
ATOM 1854 O O . LYS A 1 249 ? -1.313 -8.451 14.483 1.00 116.13 2581 LYS A O 1
ATOM 1860 N N . GLU A 1 250 ? 0.589 -9.486 15.129 1.00 118.84 2582 GLU A N 1
ATOM 1861 C CA . GLU A 1 250 ? 1.464 -8.328 14.963 1.00 121.66 2582 GLU A CA 1
ATOM 1862 C C . GLU A 1 250 ? 1.671 -7.926 13.500 1.00 123.19 2582 GLU A C 1
ATOM 1863 O O . GLU A 1 250 ? 1.652 -6.736 13.177 1.00 123.42 2582 GLU A O 1
ATOM 1869 N N . THR A 1 251 ? 1.868 -8.912 12.626 1.00 124.93 2583 THR A N 1
ATOM 1870 C CA . THR A 1 251 ? 2.049 -8.651 11.196 1.00 126.45 2583 THR A CA 1
ATOM 1871 C C . THR A 1 251 ? 0.695 -8.399 10.525 1.00 127.13 2583 THR A C 1
ATOM 1872 O O . THR A 1 251 ? 0.247 -7.252 10.447 1.00 127.33 2583 THR A O 1
ATOM 1876 N N . LYS A 1 252 ? 0.046 -9.460 10.049 1.00 127.70 2584 LYS A N 1
ATOM 1877 C CA . LYS A 1 252 ? -1.289 -9.331 9.464 1.00 128.04 2584 LYS A CA 1
ATOM 1878 C C . LYS A 1 252 ? -2.261 -10.456 9.837 1.00 127.82 2584 LYS A C 1
ATOM 1879 O O . LYS A 1 252 ? -2.300 -11.516 9.206 1.00 127.92 2584 LYS A O 1
ATOM 1885 N N . ALA A 1 253 ? -3.019 -10.204 10.900 1.00 127.25 2585 ALA A N 1
ATOM 1886 C CA . ALA A 1 253 ? -4.223 -10.960 11.215 1.00 126.44 2585 ALA A CA 1
ATOM 1887 C C . ALA A 1 253 ? -5.374 -9.959 11.214 1.00 125.61 2585 ALA A C 1
ATOM 1888 O O . ALA A 1 253 ? -6.342 -10.099 11.968 1.00 125.63 2585 ALA A O 1
ATOM 1890 N N . GLU A 1 254 ? -5.243 -8.949 10.349 1.00 124.28 2586 GLU A N 1
ATOM 1891 C CA . GLU A 1 254 ? -6.131 -7.779 10.303 1.00 122.79 2586 GLU A CA 1
ATOM 1892 C C . GLU A 1 254 ? -6.019 -6.941 11.582 1.00 121.60 2586 GLU A C 1
ATOM 1893 O O . GLU A 1 254 ? -6.877 -6.099 11.866 1.00 121.55 2586 GLU A O 1
ATOM 1899 N N . LYS A 1 255 ? -4.945 -7.187 12.337 1.00 119.91 2587 LYS A N 1
ATOM 1900 C CA . LYS A 1 255 ? -4.653 -6.525 13.617 1.00 118.16 2587 LYS A CA 1
ATOM 1901 C C . LYS A 1 255 ? -5.789 -6.637 14.650 1.00 116.79 2587 LYS A C 1
ATOM 1902 O O . LYS A 1 255 ? -5.793 -5.937 15.667 1.00 116.68 2587 LYS A O 1
ATOM 1908 N N . LYS A 1 256 ? -6.738 -7.533 14.379 1.00 115.05 2588 LYS A N 1
ATOM 1909 C CA . LYS A 1 256 ? -7.802 -7.873 15.322 1.00 113.34 2588 LYS A CA 1
ATOM 1910 C C . LYS A 1 256 ? -7.229 -8.677 16.485 1.00 112.44 2588 LYS A C 1
ATOM 1911 O O . LYS A 1 256 ? -6.167 -9.291 16.359 1.00 112.33 2588 LYS A O 1
ATOM 1917 N N . GLU A 1 257 ? -7.937 -8.677 17.611 1.00 111.38 2589 GLU A N 1
ATOM 1918 C CA . GLU A 1 257 ? -7.542 -9.485 18.764 1.00 110.55 2589 GLU A CA 1
ATOM 1919 C C . GLU A 1 257 ? -7.824 -10.972 18.552 1.00 109.92 2589 GLU A C 1
ATOM 1920 O O . GLU A 1 257 ? -8.545 -11.350 17.626 1.00 109.84 2589 GLU A O 1
ATOM 1926 N N . SER A 1 258 ? -7.240 -11.802 19.415 1.00 109.39 2590 SER A N 1
ATOM 1927 C CA . SER A 1 258 ? -7.371 -13.260 19.334 1.00 109.00 2590 SER A CA 1
ATOM 1928 C C . SER A 1 258 ? -8.828 -13.748 19.291 1.00 108.99 2590 SER A C 1
ATOM 1929 O O . SER A 1 258 ? -9.218 -14.406 18.325 1.00 108.88 2590 SER A O 1
ATOM 1932 N N . PRO A 1 259 ? -9.636 -13.433 20.329 1.00 109.21 2591 PRO A N 1
ATOM 1933 C CA . PRO A 1 259 ? -11.052 -13.802 20.270 1.00 109.71 2591 PRO A CA 1
ATOM 1934 C C . PRO A 1 259 ? -11.841 -12.991 19.237 1.00 110.54 2591 PRO A C 1
ATOM 1935 O O . PRO A 1 259 ? -12.871 -13.458 18.747 1.00 110.53 2591 PRO A O 1
ATOM 1939 N N . GLU A 1 260 ? -11.351 -11.794 18.918 1.00 111.72 2592 GLU A N 1
ATOM 1940 C CA . GLU A 1 260 ? -12.009 -10.889 17.972 1.00 113.11 2592 GLU A CA 1
ATOM 1941 C C . GLU A 1 260 ? -11.940 -11.365 16.520 1.00 113.89 2592 GLU A C 1
ATOM 1942 O O . GLU A 1 260 ? -12.896 -11.190 15.762 1.00 113.94 2592 GLU A O 1
ATOM 1948 N N . TYR A 1 261 ? -10.808 -11.957 16.142 1.00 114.91 2593 TYR A N 1
ATOM 1949 C CA . TYR A 1 261 ? -10.577 -12.396 14.764 1.00 115.76 2593 TYR A CA 1
ATOM 1950 C C . TYR A 1 261 ? -11.424 -13.606 14.372 1.00 115.65 2593 TYR A C 1
ATOM 1951 O O . TYR A 1 261 ? -11.995 -13.640 13.279 1.00 115.82 2593 TYR A O 1
ATOM 1960 N N . PHE A 1 262 ? -11.496 -14.594 15.263 1.00 115.54 2594 PHE A N 1
ATOM 1961 C CA . PHE A 1 262 ? -12.276 -15.809 15.019 1.00 115.32 2594 PHE A CA 1
ATOM 1962 C C . PHE A 1 262 ? -13.782 -15.563 15.125 1.00 116.05 2594 PHE A C 1
ATOM 1963 O O . PHE A 1 262 ? -14.586 -16.384 14.679 1.00 115.98 2594 PHE A O 1
ATOM 1971 N N . LYS A 1 263 ? -14.147 -14.422 15.706 1.00 117.11 2595 LYS A N 1
ATOM 1972 C CA . LYS A 1 263 ? -15.539 -13.990 15.812 1.00 118.29 2595 LYS A CA 1
ATOM 1973 C C . LYS A 1 263 ? -16.139 -13.675 14.435 1.00 119.24 2595 LYS A C 1
ATOM 1974 O O . LYS A 1 263 ? -17.357 -13.744 14.253 1.00 119.33 2595 LYS A O 1
ATOM 1980 N N . ASP A 1 264 ? -15.278 -13.344 13.472 1.00 120.39 2596 ASP A N 1
ATOM 1981 C CA . ASP A 1 264 ? -15.714 -12.952 12.128 1.00 121.39 2596 ASP A CA 1
ATOM 1982 C C . ASP A 1 264 ? -15.134 -13.820 11.003 1.00 121.95 2596 ASP A C 1
ATOM 1983 O O . ASP A 1 264 ? -15.355 -13.535 9.823 1.00 122.05 2596 ASP A O 1
ATOM 1988 N N . LYS A 1 265 ? -14.406 -14.875 11.365 1.00 122.46 2597 LYS A N 1
ATOM 1989 C CA . LYS A 1 265 ? -13.731 -15.718 10.376 1.00 122.86 2597 LYS A CA 1
ATOM 1990 C C . LYS A 1 265 ? -14.469 -17.037 10.142 1.00 122.87 2597 LYS A C 1
ATOM 1991 O O . LYS A 1 265 ? -14.918 -17.316 9.029 1.00 122.94 2597 LYS A O 1
ATOM 1997 N N . CYS A 1 266 ? -14.592 -17.837 11.199 1.00 122.80 2598 CYS A N 1
ATOM 1998 C CA . CYS A 1 266 ? -15.204 -19.162 11.117 1.00 122.58 2598 CYS A CA 1
ATOM 1999 C C . CYS A 1 266 ? -16.640 -19.169 11.642 1.00 123.12 2598 CYS A C 1
ATOM 2000 O O . CYS A 1 266 ? -16.964 -19.887 12.594 1.00 123.21 2598 CYS A O 1
ATOM 2003 N N . ASN A 1 267 ? -17.490 -18.364 11.003 1.00 123.54 2599 ASN A N 1
ATOM 2004 C CA . ASN A 1 267 ? -18.915 -18.248 11.342 1.00 123.83 2599 ASN A CA 1
ATOM 2005 C C . ASN A 1 267 ? -19.185 -17.951 12.822 1.00 123.54 2599 ASN A C 1
ATOM 2006 O O . ASN A 1 267 ? -18.436 -17.203 13.457 1.00 123.64 2599 ASN A O 1
ATOM 2011 N N . GLY A 1 268 ? -20.252 -18.539 13.361 1.00 122.93 2600 GLY A N 1
ATOM 2012 C CA . GLY A 1 268 ? -20.666 -18.292 14.740 1.00 121.89 2600 GLY A CA 1
ATOM 2013 C C . GLY A 1 268 ? -20.241 -19.345 15.749 1.00 120.91 2600 GLY A C 1
ATOM 2014 O O . GLY A 1 268 ? -20.606 -19.260 16.923 1.00 121.04 2600 GLY A O 1
ATOM 2015 N N . GLU A 1 269 ? -19.476 -20.338 15.301 1.00 119.59 2601 GLU A N 1
ATOM 2016 C CA . GLU A 1 269 ? -18.990 -21.395 16.197 1.00 118.15 2601 GLU A CA 1
ATOM 2017 C C . GLU A 1 269 ? -17.523 -21.228 16.611 1.00 116.42 2601 GLU A C 1
ATOM 2018 O O . GLU A 1 269 ? -16.836 -22.198 16.940 1.00 116.33 2601 GLU A O 1
ATOM 2024 N N . CYS A 1 270 ? -17.064 -19.979 16.586 1.00 114.23 2602 CYS A N 1
ATOM 2025 C CA . CYS A 1 270 ? -15.794 -19.578 17.183 1.00 112.08 2602 CYS A CA 1
ATOM 2026 C C . CYS A 1 270 ? -16.035 -18.328 18.024 1.00 109.68 2602 CYS A C 1
ATOM 2027 O O . CYS A 1 270 ? -15.109 -17.775 18.624 1.00 109.51 2602 CYS A O 1
ATOM 2030 N N . SER A 1 271 ? -17.295 -17.895 18.053 1.00 106.76 2603 SER A N 1
ATOM 2031 C CA . SER A 1 271 ? -17.715 -16.708 18.790 1.00 103.88 2603 SER A CA 1
ATOM 2032 C C . SER A 1 271 ? -17.674 -16.929 20.297 1.00 101.68 2603 SER A C 1
ATOM 2033 O O . SER A 1 271 ? -17.451 -15.985 21.055 1.00 101.52 2603 SER A O 1
ATOM 2036 N N . CYS A 1 272 ? -17.882 -18.178 20.717 1.00 98.94 2604 CYS A N 1
ATOM 2037 C CA . CYS A 1 272 ? -17.893 -18.555 22.134 1.00 96.16 2604 CYS A CA 1
ATOM 2038 C C . CYS A 1 272 ? -16.572 -18.220 22.833 1.00 95.68 2604 CYS A C 1
ATOM 2039 O O . CYS A 1 272 ? -16.521 -18.101 24.059 1.00 95.53 2604 CYS A O 1
ATOM 2042 N N . LEU A 1 273 ? -15.518 -18.065 22.035 1.00 95.02 2605 LEU A N 1
ATOM 2043 C CA . LEU A 1 273 ? -14.206 -17.642 22.513 1.00 94.70 2605 LEU A CA 1
ATOM 2044 C C . LEU A 1 273 ? -14.239 -16.175 22.952 1.00 94.58 2605 LEU A C 1
ATOM 2045 O O . LEU A 1 273 ? -13.643 -15.811 23.966 1.00 94.51 2605 LEU A O 1
ATOM 2050 N N . SER A 1 274 ? -14.939 -15.344 22.182 1.00 94.77 2606 SER A N 1
ATOM 2051 C CA . SER A 1 274 ? -15.104 -13.929 22.509 1.00 95.04 2606 SER A CA 1
ATOM 2052 C C . SER A 1 274 ? -16.287 -13.708 23.448 1.00 95.31 2606 SER A C 1
ATOM 2053 O O . SER A 1 274 ? -16.220 -12.891 24.368 1.00 95.34 2606 SER A O 1
ATOM 2056 N N . GLU A 1 275 ? -17.362 -14.456 23.208 1.00 95.67 2607 GLU A N 1
ATOM 2057 C CA . GLU A 1 275 ? -18.613 -14.332 23.952 1.00 96.06 2607 GLU A CA 1
ATOM 2058 C C . GLU A 1 275 ? -18.473 -14.682 25.437 1.00 96.18 2607 GLU A C 1
ATOM 2059 O O . GLU A 1 275 ? -19.292 -14.260 26.257 1.00 96.21 2607 GLU A O 1
ATOM 2065 N N . TYR A 1 276 ? -17.433 -15.440 25.781 1.00 96.36 2608 TYR A N 1
ATOM 2066 C CA . TYR A 1 276 ? -17.266 -15.932 27.148 1.00 96.66 2608 TYR A CA 1
ATOM 2067 C C . TYR A 1 276 ? -15.861 -15.760 27.736 1.00 97.32 2608 TYR A C 1
ATOM 2068 O O . TYR A 1 276 ? -15.679 -15.919 28.944 1.00 97.26 2608 TYR A O 1
ATOM 2077 N N . PHE A 1 277 ? -14.876 -15.437 26.898 1.00 98.62 2609 PHE A N 1
ATOM 2078 C CA . PHE A 1 277 ? -13.475 -15.409 27.346 1.00 100.18 2609 PHE A CA 1
ATOM 2079 C C . PHE A 1 277 ? -12.650 -14.195 26.888 1.00 102.66 2609 PHE A C 1
ATOM 2080 O O . PHE A 1 277 ? -11.451 -14.123 27.172 1.00 102.66 2609 PHE A O 1
ATOM 2088 N N . LYS A 1 278 ? -13.282 -13.247 26.198 1.00 106.00 2610 LYS A N 1
ATOM 2089 C CA . LYS A 1 278 ? -12.565 -12.081 25.661 1.00 109.46 2610 LYS A CA 1
ATOM 2090 C C . LYS A 1 278 ? -12.251 -11.004 26.704 1.00 111.55 2610 LYS A C 1
ATOM 2091 O O . LYS A 1 278 ? -11.081 -10.672 26.910 1.00 111.85 2610 LYS A O 1
ATOM 2097 N N . ASP A 1 279 ? -13.289 -10.462 27.344 1.00 113.94 2611 ASP A N 1
ATOM 2098 C CA . ASP A 1 279 ? -13.153 -9.307 28.246 1.00 115.93 2611 ASP A CA 1
ATOM 2099 C C . ASP A 1 279 ? -12.011 -9.444 29.253 1.00 116.77 2611 ASP A C 1
ATOM 2100 O O . ASP A 1 279 ? -11.179 -8.544 29.386 1.00 117.02 2611 ASP A O 1
ATOM 2105 N N . GLU A 1 280 ? -11.984 -10.573 29.955 1.00 117.29 2612 GLU A N 1
ATOM 2106 C CA . GLU A 1 280 ? -10.861 -10.939 30.810 1.00 117.46 2612 GLU A CA 1
ATOM 2107 C C . GLU A 1 280 ? -10.514 -12.403 30.582 1.00 116.65 2612 GLU A C 1
ATOM 2108 O O . GLU A 1 280 ? -11.323 -13.164 30.043 1.00 116.75 2612 GLU A O 1
ATOM 2114 N N . THR A 1 281 ? -9.309 -12.794 30.990 1.00 115.29 2613 THR A N 1
ATOM 2115 C CA . THR A 1 281 ? -8.938 -14.204 31.022 1.00 113.75 2613 THR A CA 1
ATOM 2116 C C . THR A 1 281 ? -9.633 -14.874 32.211 1.00 112.41 2613 THR A C 1
ATOM 2117 O O . THR A 1 281 ? -8.984 -15.392 33.124 1.00 112.33 2613 THR A O 1
ATOM 2121 N N . ARG A 1 282 ? -10.966 -14.846 32.182 1.00 110.64 2614 ARG A N 1
ATOM 2122 C CA . ARG A 1 282 ? -11.806 -15.420 33.234 1.00 108.84 2614 ARG A CA 1
ATOM 2123 C C . ARG A 1 282 ? -11.898 -16.943 33.127 1.00 107.37 2614 ARG A C 1
ATOM 2124 O O . ARG A 1 282 ? -12.873 -17.555 33.574 1.00 107.31 2614 ARG A O 1
ATOM 2132 N N . TRP A 1 283 ? -10.869 -17.538 32.526 1.00 105.77 2615 TRP A N 1
ATOM 2133 C CA . TRP A 1 283 ? -10.690 -18.985 32.488 1.00 104.25 2615 TRP A CA 1
ATOM 2134 C C . TRP A 1 283 ? -10.446 -19.509 33.899 1.00 104.19 2615 TRP A C 1
ATOM 2135 O O . TRP A 1 283 ? -10.722 -20.673 34.197 1.00 103.88 2615 TRP A O 1
ATOM 2146 N N . LYS A 1 284 ? -9.921 -18.630 34.753 1.00 104.35 2616 LYS A N 1
ATOM 2147 C CA . LYS A 1 284 ? -9.569 -18.947 36.139 1.00 104.97 2616 LYS A CA 1
ATOM 2148 C C . LYS A 1 284 ? -10.780 -19.407 36.949 1.00 105.83 2616 LYS A C 1
ATOM 2149 O O . LYS A 1 284 ? -10.648 -20.202 37.882 1.00 105.76 2616 LYS A O 1
ATOM 2155 N N . ASN A 1 285 ? -11.954 -18.895 36.587 1.00 107.17 2617 ASN A N 1
ATOM 2156 C CA . ASN A 1 285 ? -13.215 -19.372 37.139 1.00 108.64 2617 ASN A CA 1
ATOM 2157 C C . ASN A 1 285 ? -14.106 -19.921 36.024 1.00 110.08 2617 ASN A C 1
ATOM 2158 O O . ASN A 1 285 ? -14.770 -19.152 35.321 1.00 110.08 2617 ASN A O 1
ATOM 2163 N N . PRO A 1 286 ? -14.112 -21.258 35.851 1.00 111.66 2618 PRO A N 1
ATOM 2164 C CA . PRO A 1 286 ? -14.853 -21.924 34.775 1.00 113.08 2618 PRO A CA 1
ATOM 2165 C C . PRO A 1 286 ? -16.368 -21.839 34.948 1.00 114.63 2618 PRO A C 1
ATOM 2166 O O . PRO A 1 286 ? -17.108 -21.995 33.974 1.00 114.73 2618 PRO A O 1
ATOM 2170 N N . TYR A 1 287 ? -16.815 -21.597 36.178 1.00 116.47 2619 TYR A N 1
ATOM 2171 C CA . TYR A 1 287 ? -18.240 -21.504 36.487 1.00 118.24 2619 TYR A CA 1
ATOM 2172 C C . TYR A 1 287 ? -18.816 -20.118 36.202 1.00 119.38 2619 TYR A C 1
ATOM 2173 O O . TYR A 1 287 ? -20.033 -19.958 36.086 1.00 119.50 2619 TYR A O 1
ATOM 2182 N N . GLU A 1 288 ? -17.936 -19.124 36.088 1.00 120.75 2620 GLU A N 1
ATOM 2183 C CA . GLU A 1 288 ? -18.339 -17.753 35.769 1.00 122.16 2620 GLU A CA 1
ATOM 2184 C C . GLU A 1 288 ? -18.769 -17.603 34.309 1.00 123.13 2620 GLU A C 1
ATOM 2185 O O . GLU A 1 288 ? -19.455 -16.642 33.954 1.00 123.21 2620 GLU A O 1
ATOM 2191 N N . THR A 1 289 ? -18.371 -18.562 33.475 1.00 124.44 2621 THR A N 1
ATOM 2192 C CA . THR A 1 289 ? -18.679 -18.543 32.042 1.00 125.76 2621 THR A CA 1
ATOM 2193 C C . THR A 1 289 ? -20.065 -19.122 31.732 1.00 126.82 2621 THR A C 1
ATOM 2194 O O . THR A 1 289 ? -20.353 -19.502 30.594 1.00 126.90 2621 THR A O 1
ATOM 2198 N N . LEU A 1 290 ? -20.916 -19.177 32.753 1.00 128.19 2622 LEU A N 1
ATOM 2199 C CA . LEU A 1 290 ? -22.262 -19.724 32.631 1.00 129.55 2622 LEU A CA 1
ATOM 2200 C C . LEU A 1 290 ? -23.281 -18.596 32.500 1.00 130.61 2622 LEU A C 1
ATOM 2201 O O . LEU A 1 290 ? -23.413 -17.762 33.400 1.00 130.70 2622 LEU A O 1
ATOM 2206 N N . ASP A 1 291 ? -23.991 -18.573 31.374 1.00 131.94 2623 ASP A N 1
ATOM 2207 C CA . ASP A 1 291 ? -25.014 -17.556 31.113 1.00 133.26 2623 ASP A CA 1
ATOM 2208 C C . ASP A 1 291 ? -26.234 -17.714 32.022 1.00 134.01 2623 ASP A C 1
ATOM 2209 O O . ASP A 1 291 ? -26.838 -16.722 32.435 1.00 134.13 2623 ASP A O 1
ATOM 2214 N N . ASP A 1 292 ? -26.589 -18.962 32.323 1.00 134.88 2624 ASP A N 1
ATOM 2215 C CA . ASP A 1 292 ? -27.670 -19.256 33.259 1.00 135.52 2624 ASP A CA 1
ATOM 2216 C C . ASP A 1 292 ? -27.176 -19.116 34.694 1.00 135.88 2624 ASP A C 1
ATOM 2217 O O . ASP A 1 292 ? -26.149 -19.688 35.069 1.00 135.98 2624 ASP A O 1
ATOM 2222 N N . THR A 1 293 ? -27.920 -18.353 35.488 1.00 136.02 2625 THR A N 1
ATOM 2223 C CA . THR A 1 293 ? -27.561 -18.095 36.880 1.00 136.01 2625 THR A CA 1
ATOM 2224 C C . THR A 1 293 ? -28.110 -19.152 37.845 1.00 135.61 2625 THR A C 1
ATOM 2225 O O . THR A 1 293 ? -27.671 -19.233 38.995 1.00 135.69 2625 THR A O 1
ATOM 2229 N N . GLU A 1 294 ? -29.056 -19.961 37.369 1.00 134.86 2626 GLU A N 1
ATOM 2230 C CA . GLU A 1 294 ? -29.664 -21.024 38.177 1.00 134.05 2626 GLU A CA 1
ATOM 2231 C C . GLU A 1 294 ? -28.715 -22.191 38.452 1.00 132.77 2626 GLU A C 1
ATOM 2232 O O . GLU A 1 294 ? -28.503 -22.565 39.608 1.00 132.75 2626 GLU A O 1
ATOM 2238 N N . VAL A 1 295 ? -28.147 -22.757 37.387 1.00 131.10 2627 VAL A N 1
ATOM 2239 C CA . VAL A 1 295 ? -27.272 -23.931 37.485 1.00 129.35 2627 VAL A CA 1
ATOM 2240 C C . VAL A 1 295 ? -25.907 -23.602 38.108 1.00 127.91 2627 VAL A C 1
ATOM 2241 O O . VAL A 1 295 ? -25.209 -24.494 38.598 1.00 127.77 2627 VAL A O 1
ATOM 2245 N N . LYS A 1 296 ? -25.551 -22.318 38.099 1.00 126.12 2628 LYS A N 1
ATOM 2246 C CA . LYS A 1 296 ? -24.258 -21.842 38.597 1.00 124.45 2628 LYS A CA 1
ATOM 2247 C C . LYS A 1 296 ? -24.005 -22.204 40.063 1.00 123.48 2628 LYS A C 1
ATOM 2248 O O . LYS A 1 296 ? -22.864 -22.450 40.454 1.00 123.32 2628 LYS A O 1
ATOM 2254 N N . ASN A 1 297 ? -25.070 -22.247 40.860 1.00 122.44 2629 ASN A N 1
ATOM 2255 C CA . ASN A 1 297 ? -24.959 -22.528 42.291 1.00 121.58 2629 ASN A CA 1
ATOM 2256 C C . ASN A 1 297 ? -24.811 -24.001 42.649 1.00 120.91 2629 ASN A C 1
ATOM 2257 O O . ASN A 1 297 ? -24.214 -24.334 43.674 1.00 120.85 2629 ASN A O 1
ATOM 2262 N N . ASN A 1 298 ? -25.357 -24.876 41.808 1.00 120.19 2630 ASN A N 1
ATOM 2263 C CA . ASN A 1 298 ? -25.265 -26.321 42.018 1.00 119.53 2630 ASN A CA 1
ATOM 2264 C C . ASN A 1 298 ? -23.837 -26.836 41.847 1.00 119.26 2630 ASN A C 1
ATOM 2265 O O . ASN A 1 298 ? -23.421 -27.778 42.524 1.00 119.19 2630 ASN A O 1
ATOM 2270 N N . CYS A 1 299 ? -23.097 -26.205 40.937 1.00 119.03 2631 CYS A N 1
ATOM 2271 C CA . CYS A 1 299 ? -21.693 -26.528 40.702 1.00 118.84 2631 CYS A CA 1
ATOM 2272 C C . CYS A 1 299 ? -20.788 -25.828 41.716 1.00 120.28 2631 CYS A C 1
ATOM 2273 O O . CYS A 1 299 ? -19.711 -26.328 42.047 1.00 120.24 2631 CYS A O 1
ATOM 2276 N N . MET A 1 300 ? -21.238 -24.673 42.201 1.00 122.14 2632 MET A N 1
ATOM 2277 C CA . MET A 1 300 ? -20.446 -23.824 43.089 1.00 124.10 2632 MET A CA 1
ATOM 2278 C C . MET A 1 300 ? -20.930 -23.921 44.541 1.00 125.90 2632 MET A C 1
ATOM 2279 O O . MET A 1 300 ? -20.705 -23.011 45.345 1.00 126.12 2632 MET A O 1
ATOM 2284 N N . CYS A 1 301 ? -21.585 -25.034 44.868 1.00 128.19 2633 CYS A N 1
ATOM 2285 C CA . CYS A 1 301 ? -22.146 -25.259 46.202 1.00 130.33 2633 CYS A CA 1
ATOM 2286 C C . CYS A 1 301 ? -21.060 -25.562 47.233 1.00 130.48 2633 CYS A C 1
ATOM 2287 O O . CYS A 1 301 ? -20.925 -24.854 48.231 1.00 130.73 2633 CYS A O 1
ATOM 2290 N N . LYS A 1 302 ? -20.292 -26.516 47.097 1.00 130.73 2634 LYS A N 1
ATOM 2291 N N . ASP B 1 17 ? -8.935 -39.649 37.977 1.00 95.28 2349 ASP B N 1
ATOM 2292 C CA . ASP B 1 17 ? -7.942 -39.443 36.883 1.00 94.99 2349 ASP B CA 1
ATOM 2293 C C . ASP B 1 17 ? -7.959 -37.991 36.384 1.00 93.71 2349 ASP B C 1
ATOM 2294 O O . ASP B 1 17 ? -7.749 -37.727 35.196 1.00 93.86 2349 ASP B O 1
ATOM 2299 N N . ASP B 1 18 ? -8.204 -37.056 37.300 1.00 91.37 2350 ASP B N 1
ATOM 2300 C CA . ASP B 1 18 ? -8.245 -35.628 36.963 1.00 88.53 2350 ASP B CA 1
ATOM 2301 C C . ASP B 1 18 ? -6.852 -35.017 36.766 1.00 85.94 2350 ASP B C 1
ATOM 2302 O O . ASP B 1 18 ? -5.835 -35.642 37.085 1.00 85.81 2350 ASP B O 1
ATOM 2307 N N . THR B 1 19 ? -6.822 -33.792 36.246 1.00 82.21 2351 THR B N 1
ATOM 2308 C CA . THR B 1 19 ? -5.594 -33.192 35.721 1.00 78.35 2351 THR B CA 1
ATOM 2309 C C . THR B 1 19 ? -4.972 -32.117 36.610 1.00 75.27 2351 THR B C 1
ATOM 2310 O O . THR B 1 19 ? -5.588 -31.646 37.568 1.00 75.14 2351 THR B O 1
ATOM 2314 N N . TRP B 1 20 ? -3.745 -31.731 36.262 1.00 71.65 2352 TRP B N 1
ATOM 2315 C CA . TRP B 1 20 ? -2.987 -30.723 36.993 1.00 68.18 2352 TRP B CA 1
ATOM 2316 C C . TRP B 1 20 ? -3.170 -29.334 36.384 1.00 66.64 2352 TRP B C 1
ATOM 2317 O O . TRP B 1 20 ? -2.609 -29.022 35.332 1.00 66.05 2352 TRP B O 1
ATOM 2328 N N . THR B 1 21 ? -3.967 -28.513 37.062 1.00 64.96 2353 THR B N 1
ATOM 2329 C CA . THR B 1 21 ? -4.307 -27.170 36.593 1.00 63.89 2353 THR B CA 1
ATOM 2330 C C . THR B 1 21 ? -3.232 -26.149 36.960 1.00 63.89 2353 THR B C 1
ATOM 2331 O O . THR B 1 21 ? -2.349 -26.431 37.769 1.00 63.69 2353 THR B O 1
ATOM 2335 N N . ASP B 1 22 ? -3.315 -24.964 36.360 1.00 64.24 2354 ASP B N 1
ATOM 2336 C CA . ASP B 1 22 ? -2.391 -23.873 36.663 1.00 64.97 2354 ASP B CA 1
ATOM 2337 C C . ASP B 1 22 ? -3.071 -22.742 37.447 1.00 65.75 2354 ASP B C 1
ATOM 2338 O O . ASP B 1 22 ? -2.746 -21.565 37.271 1.00 65.80 2354 ASP B O 1
ATOM 2343 N N . LEU B 1 23 ? -4.009 -23.112 38.317 1.00 66.90 2355 LEU B N 1
ATOM 2344 C CA . LEU B 1 23 ? -4.720 -22.144 39.152 1.00 68.09 2355 LEU B CA 1
ATOM 2345 C C . LEU B 1 23 ? -3.876 -21.727 40.357 1.00 68.92 2355 LEU B C 1
ATOM 2346 O O . LEU B 1 23 ? -4.129 -22.144 41.490 1.00 68.97 2355 LEU B O 1
ATOM 2351 N N . VAL B 1 24 ? -2.870 -20.899 40.090 1.00 70.02 2356 VAL B N 1
ATOM 2352 C CA . VAL B 1 24 ? -1.929 -20.437 41.111 1.00 71.13 2356 VAL B CA 1
ATOM 2353 C C . VAL B 1 24 ? -1.889 -18.910 41.188 1.00 72.08 2356 VAL B C 1
ATOM 2354 O O . VAL B 1 24 ? -2.220 -18.223 40.217 1.00 72.09 2356 VAL B O 1
ATOM 2358 N N . LYS B 1 25 ? -1.476 -18.395 42.346 1.00 73.36 2357 LYS B N 1
ATOM 2359 C CA . LYS B 1 25 ? -1.539 -16.960 42.660 1.00 74.70 2357 LYS B CA 1
ATOM 2360 C C . LYS B 1 25 ? -0.818 -16.036 41.677 1.00 75.85 2357 LYS B C 1
ATOM 2361 O O . LYS B 1 25 ? -1.264 -14.910 41.446 1.00 75.87 2357 LYS B O 1
ATOM 2367 N N . ASN B 1 26 ? 0.289 -16.508 41.107 1.00 77.38 2358 ASN B N 1
ATOM 2368 C CA . ASN B 1 26 ? 1.083 -15.691 40.192 1.00 78.96 2358 ASN B CA 1
ATOM 2369 C C . ASN B 1 26 ? 1.434 -16.399 38.881 1.00 80.42 2358 ASN B C 1
ATOM 2370 O O . ASN B 1 26 ? 2.605 -16.486 38.505 1.00 80.52 2358 ASN B O 1
ATOM 2375 N N . SER B 1 27 ? 0.403 -16.873 38.183 1.00 82.27 2359 SER B N 1
ATOM 2376 C CA . SER B 1 27 ? 0.557 -17.669 36.959 1.00 84.09 2359 SER B CA 1
ATOM 2377 C C . SER B 1 27 ? 1.475 -17.047 35.903 1.00 85.39 2359 SER B C 1
ATOM 2378 O O . SER B 1 27 ? 2.371 -17.716 35.385 1.00 85.54 2359 SER B O 1
ATOM 2381 N N . SER B 1 28 ? 1.249 -15.771 35.598 1.00 86.92 2360 SER B N 1
ATOM 2382 C CA . SER B 1 28 ? 1.984 -15.080 34.538 1.00 88.28 2360 SER B CA 1
ATOM 2383 C C . SER B 1 28 ? 3.425 -14.730 34.916 1.00 89.05 2360 SER B C 1
ATOM 2384 O O . SER B 1 28 ? 4.312 -14.731 34.060 1.00 89.24 2360 SER B O 1
ATOM 2387 N N . ASP B 1 29 ? 3.652 -14.437 36.195 1.00 89.73 2361 ASP B N 1
ATOM 2388 C CA . ASP B 1 29 ? 4.936 -13.894 36.648 1.00 90.33 2361 ASP B CA 1
ATOM 2389 C C . ASP B 1 29 ? 5.816 -14.871 37.446 1.00 89.80 2361 ASP B C 1
ATOM 2390 O O . ASP B 1 29 ? 6.317 -15.842 36.876 1.00 89.94 2361 ASP B O 1
ATOM 2395 N N . ILE B 1 30 ? 6.011 -14.615 38.742 1.00 89.02 2362 ILE B N 1
ATOM 2396 C CA . ILE B 1 30 ? 6.924 -15.425 39.571 1.00 88.06 2362 ILE B CA 1
ATOM 2397 C C . ILE B 1 30 ? 6.545 -16.911 39.610 1.00 86.83 2362 ILE B C 1
ATOM 2398 O O . ILE B 1 30 ? 7.414 -17.781 39.506 1.00 86.84 2362 ILE B O 1
ATOM 2403 N N . ASN B 1 31 ? 5.251 -17.190 39.740 1.00 85.14 2363 ASN B N 1
ATOM 2404 C CA . ASN B 1 31 ? 4.751 -18.560 39.739 1.00 83.35 2363 ASN B CA 1
ATOM 2405 C C . ASN B 1 31 ? 4.375 -19.041 38.335 1.00 81.94 2363 ASN B C 1
ATOM 2406 O O . ASN B 1 31 ? 3.241 -19.464 38.094 1.00 81.86 2363 ASN B O 1
ATOM 2411 N N . LYS B 1 32 ? 5.329 -18.962 37.409 1.00 80.11 2364 LYS B N 1
ATOM 2412 C CA . LYS B 1 32 ? 5.131 -19.489 36.063 1.00 78.32 2364 LYS B CA 1
ATOM 2413 C C . LYS B 1 32 ? 5.737 -20.881 35.961 1.00 76.75 2364 LYS B C 1
ATOM 2414 O O . LYS B 1 32 ? 6.938 -21.065 36.168 1.00 76.69 2364 LYS B O 1
ATOM 2420 N N . GLY B 1 33 ? 4.893 -21.858 35.645 1.00 74.89 2365 GLY B N 1
ATOM 2421 C CA . GLY B 1 33 ? 5.323 -23.245 35.554 1.00 72.48 2365 GLY B CA 1
ATOM 2422 C C . GLY B 1 33 ? 4.789 -24.110 36.678 1.00 70.63 2365 GLY B C 1
ATOM 2423 O O . GLY B 1 33 ? 4.601 -25.314 36.502 1.00 70.68 2365 GLY B O 1
ATOM 2424 N N . VAL B 1 34 ? 4.549 -23.499 37.837 1.00 68.63 2366 VAL B N 1
ATOM 2425 C CA . VAL B 1 34 ? 3.948 -24.201 38.971 1.00 66.52 2366 VAL B CA 1
ATOM 2426 C C . VAL B 1 34 ? 2.529 -24.663 38.612 1.00 65.02 2366 VAL B C 1
ATOM 2427 O O . VAL B 1 34 ? 1.801 -23.975 37.891 1.00 64.84 2366 VAL B O 1
ATOM 2431 N N . LEU B 1 35 ? 2.162 -25.842 39.104 1.00 63.23 2367 LEU B N 1
ATOM 2432 C CA . LEU B 1 35 ? 0.913 -26.490 38.732 1.00 61.52 2367 LEU B CA 1
ATOM 2433 C C . LEU B 1 35 ? 0.205 -27.002 39.982 1.00 60.52 2367 LEU B C 1
ATOM 2434 O O . LEU B 1 35 ? 0.854 -27.360 40.966 1.00 60.31 2367 LEU B O 1
ATOM 2439 N N . LEU B 1 36 ? -1.123 -27.035 39.933 1.00 59.44 2368 LEU B N 1
ATOM 2440 C CA . LEU B 1 36 ? -1.936 -27.385 41.094 1.00 58.63 2368 LEU B CA 1
ATOM 2441 C C . LEU B 1 36 ? -2.241 -28.883 41.161 1.00 58.36 2368 LEU B C 1
ATOM 2442 O O . LEU B 1 36 ? -2.878 -29.425 40.254 1.00 58.22 2368 LEU B O 1
ATOM 2447 N N . PRO B 1 37 ? -1.771 -29.557 42.231 1.00 58.34 2369 PRO B N 1
ATOM 2448 C CA . PRO B 1 37 ? -2.123 -30.958 42.463 1.00 58.63 2369 PRO B CA 1
ATOM 2449 C C . PRO B 1 37 ? -3.622 -31.122 42.685 1.00 59.22 2369 PRO B C 1
ATOM 2450 O O . PRO B 1 37 ? -4.180 -30.466 43.567 1.00 59.20 2369 PRO B O 1
ATOM 2454 N N . PRO B 1 38 ? -4.277 -31.977 41.874 1.00 59.90 2370 PRO B N 1
ATOM 2455 C CA . PRO B 1 38 ? -5.704 -32.259 42.005 1.00 60.52 2370 PRO B CA 1
ATOM 2456 C C . PRO B 1 38 ? -6.119 -32.470 43.459 1.00 61.21 2370 PRO B C 1
ATOM 2457 O O . PRO B 1 38 ? -7.212 -32.060 43.849 1.00 61.31 2370 PRO B O 1
ATOM 2461 N N . ARG B 1 39 ? -5.240 -33.093 44.244 1.00 61.96 2371 ARG B N 1
ATOM 2462 C CA . ARG B 1 39 ? -5.468 -33.315 45.670 1.00 62.69 2371 ARG B CA 1
ATOM 2463 C C . ARG B 1 39 ? -5.659 -31.997 46.429 1.00 63.41 2371 ARG B C 1
ATOM 2464 O O . ARG B 1 39 ? -6.611 -31.852 47.202 1.00 63.49 2371 ARG B O 1
ATOM 2472 N N . ARG B 1 40 ? -4.755 -31.047 46.194 1.00 64.21 2372 ARG B N 1
ATOM 2473 C CA . ARG B 1 40 ? -4.793 -29.730 46.837 1.00 65.01 2372 ARG B CA 1
ATOM 2474 C C . ARG B 1 40 ? -6.027 -28.913 46.437 1.00 65.56 2372 ARG B C 1
ATOM 2475 O O . ARG B 1 40 ? -6.582 -28.184 47.263 1.00 65.61 2372 ARG B O 1
ATOM 2483 N N . LYS B 1 41 ? -6.452 -29.041 45.181 1.00 66.32 2373 LYS B N 1
ATOM 2484 C CA . LYS B 1 41 ? -7.630 -28.324 44.685 1.00 67.15 2373 LYS B CA 1
ATOM 2485 C C . LYS B 1 41 ? -8.916 -28.817 45.350 1.00 67.83 2373 LYS B C 1
ATOM 2486 O O . LYS B 1 41 ? -9.800 -28.020 45.671 1.00 67.87 2373 LYS B O 1
ATOM 2492 N N . ASN B 1 42 ? -9.005 -30.129 45.557 1.00 68.81 2374 ASN B N 1
ATOM 2493 C CA . ASN B 1 42 ? -10.174 -30.739 46.188 1.00 69.98 2374 ASN B CA 1
ATOM 2494 C C . ASN B 1 42 ? -10.224 -30.500 47.695 1.00 70.68 2374 ASN B C 1
ATOM 2495 O O . ASN B 1 42 ? -11.306 -30.486 48.288 1.00 70.71 2374 ASN B O 1
ATOM 2500 N N . LEU B 1 43 ? -9.048 -30.323 48.301 1.00 71.88 2375 LEU B N 1
ATOM 2501 C CA . LEU B 1 43 ? -8.923 -29.989 49.720 1.00 73.24 2375 LEU B CA 1
ATOM 2502 C C . LEU B 1 43 ? -9.748 -28.744 50.050 1.00 74.90 2375 LEU B C 1
ATOM 2503 O O . LEU B 1 43 ? -9.494 -27.657 49.522 1.00 74.86 2375 LEU B O 1
ATOM 2508 N N . PHE B 1 44 ? -10.739 -28.921 50.919 1.00 77.26 2376 PHE B N 1
ATOM 2509 C CA . PHE B 1 44 ? -11.729 -27.884 51.192 1.00 79.81 2376 PHE B CA 1
ATOM 2510 C C . PHE B 1 44 ? -11.490 -27.180 52.528 1.00 81.59 2376 PHE B C 1
ATOM 2511 O O . PHE B 1 44 ? -11.803 -27.715 53.595 1.00 81.71 2376 PHE B O 1
ATOM 2519 N N . LEU B 1 45 ? -10.926 -25.978 52.451 1.00 84.02 2377 LEU B N 1
ATOM 2520 C CA . LEU B 1 45 ? -10.706 -25.141 53.623 1.00 86.53 2377 LEU B CA 1
ATOM 2521 C C . LEU B 1 45 ? -11.121 -23.711 53.286 1.00 88.83 2377 LEU B C 1
ATOM 2522 O O . LEU B 1 45 ? -10.279 -22.825 53.114 1.00 88.92 2377 LEU B O 1
ATOM 2527 N N . LYS B 1 46 ? -12.431 -23.502 53.184 1.00 92.00 2378 LYS B N 1
ATOM 2528 C CA . LYS B 1 46 ? -12.987 -22.215 52.781 1.00 95.27 2378 LYS B CA 1
ATOM 2529 C C . LYS B 1 46 ? -13.522 -21.428 53.973 1.00 97.85 2378 LYS B C 1
ATOM 2530 O O . LYS B 1 46 ? -14.242 -21.968 54.816 1.00 98.00 2378 LYS B O 1
ATOM 2536 N N . ILE B 1 47 ? -13.154 -20.151 54.030 1.00 101.26 2379 ILE B N 1
ATOM 2537 C CA . ILE B 1 47 ? -13.690 -19.216 55.017 1.00 104.72 2379 ILE B CA 1
ATOM 2538 C C . ILE B 1 47 ? -14.331 -18.041 54.280 1.00 107.42 2379 ILE B C 1
ATOM 2539 O O . ILE B 1 47 ? -13.750 -17.500 53.337 1.00 107.62 2379 ILE B O 1
ATOM 2544 N N . ASP B 1 48 ? -15.534 -17.665 54.707 1.00 110.90 2380 ASP B N 1
ATOM 2545 C CA . ASP B 1 48 ? -16.250 -16.541 54.108 1.00 114.24 2380 ASP B CA 1
ATOM 2546 C C . ASP B 1 48 ? -15.754 -15.200 54.641 1.00 116.74 2380 ASP B C 1
ATOM 2547 O O . ASP B 1 48 ? -15.222 -15.119 55.752 1.00 116.97 2380 ASP B O 1
ATOM 2552 N N . GLU B 1 49 ? -15.939 -14.157 53.835 1.00 119.74 2381 GLU B N 1
ATOM 2553 C CA . GLU B 1 49 ? -15.464 -12.807 54.145 1.00 122.54 2381 GLU B CA 1
ATOM 2554 C C . GLU B 1 49 ? -16.103 -12.212 55.402 1.00 124.14 2381 GLU B C 1
ATOM 2555 O O . GLU B 1 49 ? -15.440 -11.514 56.169 1.00 124.37 2381 GLU B O 1
ATOM 2561 N N . SER B 1 50 ? -17.387 -12.491 55.608 1.00 125.90 2382 SER B N 1
ATOM 2562 C CA . SER B 1 50 ? -18.110 -11.980 56.773 1.00 127.43 2382 SER B CA 1
ATOM 2563 C C . SER B 1 50 ? -17.797 -12.765 58.050 1.00 128.33 2382 SER B C 1
ATOM 2564 O O . SER B 1 50 ? -18.125 -12.324 59.154 1.00 128.47 2382 SER B O 1
ATOM 2567 N N . ASP B 1 51 ? -17.153 -13.920 57.888 1.00 129.29 2383 ASP B N 1
ATOM 2568 C CA . ASP B 1 51 ? -16.857 -14.824 58.999 1.00 130.00 2383 ASP B CA 1
ATOM 2569 C C . ASP B 1 51 ? -15.506 -14.550 59.669 1.00 130.59 2383 ASP B C 1
ATOM 2570 O O . ASP B 1 51 ? -15.011 -15.382 60.433 1.00 130.65 2383 ASP B O 1
ATOM 2575 N N . ILE B 1 52 ? -14.922 -13.386 59.389 1.00 131.12 2384 ILE B N 1
ATOM 2576 C CA . ILE B 1 52 ? -13.623 -13.007 59.956 1.00 131.57 2384 ILE B CA 1
ATOM 2577 C C . ILE B 1 52 ? -13.702 -12.856 61.475 1.00 131.68 2384 ILE B C 1
ATOM 2578 O O . ILE B 1 52 ? -12.929 -13.472 62.209 1.00 131.74 2384 ILE B O 1
ATOM 2583 N N . CYS B 1 53 ? -14.653 -12.049 61.932 1.00 131.69 2385 CYS B N 1
ATOM 2584 C CA . CYS B 1 53 ? -14.790 -11.721 63.345 1.00 131.60 2385 CYS B CA 1
ATOM 2585 C C . CYS B 1 53 ? -15.349 -12.867 64.194 1.00 131.37 2385 CYS B C 1
ATOM 2586 O O . CYS B 1 53 ? -15.234 -12.850 65.423 1.00 131.40 2385 CYS B O 1
ATOM 2589 N N . LYS B 1 54 ? -15.951 -13.852 63.528 1.00 130.95 2386 LYS B N 1
ATOM 2590 C CA . LYS B 1 54 ? -16.448 -15.070 64.173 1.00 130.49 2386 LYS B CA 1
ATOM 2591 C C . LYS B 1 54 ? -15.323 -15.843 64.859 1.00 130.07 2386 LYS B C 1
ATOM 2592 O O . LYS B 1 54 ? -15.356 -16.059 66.073 1.00 130.04 2386 LYS B O 1
ATOM 2598 N N . TYR B 1 55 ? -14.333 -16.252 64.067 1.00 129.52 2387 TYR B N 1
ATOM 2599 C CA . TYR B 1 55 ? -13.180 -17.001 64.561 1.00 128.98 2387 TYR B CA 1
ATOM 2600 C C . TYR B 1 55 ? -12.221 -16.106 65.342 1.00 128.49 2387 TYR B C 1
ATOM 2601 O O . TYR B 1 55 ? -11.490 -16.584 66.213 1.00 128.47 2387 TYR B O 1
ATOM 2610 N N . LYS B 1 56 ? -12.227 -14.814 65.018 1.00 127.92 2388 LYS B N 1
ATOM 2611 C CA . LYS B 1 56 ? -11.318 -13.841 65.625 1.00 127.36 2388 LYS B CA 1
ATOM 2612 C C . LYS B 1 56 ? -11.580 -13.668 67.121 1.00 127.05 2388 LYS B C 1
ATOM 2613 O O . LYS B 1 56 ? -10.642 -13.502 67.903 1.00 127.01 2388 LYS B O 1
ATOM 2619 N N . ARG B 1 57 ? -12.853 -13.712 67.511 1.00 126.69 2389 ARG B N 1
ATOM 2620 C CA . ARG B 1 57 ? -13.232 -13.591 68.917 1.00 126.36 2389 ARG B CA 1
ATOM 2621 C C . ARG B 1 57 ? -13.015 -14.882 69.702 1.00 126.01 2389 ARG B C 1
ATOM 2622 O O . ARG B 1 57 ? -12.245 -14.898 70.664 1.00 125.99 2389 ARG B O 1
ATOM 2630 N N . ASP B 1 58 ? -13.685 -15.957 69.289 1.00 125.56 2390 ASP B N 1
ATOM 2631 C CA . ASP B 1 58 ? -13.564 -17.249 69.965 1.00 125.08 2390 ASP B CA 1
ATOM 2632 C C . ASP B 1 58 ? -12.355 -18.034 69.448 1.00 124.70 2390 ASP B C 1
ATOM 2633 O O . ASP B 1 58 ? -12.335 -18.446 68.285 1.00 124.71 2390 ASP B O 1
ATOM 2638 N N . PRO B 1 59 ? -11.343 -18.243 70.316 1.00 124.24 2391 PRO B N 1
ATOM 2639 C CA . PRO B 1 59 ? -10.105 -18.927 69.936 1.00 123.75 2391 PRO B CA 1
ATOM 2640 C C . PRO B 1 59 ? -10.315 -20.413 69.648 1.00 123.12 2391 PRO B C 1
ATOM 2641 O O . PRO B 1 59 ? -9.748 -20.933 68.685 1.00 123.12 2391 PRO B O 1
ATOM 2645 N N . LYS B 1 60 ? -11.124 -21.077 70.474 1.00 122.27 2392 LYS B N 1
ATOM 2646 C CA . LYS B 1 60 ? -11.425 -22.501 70.308 1.00 121.33 2392 LYS B CA 1
ATOM 2647 C C . LYS B 1 60 ? -12.190 -22.807 69.023 1.00 120.50 2392 LYS B C 1
ATOM 2648 O O . LYS B 1 60 ? -12.012 -23.875 68.436 1.00 120.47 2392 LYS B O 1
ATOM 2654 N N . LEU B 1 61 ? -13.042 -21.874 68.599 1.00 119.36 2393 LEU B N 1
ATOM 2655 C CA . LEU B 1 61 ? -13.849 -22.042 67.389 1.00 118.17 2393 LEU B CA 1
ATOM 2656 C C . LEU B 1 61 ? -12.980 -22.260 66.150 1.00 117.13 2393 LEU B C 1
ATOM 2657 O O . LEU B 1 61 ? -13.283 -23.119 65.319 1.00 117.09 2393 LEU B O 1
ATOM 2662 N N . PHE B 1 62 ? -11.904 -21.481 66.041 1.00 115.70 2394 PHE B N 1
ATOM 2663 C CA . PHE B 1 62 ? -10.971 -21.593 64.922 1.00 114.18 2394 PHE B CA 1
ATOM 2664 C C . PHE B 1 62 ? -10.221 -22.923 64.940 1.00 112.83 2394 PHE B C 1
ATOM 2665 O O . PHE B 1 62 ? -9.992 -23.520 63.885 1.00 112.74 2394 PHE B O 1
ATOM 2673 N N . LYS B 1 63 ? -9.836 -23.369 66.136 1.00 111.05 2395 LYS B N 1
ATOM 2674 C CA . LYS B 1 63 ? -9.198 -24.671 66.317 1.00 109.26 2395 LYS B CA 1
ATOM 2675 C C . LYS B 1 63 ? -10.100 -25.740 65.711 1.00 107.93 2395 LYS B C 1
ATOM 2676 O O . LYS B 1 63 ? -9.709 -26.433 64.771 1.00 107.84 2395 LYS B O 1
ATOM 2682 N N . ASP B 1 64 ? -11.321 -25.831 66.236 1.00 106.20 2396 ASP B N 1
ATOM 2683 C CA . ASP B 1 64 ? -12.321 -26.802 65.789 1.00 104.55 2396 ASP B CA 1
ATOM 2684 C C . ASP B 1 64 ? -12.491 -26.835 64.272 1.00 103.06 2396 ASP B C 1
ATOM 2685 O O . ASP B 1 64 ? -12.674 -27.904 63.695 1.00 102.96 2396 ASP B O 1
ATOM 2690 N N . PHE B 1 65 ? -12.422 -25.664 63.639 1.00 101.26 2397 PHE B N 1
ATOM 2691 C CA . PHE B 1 65 ? -12.584 -25.544 62.190 1.00 99.50 2397 PHE B CA 1
ATOM 2692 C C . PHE B 1 65 ? -11.415 -26.149 61.405 1.00 98.10 2397 PHE B C 1
ATOM 2693 O O . PHE B 1 65 ? -11.631 -26.854 60.419 1.00 97.98 2397 PHE B O 1
ATOM 2701 N N . ILE B 1 66 ? -10.190 -25.865 61.843 1.00 96.43 2398 ILE B N 1
ATOM 2702 C CA . ILE B 1 66 ? -8.986 -26.394 61.195 1.00 94.88 2398 ILE B CA 1
ATOM 2703 C C . ILE B 1 66 ? -8.842 -27.895 61.460 1.00 93.85 2398 ILE B C 1
ATOM 2704 O O . ILE B 1 66 ? -8.503 -28.660 60.554 1.00 93.76 2398 ILE B O 1
ATOM 2709 N N . TYR B 1 67 ? -9.111 -28.300 62.700 1.00 92.74 2399 TYR B N 1
ATOM 2710 C CA . TYR B 1 67 ? -9.113 -29.711 63.088 1.00 91.89 2399 TYR B CA 1
ATOM 2711 C C . TYR B 1 67 ? -10.175 -30.495 62.314 1.00 91.44 2399 TYR B C 1
ATOM 2712 O O . TYR B 1 67 ? -9.914 -31.605 61.847 1.00 91.35 2399 TYR B O 1
ATOM 2721 N N . SER B 1 68 ? -11.362 -29.901 62.178 1.00 91.11 2400 SER B N 1
ATOM 2722 C CA . SER B 1 68 ? -12.482 -30.511 61.453 1.00 90.86 2400 SER B CA 1
ATOM 2723 C C . SER B 1 68 ? -12.215 -30.610 59.952 1.00 90.62 2400 SER B C 1
ATOM 2724 O O . SER B 1 68 ? -12.615 -31.585 59.313 1.00 90.60 2400 SER B O 1
ATOM 2727 N N . SER B 1 69 ? -11.550 -29.595 59.399 1.00 90.28 2401 SER B N 1
ATOM 2728 C CA . SER B 1 69 ? -11.163 -29.587 57.986 1.00 89.87 2401 SER B CA 1
ATOM 2729 C C . SER B 1 69 ? -10.104 -30.648 57.708 1.00 89.42 2401 SER B C 1
ATOM 2730 O O . SER B 1 69 ? -10.146 -31.323 56.677 1.00 89.41 2401 SER B O 1
ATOM 2733 N N . ALA B 1 70 ? -9.160 -30.783 58.639 1.00 88.76 2402 ALA B N 1
ATOM 2734 C CA . ALA B 1 70 ? -8.147 -31.833 58.593 1.00 88.00 2402 ALA B CA 1
ATOM 2735 C C . ALA B 1 70 ? -8.793 -33.214 58.694 1.00 87.32 2402 ALA B C 1
ATOM 2736 O O . ALA B 1 70 ? -8.298 -34.178 58.111 1.00 87.29 2402 ALA B O 1
ATOM 2738 N N . ILE B 1 71 ? -9.898 -33.293 59.434 1.00 86.36 2403 ILE B N 1
ATOM 2739 C CA . ILE B 1 71 ? -10.697 -34.516 59.533 1.00 85.38 2403 ILE B CA 1
ATOM 2740 C C . ILE B 1 71 ? -11.462 -34.778 58.231 1.00 84.54 2403 ILE B C 1
ATOM 2741 O O . ILE B 1 71 ? -11.407 -35.886 57.691 1.00 84.46 2403 ILE B O 1
ATOM 2746 N N . SER B 1 72 ? -12.155 -33.755 57.730 1.00 83.47 2404 SER B N 1
ATOM 2747 C CA . SER B 1 72 ? -12.922 -33.850 56.484 1.00 82.46 2404 SER B CA 1
ATOM 2748 C C . SER B 1 72 ? -12.052 -34.263 55.298 1.00 81.77 2404 SER B C 1
ATOM 2749 O O . SER B 1 72 ? -12.507 -34.988 54.410 1.00 81.72 2404 SER B O 1
ATOM 2752 N N . GLU B 1 73 ? -10.805 -33.795 55.297 1.00 80.98 2405 GLU B N 1
ATOM 2753 C CA . GLU B 1 73 ? -9.837 -34.114 54.249 1.00 80.29 2405 GLU B CA 1
ATOM 2754 C C . GLU B 1 73 ? -9.480 -35.603 54.214 1.00 80.30 2405 GLU B C 1
ATOM 2755 O O . GLU B 1 73 ? -9.361 -36.188 53.135 1.00 80.23 2405 GLU B O 1
ATOM 2761 N N . VAL B 1 74 ? -9.317 -36.206 55.391 1.00 80.46 2406 VAL B N 1
ATOM 2762 C CA . VAL B 1 74 ? -9.044 -37.644 55.501 1.00 80.74 2406 VAL B CA 1
ATOM 2763 C C . VAL B 1 74 ? -10.233 -38.453 54.974 1.00 81.10 2406 VAL B C 1
ATOM 2764 O O . VAL B 1 74 ? -10.051 -39.473 54.304 1.00 81.07 2406 VAL B O 1
ATOM 2768 N N . GLU B 1 75 ? -11.442 -37.977 55.274 1.00 81.67 2407 GLU B N 1
ATOM 2769 C CA . GLU B 1 75 ? -12.683 -38.592 54.797 1.00 82.30 2407 GLU B CA 1
ATOM 2770 C C . GLU B 1 75 ? -12.805 -38.538 53.274 1.00 82.84 2407 GLU B C 1
ATOM 2771 O O . GLU B 1 75 ? -13.366 -39.449 52.659 1.00 82.87 2407 GLU B O 1
ATOM 2777 N N . ARG B 1 76 ? -12.282 -37.466 52.681 1.00 83.58 2408 ARG B N 1
ATOM 2778 C CA . ARG B 1 76 ? -12.288 -37.284 51.232 1.00 84.43 2408 ARG B CA 1
ATOM 2779 C C . ARG B 1 76 ? -11.348 -38.275 50.549 1.00 85.27 2408 ARG B C 1
ATOM 2780 O O . ARG B 1 76 ? -11.714 -38.893 49.547 1.00 85.24 2408 ARG B O 1
ATOM 2788 N N . LEU B 1 77 ? -10.145 -38.421 51.102 1.00 86.63 2409 LEU B N 1
ATOM 2789 C CA . LEU B 1 77 ? -9.132 -39.333 50.565 1.00 88.15 2409 LEU B CA 1
ATOM 2790 C C . LEU B 1 77 ? -9.562 -40.796 50.661 1.00 89.92 2409 LEU B C 1
ATOM 2791 O O . LEU B 1 77 ? -9.010 -41.661 49.975 1.00 89.98 2409 LEU B O 1
ATOM 2796 N N . LYS B 1 78 ? -10.548 -41.059 51.515 1.00 92.35 2410 LYS B N 1
ATOM 2797 C CA . LYS B 1 78 ? -11.142 -42.384 51.647 1.00 94.94 2410 LYS B CA 1
ATOM 2798 C C . LYS B 1 78 ? -12.074 -42.660 50.468 1.00 97.02 2410 LYS B C 1
ATOM 2799 O O . LYS B 1 78 ? -12.057 -43.752 49.900 1.00 97.11 2410 LYS B O 1
ATOM 2805 N N . LYS B 1 79 ? -12.879 -41.660 50.108 1.00 99.89 2411 LYS B N 1
ATOM 2806 C CA . LYS B 1 79 ? -13.781 -41.739 48.956 1.00 102.81 2411 LYS B CA 1
ATOM 2807 C C . LYS B 1 79 ? -13.013 -41.837 47.630 1.00 105.12 2411 LYS B C 1
ATOM 2808 O O . LYS B 1 79 ? -13.540 -42.343 46.636 1.00 105.27 2411 LYS B O 1
ATOM 2814 N N . VAL B 1 80 ? -11.766 -41.369 47.632 1.00 108.11 2412 VAL B N 1
ATOM 2815 C CA . VAL B 1 80 ? -10.933 -41.356 46.428 1.00 111.11 2412 VAL B CA 1
ATOM 2816 C C . VAL B 1 80 ? -9.996 -42.569 46.350 1.00 113.42 2412 VAL B C 1
ATOM 2817 O O . VAL B 1 80 ? -10.060 -43.344 45.393 1.00 113.60 2412 VAL B O 1
ATOM 2821 N N . TYR B 1 81 ? -9.136 -42.728 47.355 1.00 116.42 2413 TYR B N 1
ATOM 2822 C CA . TYR B 1 81 ? -8.132 -43.795 47.369 1.00 119.44 2413 TYR B CA 1
ATOM 2823 C C . TYR B 1 81 ? -8.556 -45.010 48.206 1.00 121.80 2413 TYR B C 1
ATOM 2824 O O . TYR B 1 81 ? -7.724 -45.635 48.869 1.00 121.99 2413 TYR B O 1
ATOM 2833 N N . GLY B 1 82 ? -9.846 -45.344 48.157 1.00 124.62 2414 GLY B N 1
ATOM 2834 C CA . GLY B 1 82 ? -10.423 -46.413 48.982 1.00 128.04 2414 GLY B CA 1
ATOM 2835 C C . GLY B 1 82 ? -9.837 -47.801 48.775 1.00 130.46 2414 GLY B C 1
ATOM 2836 O O . GLY B 1 82 ? -9.504 -48.182 47.645 1.00 130.63 2414 GLY B O 1
ATOM 2837 N N . GLU B 1 83 ? -9.718 -48.548 49.880 1.00 132.67 2415 GLU B N 1
ATOM 2838 C CA . GLU B 1 83 ? -9.156 -49.917 49.900 1.00 134.66 2415 GLU B CA 1
ATOM 2839 C C . GLU B 1 83 ? -7.649 -49.975 49.639 1.00 135.48 2415 GLU B C 1
ATOM 2840 O O . GLU B 1 83 ? -7.048 -51.088 49.602 1.00 135.73 2415 GLU B O 1
ATOM 2846 N N . ALA B 1 84 ? -7.043 -48.797 49.435 1.00 136.10 2416 ALA B N 1
ATOM 2847 C CA . ALA B 1 84 ? -5.590 -48.712 49.329 1.00 136.32 2416 ALA B CA 1
ATOM 2848 C C . ALA B 1 84 ? -5.080 -48.185 50.656 1.00 136.12 2416 ALA B C 1
ATOM 2849 O O . ALA B 1 84 ? -5.728 -47.344 51.283 1.00 136.26 2416 ALA B O 1
ATOM 2851 N N . LYS B 1 85 ? -3.926 -48.680 51.089 1.00 135.32 2417 LYS B N 1
ATOM 2852 C CA . LYS B 1 85 ? -3.430 -48.369 52.424 1.00 134.12 2417 LYS B CA 1
ATOM 2853 C C . LYS B 1 85 ? -2.243 -47.408 52.413 1.00 132.42 2417 LYS B C 1
ATOM 2854 O O . LYS B 1 85 ? -2.196 -46.476 53.216 1.00 132.48 2417 LYS B O 1
ATOM 2860 N N . THR B 1 86 ? -1.298 -47.628 51.500 1.00 129.74 2418 THR B N 1
ATOM 2861 C CA . THR B 1 86 ? -0.088 -46.802 51.424 1.00 126.79 2418 THR B CA 1
ATOM 2862 C C . THR B 1 86 ? -0.235 -45.576 50.518 1.00 124.03 2418 THR B C 1
ATOM 2863 O O . THR B 1 86 ? 0.644 -44.711 50.494 1.00 123.94 2418 THR B O 1
ATOM 2867 N N . LYS B 1 87 ? -1.341 -45.504 49.781 1.00 120.30 2419 LYS B N 1
ATOM 2868 C CA . LYS B 1 87 ? -1.618 -44.358 48.914 1.00 116.48 2419 LYS B CA 1
ATOM 2869 C C . LYS B 1 87 ? -2.451 -43.295 49.627 1.00 113.49 2419 LYS B C 1
ATOM 2870 O O . LYS B 1 87 ? -2.260 -42.097 49.403 1.00 113.25 2419 LYS B O 1
ATOM 2876 N N . VAL B 1 88 ? -3.368 -43.741 50.484 1.00 109.75 2420 VAL B N 1
ATOM 2877 C CA . VAL B 1 88 ? -4.227 -42.838 51.254 1.00 106.12 2420 VAL B CA 1
ATOM 2878 C C . VAL B 1 88 ? -3.450 -42.113 52.364 1.00 103.58 2420 VAL B C 1
ATOM 2879 O O . VAL B 1 88 ? -3.740 -40.956 52.673 1.00 103.31 2420 VAL B O 1
ATOM 2883 N N . VAL B 1 89 ? -2.458 -42.790 52.942 1.00 100.49 2421 VAL B N 1
ATOM 2884 C CA . VAL B 1 89 ? -1.618 -42.196 53.985 1.00 97.55 2421 VAL B CA 1
ATOM 2885 C C . VAL B 1 89 ? -0.536 -41.296 53.390 1.00 95.50 2421 VAL B C 1
ATOM 2886 O O . VAL B 1 89 ? -0.064 -40.367 54.049 1.00 95.30 2421 VAL B O 1
ATOM 2890 N N . HIS B 1 90 ? -0.153 -41.577 52.146 1.00 92.97 2422 HIS B N 1
ATOM 2891 C CA . HIS B 1 90 ? 0.837 -40.771 51.440 1.00 90.53 2422 HIS B CA 1
ATOM 2892 C C . HIS B 1 90 ? 0.228 -39.429 51.048 1.00 88.54 2422 HIS B C 1
ATOM 2893 O O . HIS B 1 90 ? 0.898 -38.396 51.095 1.00 88.37 2422 HIS B O 1
ATOM 2900 N N . ALA B 1 91 ? -1.049 -39.461 50.672 1.00 86.04 2423 ALA B N 1
ATOM 2901 C CA . ALA B 1 91 ? -1.799 -38.257 50.330 1.00 83.63 2423 ALA B CA 1
ATOM 2902 C C . ALA B 1 91 ? -2.162 -37.446 51.575 1.00 81.92 2423 ALA B C 1
ATOM 2903 O O . ALA B 1 91 ? -2.266 -36.219 51.507 1.00 81.70 2423 ALA B O 1
ATOM 2905 N N . MET B 1 92 ? -2.357 -38.139 52.699 1.00 79.87 2424 MET B N 1
ATOM 2906 C CA . MET B 1 92 ? -2.592 -37.494 53.993 1.00 77.97 2424 MET B CA 1
ATOM 2907 C C . MET B 1 92 ? -1.456 -36.539 54.340 1.00 77.29 2424 MET B C 1
ATOM 2908 O O . MET B 1 92 ? -1.689 -35.374 54.664 1.00 77.11 2424 MET B O 1
ATOM 2913 N N . LYS B 1 93 ? -0.228 -37.049 54.253 1.00 76.49 2425 LYS B N 1
ATOM 2914 C CA . LYS B 1 93 ? 0.982 -36.297 54.587 1.00 75.75 2425 LYS B CA 1
ATOM 2915 C C . LYS B 1 93 ? 1.154 -35.052 53.717 1.00 75.04 2425 LYS B C 1
ATOM 2916 O O . LYS B 1 93 ? 1.443 -33.968 54.229 1.00 75.04 2425 LYS B O 1
ATOM 2922 N N . TYR B 1 94 ? 0.974 -35.218 52.406 1.00 73.96 2426 TYR B N 1
ATOM 2923 C CA . TYR B 1 94 ? 1.055 -34.106 51.456 1.00 72.87 2426 TYR B CA 1
ATOM 2924 C C . TYR B 1 94 ? 0.009 -33.035 51.741 1.00 72.16 2426 TYR B C 1
ATOM 2925 O O . TYR B 1 94 ? 0.269 -31.842 51.574 1.00 72.08 2426 TYR B O 1
ATOM 2934 N N . SER B 1 95 ? -1.171 -33.476 52.170 1.00 71.32 2427 SER B N 1
ATOM 2935 C CA . SER B 1 95 ? -2.267 -32.572 52.491 1.00 70.44 2427 SER B CA 1
ATOM 2936 C C . SER B 1 95 ? -2.122 -31.986 53.892 1.00 69.63 2427 SER B C 1
ATOM 2937 O O . SER B 1 95 ? -2.667 -30.919 54.180 1.00 69.62 2427 SER B O 1
ATOM 2940 N N . PHE B 1 96 ? -1.390 -32.690 54.757 1.00 68.53 2428 PHE B N 1
ATOM 2941 C CA . PHE B 1 96 ? -1.067 -32.192 56.094 1.00 67.36 2428 PHE B CA 1
ATOM 2942 C C . PHE B 1 96 ? -0.189 -30.950 55.983 1.00 66.44 2428 PHE B C 1
ATOM 2943 O O . PHE B 1 96 ? -0.529 -29.890 56.513 1.00 66.32 2428 PHE B O 1
ATOM 2951 N N . ALA B 1 97 ? 0.935 -31.101 55.283 1.00 65.32 2429 ALA B N 1
ATOM 2952 C CA . ALA B 1 97 ? 1.867 -30.006 55.030 1.00 64.30 2429 ALA B CA 1
ATOM 2953 C C . ALA B 1 97 ? 1.200 -28.864 54.265 1.00 63.64 2429 ALA B C 1
ATOM 2954 O O . ALA B 1 97 ? 1.564 -27.700 54.440 1.00 63.52 2429 ALA B O 1
ATOM 2956 N N . ASP B 1 98 ? 0.225 -29.209 53.425 1.00 62.92 2430 ASP B N 1
ATOM 2957 C CA . ASP B 1 98 ? -0.543 -28.221 52.671 1.00 62.30 2430 ASP B CA 1
ATOM 2958 C C . ASP B 1 98 ? -1.373 -27.314 53.574 1.00 61.80 2430 ASP B C 1
ATOM 2959 O O . ASP B 1 98 ? -1.434 -26.107 53.342 1.00 61.76 2430 ASP B O 1
ATOM 2964 N N . ILE B 1 99 ? -1.999 -27.895 54.599 1.00 61.21 2431 ILE B N 1
ATOM 2965 C CA . ILE B 1 99 ? -2.738 -27.119 55.600 1.00 60.67 2431 ILE B CA 1
ATOM 2966 C C . ILE B 1 99 ? -1.776 -26.206 56.363 1.00 60.50 2431 ILE B C 1
ATOM 2967 O O . ILE B 1 99 ? -2.125 -25.076 56.704 1.00 60.41 2431 ILE B O 1
ATOM 2972 N N . GLY B 1 100 ? -0.562 -26.701 56.605 1.00 60.47 2432 GLY B N 1
ATOM 2973 C CA . GLY B 1 100 ? 0.511 -25.898 57.188 1.00 60.58 2432 GLY B CA 1
ATOM 2974 C C . GLY B 1 100 ? 0.769 -24.623 56.413 1.00 60.78 2432 GLY B C 1
ATOM 2975 O O . GLY B 1 100 ? 0.828 -23.539 56.993 1.00 60.70 2432 GLY B O 1
ATOM 2976 N N . SER B 1 101 ? 0.898 -24.762 55.095 1.00 61.18 2433 SER B N 1
ATOM 2977 C CA . SER B 1 101 ? 1.146 -23.635 54.196 1.00 61.73 2433 SER B CA 1
ATOM 2978 C C . SER B 1 101 ? -0.021 -22.645 54.118 1.00 62.30 2433 SER B C 1
ATOM 2979 O O . SER B 1 101 ? 0.181 -21.475 53.785 1.00 62.27 2433 SER B O 1
ATOM 2982 N N . ILE B 1 102 ? -1.232 -23.120 54.415 1.00 63.11 2434 ILE B N 1
ATOM 2983 C CA . ILE B 1 102 ? -2.426 -22.267 54.453 1.00 64.04 2434 ILE B CA 1
ATOM 2984 C C . ILE B 1 102 ? -2.380 -21.339 55.667 1.00 64.78 2434 ILE B C 1
ATOM 2985 O O . ILE B 1 102 ? -2.598 -20.132 55.539 1.00 64.83 2434 ILE B O 1
ATOM 2990 N N . ILE B 1 103 ? -2.101 -21.915 56.837 1.00 65.78 2435 ILE B N 1
ATOM 2991 C CA . ILE B 1 103 ? -2.008 -21.159 58.088 1.00 66.81 2435 ILE B CA 1
ATOM 2992 C C . ILE B 1 103 ? -0.840 -20.173 58.035 1.00 67.27 2435 ILE B C 1
ATOM 2993 O O . ILE B 1 103 ? -1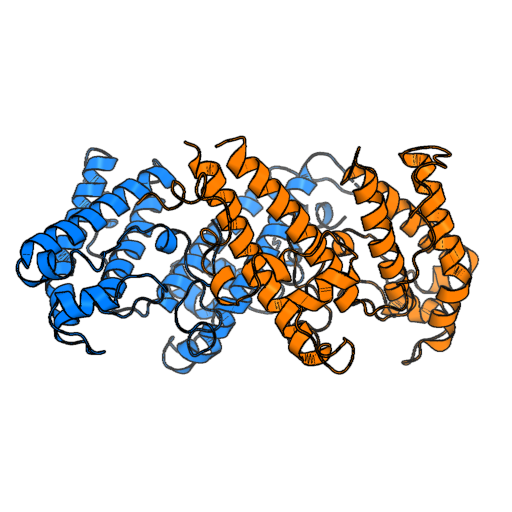.000 -18.996 58.362 1.00 67.45 2435 ILE B O 1
ATOM 2998 N N . LYS B 1 104 ? 0.326 -20.669 57.622 1.00 67.71 2436 LYS B N 1
ATOM 2999 C CA . LYS B 1 104 ? 1.538 -19.857 57.495 1.00 68.12 2436 LYS B CA 1
ATOM 3000 C C . LYS B 1 104 ? 1.380 -18.751 56.451 1.00 68.54 2436 LYS B C 1
ATOM 3001 O O . LYS B 1 104 ? 1.863 -17.634 56.645 1.00 68.60 2436 LYS B O 1
ATOM 3007 N N . GLY B 1 105 ? 0.710 -19.075 55.348 1.00 68.96 2437 GLY B N 1
ATOM 3008 C CA . GLY B 1 105 ? 0.453 -18.112 54.282 1.00 69.39 2437 GLY B CA 1
ATOM 3009 C C . GLY B 1 105 ? 1.217 -18.366 52.995 1.00 69.67 2437 GLY B C 1
ATOM 3010 O O . GLY B 1 105 ? 0.995 -17.677 51.997 1.00 69.71 2437 GLY B O 1
ATOM 3011 N N . ASP B 1 106 ? 2.110 -19.355 53.011 1.00 69.84 2438 ASP B N 1
ATOM 3012 C CA . ASP B 1 106 ? 2.951 -19.652 51.846 1.00 69.92 2438 ASP B CA 1
ATOM 3013 C C . ASP B 1 106 ? 2.300 -20.581 50.808 1.00 69.92 2438 ASP B C 1
ATOM 3014 O O . ASP B 1 106 ? 2.939 -20.954 49.820 1.00 69.92 2438 ASP B O 1
ATOM 3019 N N . ASP B 1 107 ? 1.036 -20.944 51.032 1.00 69.85 2439 ASP B N 1
ATOM 3020 C CA . ASP B 1 107 ? 0.267 -21.760 50.084 1.00 69.94 2439 ASP B CA 1
ATOM 3021 C C . ASP B 1 107 ? 0.014 -20.998 48.783 1.00 70.29 2439 ASP B C 1
ATOM 3022 O O . ASP B 1 107 ? -0.281 -19.802 48.810 1.00 70.19 2439 ASP B O 1
ATOM 3027 N N . MET B 1 108 ? 0.111 -21.702 47.655 1.00 71.21 2440 MET B N 1
ATOM 3028 C CA . MET B 1 108 ? 0.123 -21.070 46.329 1.00 72.44 2440 MET B CA 1
ATOM 3029 C C . MET B 1 108 ? -1.218 -21.040 45.576 1.00 74.44 2440 MET B C 1
ATOM 3030 O O . MET B 1 108 ? -1.319 -20.399 44.526 1.00 74.31 2440 MET B O 1
ATOM 3035 N N . MET B 1 109 ? -2.233 -21.729 46.100 1.00 77.50 2441 MET B N 1
ATOM 3036 C CA . MET B 1 109 ? -3.562 -21.747 45.473 1.00 80.93 2441 MET B CA 1
ATOM 3037 C C . MET B 1 109 ? -4.222 -20.366 45.549 1.00 84.11 2441 MET B C 1
ATOM 3038 O O . MET B 1 109 ? -3.986 -19.614 46.496 1.00 84.28 2441 MET B O 1
ATOM 3043 N N . GLU B 1 110 ? -5.042 -20.043 44.549 1.00 88.25 2442 GLU B N 1
ATOM 3044 C CA . GLU B 1 110 ? -5.623 -18.703 44.411 1.00 92.34 2442 GLU B CA 1
ATOM 3045 C C . GLU B 1 110 ? -6.645 -18.342 45.492 1.00 94.91 2442 GLU B C 1
ATOM 3046 O O . GLU B 1 110 ? -6.337 -17.569 46.401 1.00 95.24 2442 GLU B O 1
ATOM 3052 N N . ASN B 1 111 ? -7.851 -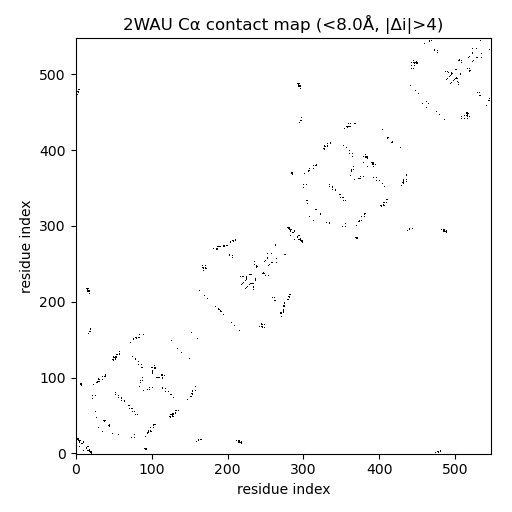18.896 45.391 1.00 97.93 2443 ASN B N 1
ATOM 3053 C CA . ASN B 1 111 ? -8.911 -18.617 46.359 1.00 100.60 2443 ASN B CA 1
ATOM 3054 C C . ASN B 1 111 ? -8.798 -19.519 47.590 1.00 102.24 2443 ASN B C 1
ATOM 3055 O O . ASN B 1 111 ? -9.753 -20.201 47.971 1.00 102.46 2443 ASN B O 1
ATOM 3060 N N . ASN B 1 112 ? -7.617 -19.504 48.205 1.00 103.93 2444 ASN B N 1
ATOM 3061 C CA . ASN B 1 112 ? -7.300 -20.380 49.331 1.00 105.39 2444 ASN B CA 1
ATOM 3062 C C . ASN B 1 112 ? -7.725 -19.826 50.690 1.00 106.16 2444 ASN B C 1
ATOM 3063 O O . ASN B 1 112 ? -7.711 -20.550 51.691 1.00 106.34 2444 ASN B O 1
ATOM 3068 N N . SER B 1 113 ? -8.098 -18.546 50.710 1.00 106.83 2445 SER B N 1
ATOM 3069 C CA . SER B 1 113 ? -8.487 -17.834 51.934 1.00 107.27 2445 SER B CA 1
ATOM 3070 C C . SER B 1 113 ? -7.325 -17.738 52.932 1.00 107.28 2445 SER B C 1
ATOM 3071 O O . SER B 1 113 ? -7.467 -18.075 54.111 1.00 107.37 2445 SER B O 1
ATOM 3074 N N . SER B 1 114 ? -6.178 -17.275 52.440 1.00 107.04 2446 SER B N 1
ATOM 3075 C CA . SER B 1 114 ? -4.977 -17.119 53.259 1.00 106.65 2446 SER B CA 1
ATOM 3076 C C . SER B 1 114 ? -4.911 -15.737 53.904 1.00 106.16 2446 SER B C 1
ATOM 3077 O O . SER B 1 114 ? -4.410 -15.593 55.022 1.00 106.18 2446 SER B O 1
ATOM 3080 N N . ASP B 1 115 ? -5.408 -14.729 53.186 1.00 105.39 2447 ASP B N 1
ATOM 3081 C CA . ASP B 1 115 ? -5.515 -13.363 53.702 1.00 104.53 2447 ASP B CA 1
ATOM 3082 C C . ASP B 1 115 ? -6.416 -13.324 54.928 1.00 103.82 2447 ASP B C 1
ATOM 3083 O O . ASP B 1 115 ? -6.118 -12.641 55.912 1.00 103.78 2447 ASP B O 1
ATOM 3088 N N . LYS B 1 116 ? -7.516 -14.069 54.849 1.00 102.89 2448 LYS B N 1
ATOM 3089 C CA . LYS B 1 116 ? -8.530 -14.109 55.897 1.00 102.02 2448 LYS B CA 1
ATOM 3090 C C . LYS B 1 116 ? -7.994 -14.712 57.194 1.00 101.51 2448 LYS B C 1
ATOM 3091 O O . LYS B 1 116 ? -8.286 -14.205 58.276 1.00 101.44 2448 LYS B O 1
ATOM 3097 N N . ILE B 1 117 ? -7.204 -15.779 57.074 1.00 101.04 2449 ILE B N 1
ATOM 3098 C CA . ILE B 1 117 ? -6.559 -16.422 58.225 1.00 100.69 2449 ILE B CA 1
ATOM 3099 C C . ILE B 1 117 ? -5.586 -15.474 58.934 1.00 100.85 2449 ILE B C 1
ATOM 3100 O O . ILE B 1 117 ? -5.459 -15.511 60.160 1.00 100.76 2449 ILE B O 1
ATOM 3105 N N . GLY B 1 118 ? -4.922 -14.620 58.155 1.00 101.25 2450 GLY B N 1
ATOM 3106 C CA . GLY B 1 118 ? -3.991 -13.622 58.686 1.00 101.94 2450 GLY B CA 1
ATOM 3107 C C . GLY B 1 118 ? -4.611 -12.695 59.717 1.00 102.58 2450 GLY B C 1
ATOM 3108 O O . GLY B 1 118 ? -3.994 -12.395 60.742 1.00 102.51 2450 GLY B O 1
ATOM 3109 N N . LYS B 1 119 ? -5.835 -12.245 59.441 1.00 103.41 2451 LYS B N 1
ATOM 3110 C CA . LYS B 1 119 ? -6.591 -11.398 60.364 1.00 104.38 2451 LYS B CA 1
ATOM 3111 C C . LYS B 1 119 ? -6.976 -12.133 61.648 1.00 105.21 2451 LYS B C 1
ATOM 3112 O O . LYS B 1 119 ? -6.871 -11.574 62.742 1.00 105.23 2451 LYS B O 1
ATOM 3118 N N . ILE B 1 120 ? -7.414 -13.384 61.501 1.00 106.42 2452 ILE B N 1
ATOM 3119 C CA . ILE B 1 120 ? -7.889 -14.200 62.624 1.00 107.75 2452 ILE B CA 1
ATOM 3120 C C . ILE B 1 120 ? -6.832 -14.357 63.715 1.00 109.08 2452 ILE B C 1
ATOM 3121 O O . ILE B 1 120 ? -7.126 -14.200 64.902 1.00 109.09 2452 ILE B O 1
ATOM 3126 N N . LEU B 1 121 ? -5.603 -14.655 63.302 1.00 111.00 2453 LEU B N 1
ATOM 3127 C CA . LEU B 1 121 ? -4.530 -14.999 64.233 1.00 113.05 2453 LEU B CA 1
ATOM 3128 C C . LEU B 1 121 ? -3.718 -13.792 64.709 1.00 114.92 2453 LEU B C 1
ATOM 3129 O O . LEU B 1 121 ? -2.594 -13.939 65.198 1.00 114.97 2453 LEU B O 1
ATOM 3134 N N . GLY B 1 122 ? -4.306 -12.605 64.569 1.00 117.25 2454 GLY B N 1
ATOM 3135 C CA . GLY B 1 122 ? -3.729 -11.366 65.088 1.00 120.24 2454 GLY B CA 1
ATOM 3136 C C . GLY B 1 122 ? -2.430 -10.936 64.434 1.00 122.44 2454 GLY B C 1
ATOM 3137 O O . GLY B 1 122 ? -1.490 -10.529 65.119 1.00 122.53 2454 GLY B O 1
ATOM 3138 N N . ASP B 1 123 ? -2.378 -11.029 63.108 1.00 124.62 2455 ASP B N 1
ATOM 3139 C CA . ASP B 1 123 ? -1.210 -10.595 62.348 1.00 126.73 2455 ASP B CA 1
ATOM 3140 C C . ASP B 1 123 ? -1.543 -9.400 61.462 1.00 128.11 2455 ASP B C 1
ATOM 3141 O O . ASP B 1 123 ? -1.510 -8.252 61.913 1.00 128.29 2455 ASP B O 1
ATOM 3146 N N . GLY B 1 124 ? -1.868 -9.686 60.202 1.00 129.54 2456 GLY B N 1
ATOM 3147 C CA . GLY B 1 124 ? -2.121 -8.664 59.192 1.00 131.11 2456 GLY B CA 1
ATOM 3148 C C . GLY B 1 124 ? -0.873 -7.879 58.828 1.00 132.13 2456 GLY B C 1
ATOM 3149 O O . GLY B 1 124 ? 0.192 -8.081 59.418 1.00 132.28 2456 GLY B O 1
ATOM 3150 N N . VAL B 1 125 ? -1.008 -7.014 57.823 1.00 132.89 2457 VAL B N 1
ATOM 3151 C CA . VAL B 1 125 ? -0.033 -5.948 57.526 1.00 133.49 2457 VAL B CA 1
ATOM 3152 C C . VAL B 1 125 ? 1.354 -6.410 57.015 1.00 133.47 2457 VAL B C 1
ATOM 3153 O O . VAL B 1 125 ? 2.297 -5.615 56.940 1.00 133.58 2457 VAL B O 1
ATOM 3157 N N . GLY B 1 126 ? 1.461 -7.680 56.635 1.00 133.22 2458 GLY B N 1
ATOM 3158 C CA . GLY B 1 126 ? 2.685 -8.196 56.019 1.00 132.69 2458 GLY B CA 1
ATOM 3159 C C . GLY B 1 126 ? 3.551 -9.049 56.925 1.00 132.22 2458 GLY B C 1
ATOM 3160 O O . GLY B 1 126 ? 4.677 -9.396 56.569 1.00 132.26 2458 GLY B O 1
ATOM 3161 N N . GLN B 1 127 ? 3.027 -9.389 58.097 1.00 131.53 2459 GLN B N 1
ATOM 3162 C CA . GLN B 1 127 ? 3.726 -10.268 59.027 1.00 130.69 2459 GLN B CA 1
ATOM 3163 C C . GLN B 1 127 ? 3.041 -11.623 59.138 1.00 129.68 2459 GLN B C 1
ATOM 3164 O O . GLN B 1 127 ? 1.840 -11.750 58.887 1.00 129.70 2459 GLN B O 1
ATOM 3170 N N . ASN B 1 128 ? 3.819 -12.632 59.517 1.00 128.12 2460 ASN B N 1
ATOM 3171 C CA . ASN B 1 128 ? 3.286 -13.952 59.824 1.00 126.43 2460 ASN B CA 1
ATOM 3172 C C . ASN B 1 128 ? 3.672 -14.390 61.235 1.00 124.64 2460 ASN B C 1
ATOM 3173 O O . ASN B 1 128 ? 3.470 -15.546 61.613 1.00 124.63 2460 ASN B O 1
ATOM 3178 N N . GLU B 1 129 ? 4.209 -13.446 62.008 1.00 122.15 2461 GLU B N 1
ATOM 3179 C CA . GLU B 1 129 ? 4.795 -13.716 63.325 1.00 119.50 2461 GLU B CA 1
ATOM 3180 C C . GLU B 1 129 ? 4.035 -14.747 64.163 1.00 116.91 2461 GLU B C 1
ATOM 3181 O O . GLU B 1 129 ? 4.606 -15.765 64.564 1.00 116.80 2461 GLU B O 1
ATOM 3187 N N . LYS B 1 130 ? 2.753 -14.489 64.412 1.00 113.48 2462 LYS B N 1
ATOM 3188 C CA . LYS B 1 130 ? 1.963 -15.324 65.316 1.00 110.01 2462 LYS B CA 1
ATOM 3189 C C . LYS B 1 130 ? 1.271 -16.498 64.620 1.00 107.06 2462 LYS B C 1
ATOM 3190 O O . LYS B 1 130 ? 1.002 -17.521 65.253 1.00 106.81 2462 LYS B O 1
ATOM 3196 N N . ARG B 1 131 ? 0.989 -16.354 63.325 1.00 103.40 2463 ARG B N 1
ATOM 3197 C CA . ARG B 1 131 ? 0.375 -17.435 62.545 1.00 99.82 2463 ARG B CA 1
ATOM 3198 C C . ARG B 1 131 ? 1.376 -18.55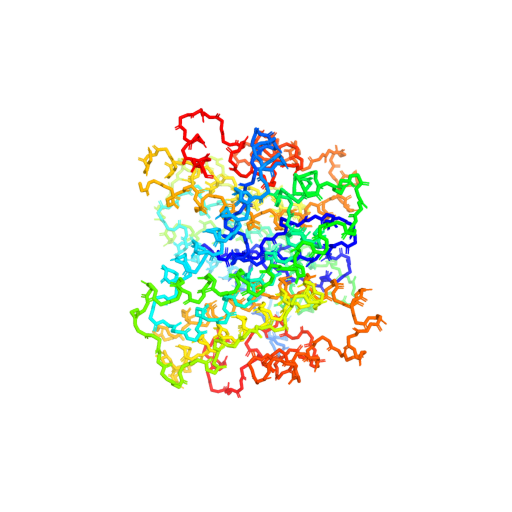1 62.231 1.00 97.54 2463 ARG B C 1
ATOM 3199 O O . ARG B 1 131 ? 0.984 -19.691 61.972 1.00 97.24 2463 ARG B O 1
ATOM 3207 N N . LYS B 1 132 ? 2.663 -18.208 62.259 1.00 94.87 2464 LYS B N 1
ATOM 3208 C CA . LYS B 1 132 ? 3.737 -19.182 62.085 1.00 92.44 2464 LYS B CA 1
ATOM 3209 C C . LYS B 1 132 ? 3.972 -19.950 63.385 1.00 90.84 2464 LYS B C 1
ATOM 3210 O O . LYS B 1 132 ? 4.372 -21.116 63.360 1.00 90.64 2464 LYS B O 1
ATOM 3216 N N . LYS B 1 133 ? 3.726 -19.286 64.514 1.00 89.02 2465 LYS B N 1
ATOM 3217 C CA . LYS B 1 133 ? 3.808 -19.925 65.826 1.00 87.25 2465 LYS B CA 1
ATOM 3218 C C . LYS B 1 133 ? 2.566 -20.775 66.097 1.00 85.78 2465 LYS B C 1
ATOM 3219 O O . LYS B 1 133 ? 2.655 -21.822 66.743 1.00 85.80 2465 LYS B O 1
ATOM 3225 N N . TRP B 1 134 ? 1.417 -20.318 65.598 1.00 84.05 2466 TRP B N 1
ATOM 3226 C CA . TRP B 1 134 ? 0.159 -21.052 65.735 1.00 82.32 2466 TRP B CA 1
ATOM 3227 C C . TRP B 1 134 ? 0.272 -22.439 65.114 1.00 81.30 2466 TRP B C 1
ATOM 3228 O O . TRP B 1 134 ? -0.163 -23.425 65.711 1.00 81.08 2466 TRP B O 1
ATOM 3239 N N . TRP B 1 135 ? 0.855 -22.506 63.918 1.00 79.94 2467 TRP B N 1
ATOM 3240 C CA . TRP B 1 135 ? 1.093 -23.782 63.251 1.00 78.75 2467 TRP B CA 1
ATOM 3241 C C . TRP B 1 135 ? 1.991 -24.693 64.090 1.00 78.81 2467 TRP B C 1
ATOM 3242 O O . TRP B 1 135 ? 1.701 -25.876 64.236 1.00 78.48 2467 TRP B O 1
ATOM 3253 N N . ASP B 1 136 ? 3.060 -24.130 64.651 1.00 78.48 2468 ASP B N 1
ATOM 3254 C CA . ASP B 1 136 ? 4.015 -24.890 65.466 1.00 78.45 2468 ASP B CA 1
ATOM 3255 C C . ASP B 1 136 ? 3.396 -25.585 66.679 1.00 78.19 2468 ASP B C 1
ATOM 3256 O O . ASP B 1 136 ? 3.738 -26.731 66.980 1.00 78.16 2468 ASP B O 1
ATOM 3261 N N . MET B 1 137 ? 2.492 -24.893 67.368 1.00 77.78 2469 MET B N 1
ATOM 3262 C CA . MET B 1 137 ? 1.845 -25.447 68.556 1.00 77.36 2469 MET B CA 1
ATOM 3263 C C . MET B 1 137 ? 0.760 -26.459 68.206 1.00 77.53 2469 MET B C 1
ATOM 3264 O O . MET B 1 137 ? 0.598 -27.468 68.894 1.00 77.51 2469 MET B O 1
ATOM 3269 N N . ASN B 1 138 ? 0.029 -26.185 67.128 1.00 77.79 2470 ASN B N 1
ATOM 3270 C CA . ASN B 1 138 ? -1.143 -26.976 66.760 1.00 78.11 2470 ASN B CA 1
ATOM 3271 C C . ASN B 1 138 ? -0.879 -28.117 65.778 1.00 78.38 2470 ASN B C 1
ATOM 3272 O O . ASN B 1 138 ? -1.682 -29.048 65.687 1.00 78.40 2470 ASN B O 1
ATOM 3277 N N . LYS B 1 139 ? 0.243 -28.050 65.058 1.00 78.85 2471 LYS B N 1
ATOM 3278 C CA . LYS B 1 139 ? 0.557 -29.023 63.999 1.00 79.36 2471 LYS B CA 1
ATOM 3279 C C . LYS B 1 139 ? 0.574 -30.476 64.470 1.00 79.92 2471 LYS B C 1
ATOM 3280 O O . LYS B 1 139 ? 0.244 -31.381 63.701 1.00 79.89 2471 LYS B O 1
ATOM 3286 N N . TYR B 1 140 ? 0.963 -30.691 65.725 1.00 80.68 2472 TYR B N 1
ATOM 3287 C CA . TYR B 1 140 ? 0.938 -32.020 66.324 1.00 81.38 2472 TYR B CA 1
ATOM 3288 C C . TYR B 1 140 ? -0.499 -32.514 66.486 1.00 81.80 2472 TYR B C 1
ATOM 3289 O O . TYR B 1 140 ? -0.822 -33.637 66.094 1.00 81.88 2472 TYR B O 1
ATOM 3298 N N . HIS B 1 141 ? -1.352 -31.667 67.061 1.00 82.32 2473 HIS B N 1
ATOM 3299 C CA . HIS B 1 141 ? -2.754 -32.012 67.295 1.00 82.82 2473 HIS B CA 1
ATOM 3300 C C . HIS B 1 141 ? -3.557 -32.082 65.995 1.00 83.05 2473 HIS B C 1
ATOM 3301 O O . HIS B 1 141 ? -4.534 -32.830 65.907 1.00 83.01 2473 HIS B O 1
ATOM 3308 N N . ILE B 1 142 ? -3.147 -31.296 64.999 1.00 83.43 2474 ILE B N 1
ATOM 3309 C CA . ILE B 1 142 ? -3.767 -31.321 63.670 1.00 83.92 2474 ILE B CA 1
ATOM 3310 C C . ILE B 1 142 ? -3.538 -32.678 62.998 1.00 84.64 2474 ILE B C 1
ATOM 3311 O O . ILE B 1 142 ? -4.472 -33.266 62.444 1.00 84.56 2474 ILE B O 1
ATOM 3316 N N . TRP B 1 143 ? -2.302 -33.172 63.064 1.00 85.52 2475 TRP B N 1
ATOM 3317 C CA . TRP B 1 143 ? -1.982 -34.505 62.564 1.00 86.49 2475 TRP B CA 1
ATOM 3318 C C . TRP B 1 143 ? -2.685 -35.582 63.383 1.00 86.59 2475 TRP B C 1
ATOM 3319 O O . TRP B 1 143 ? -3.115 -36.598 62.839 1.00 87.04 2475 TRP B O 1
ATOM 3330 N N . GLU B 1 144 ? -2.797 -35.345 64.690 1.00 87.13 2476 GLU B N 1
ATOM 3331 C CA . GLU B 1 144 ? -3.478 -36.260 65.603 1.00 87.28 2476 GLU B CA 1
ATOM 3332 C C . GLU B 1 144 ? -4.953 -36.423 65.232 1.00 86.93 2476 GLU B C 1
ATOM 3333 O O . GLU B 1 144 ? -5.492 -37.530 65.293 1.00 86.98 2476 GLU B O 1
ATOM 3339 N N . SER B 1 145 ? -5.591 -35.317 64.844 1.00 86.45 2477 SER B N 1
ATOM 3340 C CA . SER B 1 145 ? -6.974 -35.332 64.362 1.00 85.90 2477 SER B CA 1
ATOM 3341 C C . SER B 1 145 ? -7.100 -36.072 63.034 1.00 85.53 2477 SER B C 1
ATOM 3342 O O . SER B 1 145 ? -8.098 -36.753 62.787 1.00 85.39 2477 SER B O 1
ATOM 3345 N N . MET B 1 146 ? -6.085 -35.925 62.185 1.00 85.18 2478 MET B N 1
ATOM 3346 C CA . MET B 1 146 ? -6.006 -36.664 60.929 1.00 84.99 2478 MET B CA 1
ATOM 3347 C C . MET B 1 146 ? -5.763 -38.147 61.193 1.00 85.71 2478 MET B C 1
ATOM 3348 O O . MET B 1 146 ? -6.328 -39.006 60.513 1.00 85.62 2478 MET B O 1
ATOM 3353 N N . LEU B 1 147 ? -4.928 -38.432 62.190 1.00 86.98 2479 LEU B N 1
ATOM 3354 C CA . LEU B 1 147 ? -4.592 -39.799 62.581 1.00 88.46 2479 LEU B CA 1
ATOM 3355 C C . LEU B 1 147 ? -5.790 -40.509 63.217 1.00 89.97 2479 LEU B C 1
ATOM 3356 O O . LEU B 1 147 ? -5.956 -41.721 63.058 1.00 89.98 2479 LEU B O 1
ATOM 3361 N N . SER B 1 148 ? -6.620 -39.746 63.928 1.00 92.07 2480 SER B N 1
ATOM 3362 C CA . SER B 1 148 ? -7.836 -40.271 64.555 1.00 94.27 2480 SER B CA 1
ATOM 3363 C C . SER B 1 148 ? -8.935 -40.556 63.532 1.00 96.16 2480 SER B C 1
ATOM 3364 O O . SER B 1 148 ? -9.660 -41.546 63.652 1.00 96.22 2480 SER B O 1
ATOM 3367 N N . GLY B 1 149 ? -9.051 -39.682 62.533 1.00 98.55 2481 GLY B N 1
ATOM 3368 C CA . GLY B 1 149 ? -10.029 -39.839 61.454 1.00 101.64 2481 GLY B CA 1
ATOM 3369 C C . GLY B 1 149 ? -9.727 -41.008 60.533 1.00 104.06 2481 GLY B C 1
ATOM 3370 O O . GLY B 1 149 ? -10.615 -41.502 59.834 1.00 104.04 2481 GLY B O 1
ATOM 3371 N N . TYR B 1 150 ? -8.467 -41.440 60.532 1.00 106.64 2482 TYR B N 1
ATOM 3372 C CA . TYR B 1 150 ? -8.034 -42.625 59.794 1.00 109.32 2482 TYR B CA 1
ATOM 3373 C C . TYR B 1 150 ? -8.644 -43.891 60.398 1.00 111.23 2482 TYR B C 1
ATOM 3374 O O . TYR B 1 150 ? -9.012 -44.816 59.673 1.00 111.50 2482 TYR B O 1
ATOM 3383 N N . LYS B 1 151 ? -8.740 -43.918 61.728 1.00 113.56 2483 LYS B N 1
ATOM 3384 C CA . LYS B 1 151 ? -9.379 -45.010 62.463 1.00 115.68 2483 LYS B CA 1
ATOM 3385 C C . LYS B 1 151 ? -10.884 -45.044 62.193 1.00 116.77 2483 LYS B C 1
ATOM 3386 O O . LYS B 1 151 ? -11.460 -46.107 61.956 1.00 116.98 2483 LYS B O 1
ATOM 3392 N N . HIS B 1 152 ? -11.505 -43.867 62.229 1.00 117.90 2484 HIS B N 1
ATOM 3393 C CA . HIS B 1 152 ? -12.936 -43.709 61.973 1.00 118.79 2484 HIS B CA 1
ATOM 3394 C C . HIS B 1 152 ? -13.323 -44.177 60.567 1.00 118.79 2484 HIS B C 1
ATOM 3395 O O . HIS B 1 152 ? -14.466 -44.577 60.331 1.00 118.85 2484 HIS B O 1
ATOM 3402 N N . ALA B 1 153 ? -12.361 -44.132 59.647 1.00 118.70 2485 ALA B N 1
ATOM 3403 C CA . ALA B 1 153 ? -12.579 -44.528 58.257 1.00 118.56 2485 ALA B CA 1
ATOM 3404 C C . ALA B 1 153 ? -12.117 -45.959 57.974 1.00 118.53 2485 ALA B C 1
ATOM 3405 O O . ALA B 1 153 ? -12.883 -46.767 57.448 1.00 118.48 2485 ALA B O 1
ATOM 3407 N N . TYR B 1 154 ? -10.868 -46.262 58.323 1.00 118.80 2486 TYR B N 1
ATOM 3408 C CA . TYR B 1 154 ? -10.299 -47.594 58.107 1.00 119.29 2486 TYR B CA 1
ATOM 3409 C C . TYR B 1 154 ? -10.415 -48.455 59.366 1.00 120.57 2486 TYR B C 1
ATOM 3410 O O . TYR B 1 154 ? -11.149 -49.445 59.374 1.00 120.42 2486 TYR B O 1
ATOM 3419 N N . GLY B 1 155 ? -9.697 -48.073 60.420 1.00 122.39 2487 GLY B N 1
ATOM 3420 C CA . GLY B 1 155 ? -9.848 -48.692 61.738 1.00 125.07 2487 GLY B CA 1
ATOM 3421 C C . GLY B 1 155 ? -9.251 -50.076 61.919 1.00 127.19 2487 GLY B C 1
ATOM 3422 O O . GLY B 1 155 ? -9.319 -50.913 61.020 1.00 127.15 2487 GLY B O 1
ATOM 3423 N N . ASN B 1 156 ? -8.663 -50.326 63.088 1.00 129.57 2488 ASN B N 1
ATOM 3424 C CA . ASN B 1 156 ? -8.538 -49.312 64.139 1.00 132.11 2488 ASN B CA 1
ATOM 3425 C C . ASN B 1 156 ? -7.095 -49.091 64.603 1.00 134.20 2488 ASN B C 1
ATOM 3426 O O . ASN B 1 156 ? -6.433 -48.157 64.145 1.00 134.34 2488 ASN B O 1
ATOM 3431 N N . ILE B 1 157 ? -6.611 -49.951 65.497 1.00 136.91 2489 ILE B N 1
ATOM 3432 C CA . ILE B 1 157 ? -5.245 -49.845 66.016 1.00 139.62 2489 ILE B CA 1
ATOM 3433 C C . ILE B 1 157 ? -4.246 -50.693 65.216 1.00 141.67 2489 ILE B C 1
ATOM 3434 O O . ILE B 1 157 ? -3.639 -51.631 65.741 1.00 141.84 2489 ILE B O 1
ATOM 3439 N N . SER B 1 158 ? -4.083 -50.344 63.941 1.00 144.30 2490 SER B N 1
ATOM 3440 C CA . SER B 1 158 ? -3.122 -51.013 63.064 1.00 146.89 2490 SER B CA 1
ATOM 3441 C C . SER B 1 158 ? -1.690 -50.595 63.397 1.00 148.84 2490 SER B C 1
ATOM 3442 O O . SER B 1 158 ? -1.126 -49.691 62.773 1.00 149.01 2490 SER B O 1
ATOM 3445 N N . GLU B 1 159 ? -1.116 -51.266 64.392 1.00 151.29 2491 GLU B N 1
ATOM 3446 C CA . GLU B 1 159 ? 0.253 -51.011 64.843 1.00 153.69 2491 GLU B CA 1
ATOM 3447 C C . GLU B 1 159 ? 1.293 -51.510 63.837 1.00 155.26 2491 GLU B C 1
ATOM 3448 O O . GLU B 1 159 ? 2.461 -51.119 63.893 1.00 155.45 2491 GLU B O 1
ATOM 3454 N N . ASN B 1 160 ? 0.855 -52.375 62.926 1.00 157.15 2492 ASN B N 1
ATOM 3455 C CA . ASN B 1 160 ? 1.712 -52.916 61.876 1.00 158.82 2492 ASN B CA 1
ATOM 3456 C C . ASN B 1 160 ? 1.965 -51.904 60.760 1.00 159.81 2492 ASN B C 1
ATOM 3457 O O . ASN B 1 160 ? 3.030 -51.907 60.139 1.00 160.00 2492 ASN B O 1
ATOM 3462 N N . ASP B 1 161 ? 0.980 -51.041 60.518 1.00 160.73 2493 ASP B N 1
ATOM 3463 C CA . ASP B 1 161 ? 1.073 -49.996 59.496 1.00 161.34 2493 ASP B CA 1
ATOM 3464 C C . ASP B 1 161 ? 1.708 -48.709 60.031 1.00 161.37 2493 ASP B C 1
ATOM 3465 O O . ASP B 1 161 ? 1.921 -47.754 59.279 1.00 161.51 2493 ASP B O 1
ATOM 3470 N N . ARG B 1 162 ? 2.014 -48.702 61.327 1.00 160.96 2494 ARG B N 1
ATOM 3471 C CA . ARG B 1 162 ? 2.569 -47.535 62.020 1.00 160.26 2494 ARG B CA 1
ATOM 3472 C C . ARG B 1 162 ? 3.972 -47.152 61.536 1.00 158.96 2494 ARG B C 1
ATOM 3473 O O . ARG B 1 162 ? 4.359 -45.984 61.616 1.00 159.01 2494 ARG B O 1
ATOM 3481 N N . LYS B 1 163 ? 4.714 -48.143 61.039 1.00 156.91 2495 LYS B N 1
ATOM 3482 C CA . LYS B 1 163 ? 6.105 -47.985 60.584 1.00 154.62 2495 LYS B CA 1
ATOM 3483 C C . LYS B 1 163 ? 6.451 -46.591 60.052 1.00 152.38 2495 LYS B C 1
ATOM 3484 O O . LYS B 1 163 ? 7.288 -45.892 60.628 1.00 152.32 2495 LYS B O 1
ATOM 3490 N N . MET B 1 164 ? 5.802 -46.196 58.959 1.00 149.29 2496 MET B N 1
ATOM 3491 C CA . MET B 1 164 ? 6.066 -44.906 58.321 1.00 146.08 2496 MET B CA 1
ATOM 3492 C C . MET B 1 164 ? 4.897 -43.931 58.479 1.00 143.59 2496 MET B C 1
ATOM 3493 O O . MET B 1 164 ? 4.969 -42.785 58.029 1.00 143.39 2496 MET B O 1
ATOM 3498 N N . LEU B 1 165 ? 3.831 -44.395 59.128 1.00 140.44 2497 LEU B N 1
ATOM 3499 C CA . LEU B 1 165 ? 2.662 -43.565 59.408 1.00 137.37 2497 LEU B CA 1
ATOM 3500 C C . LEU B 1 165 ? 2.843 -42.800 60.722 1.00 135.10 2497 LEU B C 1
ATOM 3501 O O . LEU B 1 165 ? 2.250 -43.139 61.750 1.00 134.89 2497 LEU B O 1
ATOM 3506 N N . ASP B 1 166 ? 3.687 -41.773 60.674 1.00 132.35 2498 ASP B N 1
ATOM 3507 C CA . ASP B 1 166 ? 3.929 -40.894 61.815 1.00 129.62 2498 ASP B CA 1
ATOM 3508 C C . ASP B 1 166 ? 4.039 -39.448 61.338 1.00 127.85 2498 ASP B C 1
ATOM 3509 O O . ASP B 1 166 ? 4.147 -39.197 60.135 1.00 127.66 2498 ASP B O 1
ATOM 3514 N N . ILE B 1 167 ? 4.003 -38.510 62.285 1.00 125.61 2499 ILE B N 1
ATOM 3515 C CA . ILE B 1 167 ? 4.069 -37.075 61.986 1.00 123.52 2499 ILE B CA 1
ATOM 3516 C C . ILE B 1 167 ? 5.169 -36.786 60.960 1.00 121.92 2499 ILE B C 1
ATOM 3517 O O . ILE B 1 167 ? 6.337 -37.101 61.201 1.00 121.86 2499 ILE B O 1
ATOM 3522 N N . PRO B 1 168 ? 4.794 -36.202 59.805 1.00 120.36 2500 PRO B N 1
ATOM 3523 C CA . PRO B 1 168 ? 5.757 -35.936 58.738 1.00 119.14 2500 PRO B CA 1
ATOM 3524 C C . PRO B 1 168 ? 6.684 -34.776 59.078 1.00 117.93 2500 PRO B C 1
ATOM 3525 O O . PRO B 1 168 ? 6.253 -33.788 59.679 1.00 117.82 2500 PRO B O 1
ATOM 3529 N N . ASN B 1 169 ? 7.950 -34.910 58.692 1.00 116.55 2501 ASN B N 1
ATOM 3530 C CA . ASN B 1 169 ? 8.953 -33.880 58.929 1.00 115.16 2501 ASN B CA 1
ATOM 3531 C C . ASN B 1 169 ? 9.204 -33.068 57.655 1.00 113.96 2501 ASN B C 1
ATOM 3532 O O . ASN B 1 169 ? 10.351 -32.845 57.257 1.00 113.89 2501 ASN B O 1
ATOM 3537 N N . ASN B 1 170 ? 8.116 -32.627 57.024 1.00 112.38 2502 ASN B N 1
ATOM 3538 C CA . ASN B 1 170 ? 8.187 -31.958 55.724 1.00 110.81 2502 ASN B CA 1
ATOM 3539 C C . ASN B 1 170 ? 7.294 -30.721 55.564 1.00 109.39 2502 ASN B C 1
ATOM 3540 O O . ASN B 1 170 ? 7.101 -30.232 54.448 1.00 109.30 2502 ASN B O 1
ATOM 3545 N N . ASP B 1 171 ? 6.763 -30.214 56.675 1.00 107.61 2503 ASP B N 1
ATOM 3546 C CA . ASP B 1 171 ? 5.996 -28.965 56.665 1.00 105.80 2503 ASP B CA 1
ATOM 3547 C C . ASP B 1 171 ? 6.915 -27.754 56.476 1.00 104.56 2503 ASP B C 1
ATOM 3548 O O . ASP B 1 171 ? 6.460 -26.659 56.140 1.00 104.44 2503 ASP B O 1
ATOM 3553 N N . ASP B 1 172 ? 8.210 -27.976 56.696 1.00 102.92 2504 ASP B N 1
ATOM 3554 C CA . ASP B 1 172 ? 9.247 -26.964 56.504 1.00 101.34 2504 ASP B CA 1
ATOM 3555 C C . ASP B 1 172 ? 9.776 -26.948 55.068 1.00 99.84 2504 ASP B C 1
ATOM 3556 O O . ASP B 1 172 ? 10.401 -25.975 54.638 1.00 99.74 2504 ASP B O 1
ATOM 3561 N N . GLU B 1 173 ? 9.523 -28.036 54.342 1.00 97.94 2505 GLU B N 1
ATOM 3562 C CA . GLU B 1 173 ? 9.950 -28.185 52.951 1.00 95.88 2505 GLU B CA 1
ATOM 3563 C C . GLU B 1 173 ? 9.117 -27.302 52.023 1.00 94.04 2505 GLU B C 1
ATOM 3564 O O . GLU B 1 173 ? 7.901 -27.186 52.194 1.00 93.89 2505 GLU B O 1
ATOM 3570 N N . HIS B 1 174 ? 9.785 -26.681 51.049 1.00 91.57 2506 HIS B N 1
ATOM 3571 C CA . HIS B 1 174 ? 9.143 -25.779 50.086 1.00 89.09 2506 HIS B CA 1
ATOM 3572 C C . HIS B 1 174 ? 7.954 -26.439 49.396 1.00 86.77 2506 HIS B C 1
ATOM 3573 O O . HIS B 1 174 ? 8.011 -27.620 49.044 1.00 86.57 2506 HIS B O 1
ATOM 3580 N N . GLN B 1 175 ? 6.885 -25.670 49.205 1.00 83.84 2507 GLN B N 1
ATOM 3581 C CA . GLN B 1 175 ? 5.623 -26.219 48.712 1.00 80.93 2507 GLN B CA 1
ATOM 3582 C C . GLN B 1 175 ? 5.685 -26.699 47.263 1.00 79.24 2507 GLN B C 1
ATOM 3583 O O . GLN B 1 175 ? 5.246 -27.811 46.964 1.00 79.13 2507 GLN B O 1
ATOM 3589 N N . PHE B 1 176 ? 6.217 -25.862 46.372 1.00 77.02 2508 PHE B N 1
ATOM 3590 C CA . PHE B 1 176 ? 6.405 -26.250 44.974 1.00 74.86 2508 PHE B CA 1
ATOM 3591 C C . PHE B 1 176 ? 7.219 -27.539 44.874 1.00 73.07 2508 PHE B C 1
ATOM 3592 O O . PHE B 1 176 ? 6.922 -28.413 44.056 1.00 72.91 2508 PHE B O 1
ATOM 3600 N N . LEU B 1 177 ? 8.241 -27.639 45.721 1.00 70.86 2509 LEU B N 1
ATOM 3601 C CA . LEU B 1 177 ? 9.154 -28.776 45.740 1.00 68.70 2509 LEU B CA 1
ATOM 3602 C C . LEU B 1 177 ? 8.480 -30.034 46.294 1.00 67.27 2509 LEU B C 1
ATOM 3603 O O . LEU B 1 177 ? 8.882 -31.153 45.971 1.00 67.05 2509 LEU B O 1
ATOM 3608 N N . ARG B 1 178 ? 7.460 -29.836 47.129 1.00 65.63 2510 ARG B N 1
ATOM 3609 C CA . ARG B 1 178 ? 6.619 -30.927 47.620 1.00 64.06 2510 ARG B CA 1
ATOM 3610 C C . ARG B 1 178 ? 5.618 -31.349 46.551 1.00 62.93 2510 ARG B C 1
ATOM 3611 O O . ARG B 1 178 ? 5.266 -32.525 46.444 1.00 63.07 2510 ARG B O 1
ATOM 3619 N N . TRP B 1 179 ? 5.166 -30.370 45.771 1.00 62.10 2511 TRP B N 1
ATOM 3620 C CA . TRP B 1 179 ? 4.158 -30.568 44.732 1.00 61.53 2511 TRP B CA 1
ATOM 3621 C C . TRP B 1 179 ? 4.708 -31.339 43.537 1.00 61.53 2511 TRP B C 1
ATOM 3622 O O . TRP B 1 179 ? 4.043 -32.232 43.007 1.00 61.27 2511 TRP B O 1
ATOM 3633 N N . PHE B 1 180 ? 5.925 -30.984 43.128 1.00 61.85 2512 PHE B N 1
ATOM 3634 C CA . PHE B 1 180 ? 6.648 -31.674 42.062 1.00 62.50 2512 PHE B CA 1
ATOM 3635 C C . PHE B 1 180 ? 6.899 -33.133 42.449 1.00 62.86 2512 PHE B C 1
ATOM 3636 O O . PHE B 1 180 ? 6.767 -34.029 41.614 1.00 62.87 2512 PHE B O 1
ATOM 3644 N N . GLN B 1 181 ? 7.254 -33.365 43.714 1.00 63.20 2513 GLN B N 1
ATOM 3645 C CA . GLN B 1 181 ? 7.478 -34.721 44.218 1.00 63.49 2513 GLN B CA 1
ATOM 3646 C C . GLN B 1 181 ? 6.200 -35.549 44.142 1.00 63.45 2513 GLN B C 1
ATOM 3647 O O . GLN B 1 181 ? 6.214 -36.670 43.631 1.00 63.51 2513 GLN B O 1
ATOM 3653 N N . GLU B 1 182 ? 5.103 -34.982 44.644 1.00 63.29 2514 GLU B N 1
ATOM 3654 C CA . GLU B 1 182 ? 3.783 -35.602 44.559 1.00 62.98 2514 GLU B CA 1
ATOM 3655 C C . GLU B 1 182 ? 3.433 -35.912 43.107 1.00 62.74 2514 GLU B C 1
ATOM 3656 O O . GLU B 1 182 ? 2.911 -36.986 42.804 1.00 62.83 2514 GLU B O 1
ATOM 3662 N N . TRP B 1 183 ? 3.735 -34.966 42.219 1.00 62.73 2515 TRP B N 1
ATOM 3663 C CA . TRP B 1 183 ? 3.502 -35.130 40.788 1.00 62.52 2515 TRP B CA 1
ATOM 3664 C C . TRP B 1 183 ? 4.319 -36.283 40.212 1.00 63.53 2515 TRP B C 1
ATOM 3665 O O . TRP B 1 183 ? 3.798 -37.095 39.448 1.00 63.21 2515 TRP B O 1
ATOM 3676 N N . THR B 1 184 ? 5.596 -36.339 40.586 1.00 64.53 2516 THR B N 1
ATOM 3677 C CA . THR B 1 184 ? 6.528 -37.344 40.073 1.00 65.85 2516 THR B CA 1
ATOM 3678 C C . THR B 1 184 ? 6.162 -38.752 40.550 1.00 66.84 2516 THR B C 1
ATOM 3679 O O . THR B 1 184 ? 6.237 -39.705 39.774 1.00 66.91 2516 THR B O 1
ATOM 3683 N N . GLU B 1 185 ? 5.764 -38.871 41.817 1.00 68.11 2517 GLU B N 1
ATOM 3684 C CA . GLU B 1 185 ? 5.255 -40.131 42.366 1.00 69.41 2517 GLU B CA 1
ATOM 3685 C C . GLU B 1 185 ? 4.050 -40.606 41.566 1.00 70.20 2517 GLU B C 1
ATOM 3686 O O . GLU B 1 185 ? 4.014 -41.746 41.100 1.00 70.29 2517 GLU B O 1
ATOM 3692 N N . ASN B 1 186 ? 3.070 -39.713 41.421 1.00 71.31 2518 ASN B N 1
ATOM 3693 C CA . ASN B 1 186 ? 1.833 -39.984 40.691 1.00 72.50 2518 ASN B CA 1
ATOM 3694 C C . ASN B 1 186 ? 2.077 -40.327 39.226 1.00 73.70 2518 ASN B C 1
ATOM 3695 O O . ASN B 1 186 ? 1.466 -41.258 38.694 1.00 73.75 2518 ASN B O 1
ATOM 3700 N N . PHE B 1 187 ? 2.966 -39.569 38.586 1.00 75.48 2519 PHE B N 1
ATOM 3701 C CA . PHE B 1 187 ? 3.377 -39.836 37.210 1.00 77.43 2519 PHE B CA 1
ATOM 3702 C C . PHE B 1 187 ? 4.007 -41.220 37.098 1.00 79.52 2519 PHE B C 1
ATOM 3703 O O . PHE B 1 187 ? 3.737 -41.952 36.148 1.00 79.60 2519 PHE B O 1
ATOM 3711 N N . CYS B 1 188 ? 4.840 -41.566 38.078 1.00 82.36 2520 CYS B N 1
ATOM 3712 C CA . CYS B 1 188 ? 5.531 -42.851 38.096 1.00 85.44 2520 CYS B CA 1
ATOM 3713 C C . CYS B 1 188 ? 4.598 -44.032 38.336 1.00 85.93 2520 CYS B C 1
ATOM 3714 O O . CYS B 1 188 ? 4.698 -45.046 37.646 1.00 86.03 2520 CYS B O 1
ATOM 3717 N N . THR B 1 189 ? 3.696 -43.891 39.307 1.00 86.92 2521 THR B N 1
ATOM 3718 C CA . THR B 1 189 ? 2.732 -44.941 39.636 1.00 87.85 2521 THR B CA 1
ATOM 3719 C C . THR B 1 189 ? 1.876 -45.301 38.422 1.00 88.63 2521 THR B C 1
ATOM 3720 O O . THR B 1 189 ? 1.709 -46.481 38.106 1.00 88.67 2521 THR B O 1
ATOM 3724 N N . LYS B 1 190 ? 1.352 -44.280 37.744 1.00 89.63 2522 LYS B N 1
ATOM 3725 C CA . LYS B 1 190 ? 0.497 -44.479 36.574 1.00 90.65 2522 LYS B CA 1
ATOM 3726 C C . LYS B 1 190 ? 1.275 -44.986 35.356 1.00 91.43 2522 LYS B C 1
ATOM 3727 O O . LYS B 1 190 ? 0.803 -45.876 34.649 1.00 91.45 2522 LYS B O 1
ATOM 3733 N N . ARG B 1 191 ? 2.458 -44.416 35.120 1.00 92.53 2523 ARG B N 1
ATOM 3734 C CA . ARG B 1 191 ? 3.343 -44.860 34.037 1.00 93.72 2523 ARG B CA 1
ATOM 3735 C C . ARG B 1 191 ? 3.693 -46.337 34.218 1.00 94.57 2523 ARG B C 1
ATOM 3736 O O . ARG B 1 191 ? 3.721 -47.102 33.251 1.00 94.65 2523 ARG B O 1
ATOM 3744 N N . ASN B 1 192 ? 3.957 -46.717 35.466 1.00 95.70 2524 ASN B N 1
ATOM 3745 C CA . ASN B 1 192 ? 4.204 -48.105 35.839 1.00 96.69 2524 ASN B CA 1
ATOM 3746 C C . ASN B 1 192 ? 2.955 -48.962 35.644 1.00 97.40 2524 ASN B C 1
ATOM 3747 O O . ASN B 1 192 ? 3.040 -50.092 35.157 1.00 97.48 2524 ASN B O 1
ATOM 3752 N N . GLU B 1 193 ? 1.801 -48.410 36.019 1.00 98.15 2525 GLU B N 1
ATOM 3753 C CA . GLU B 1 193 ? 0.515 -49.098 35.900 1.00 98.85 2525 GLU B CA 1
ATOM 3754 C C . GLU B 1 193 ? 0.096 -49.292 34.441 1.00 99.31 2525 GLU B C 1
ATOM 3755 O O . GLU B 1 193 ? -0.482 -50.322 34.091 1.00 99.35 2525 GLU B O 1
ATOM 3761 N N . LEU B 1 194 ? 0.386 -48.301 33.600 1.00 99.89 2526 LEU B N 1
ATOM 3762 C CA . LEU B 1 194 ? 0.054 -48.374 32.176 1.00 100.52 2526 LEU B CA 1
ATOM 3763 C C . LEU B 1 194 ? 0.985 -49.313 31.411 1.00 101.38 2526 LEU B C 1
ATOM 3764 O O . LEU B 1 194 ? 0.624 -49.824 30.348 1.00 101.38 2526 LEU B O 1
ATOM 3769 N N . TYR B 1 195 ? 2.180 -49.531 31.958 1.00 102.60 2527 TYR B N 1
ATOM 3770 C CA . TYR B 1 195 ? 3.118 -50.509 31.415 1.00 103.92 2527 TYR B CA 1
ATOM 3771 C C . TYR B 1 195 ? 2.604 -51.923 31.673 1.00 105.15 2527 TYR B C 1
ATOM 3772 O O . TYR B 1 195 ? 2.746 -52.806 30.825 1.00 105.19 2527 TYR B O 1
ATOM 3781 N N . GLU B 1 196 ? 2.012 -52.120 32.852 1.00 106.68 2528 GLU B N 1
ATOM 3782 C CA . GLU B 1 196 ? 1.359 -53.376 33.224 1.00 108.18 2528 GLU B CA 1
ATOM 3783 C C . GLU B 1 196 ? 0.230 -53.701 32.246 1.00 108.60 2528 GLU B C 1
ATOM 3784 O O . GLU B 1 196 ? 0.059 -54.853 31.843 1.00 108.72 2528 GLU B O 1
ATOM 3790 N N . ASN B 1 197 ? -0.522 -52.672 31.863 1.00 109.04 2529 ASN B N 1
ATOM 3791 C CA . ASN B 1 197 ? -1.615 -52.812 30.905 1.00 109.46 2529 ASN B CA 1
ATOM 3792 C C . ASN B 1 197 ? -1.118 -52.959 29.463 1.00 109.67 2529 ASN B C 1
ATOM 3793 O O . ASN B 1 197 ? -1.899 -53.262 28.558 1.00 109.65 2529 ASN B O 1
ATOM 3798 N N . MET B 1 198 ? 0.183 -52.744 29.262 1.00 110.09 2530 MET B N 1
ATOM 3799 C CA . MET B 1 198 ? 0.821 -52.917 27.955 1.00 110.58 2530 MET B CA 1
ATOM 3800 C C . MET B 1 198 ? 1.489 -54.283 27.786 1.00 111.41 2530 MET B C 1
ATOM 3801 O O . MET B 1 198 ? 1.815 -54.679 26.666 1.00 111.39 2530 MET B O 1
ATOM 3806 N N . VAL B 1 199 ? 1.708 -54.991 28.893 1.00 112.64 2531 VAL B N 1
ATOM 3807 C CA . VAL B 1 199 ? 2.309 -56.329 28.838 1.00 113.95 2531 VAL B CA 1
ATOM 3808 C C . VAL B 1 199 ? 1.286 -57.450 29.053 1.00 115.04 2531 VAL B C 1
ATOM 3809 O O . VAL B 1 199 ? 1.379 -58.505 28.423 1.00 115.13 2531 VAL B O 1
ATOM 3813 N N . THR B 1 200 ? 0.315 -57.211 29.933 1.00 116.39 2532 THR B N 1
ATOM 3814 C CA . THR B 1 200 ? -0.718 -58.203 30.242 1.00 117.69 2532 THR B CA 1
ATOM 3815 C C . THR B 1 200 ? -1.838 -58.196 29.205 1.00 118.46 2532 THR B C 1
ATOM 3816 O O . THR B 1 200 ? -2.171 -59.240 28.639 1.00 118.59 2532 THR B O 1
ATOM 3820 N N . ALA B 1 201 ? -2.411 -57.019 28.957 1.00 119.30 2533 ALA B N 1
ATOM 3821 C CA . ALA B 1 201 ? -3.459 -56.856 27.948 1.00 119.99 2533 ALA B CA 1
ATOM 3822 C C . ALA B 1 201 ? -2.869 -56.759 26.538 1.00 120.38 2533 ALA B C 1
ATOM 3823 O O . ALA B 1 201 ? -3.508 -56.240 25.617 1.00 120.45 2533 ALA B O 1
ATOM 3825 N N . CYS B 1 202 ? -1.650 -57.275 26.385 1.00 120.72 2534 CYS B N 1
ATOM 3826 C CA . CYS B 1 202 ? -0.929 -57.279 25.116 1.00 120.94 2534 CYS B CA 1
ATOM 3827 C C . CYS B 1 202 ? 0.211 -58.292 25.167 1.00 121.04 2534 CYS B C 1
ATOM 3828 O O . CYS B 1 202 ? 0.535 -58.930 24.165 1.00 121.08 2534 CYS B O 1
ATOM 3831 N N . GLU B 1 218 ? -5.206 -56.289 18.380 1.00 121.71 2550 GLU B N 1
ATOM 3832 C CA . GLU B 1 218 ? -6.064 -55.270 18.980 1.00 121.70 2550 GLU B CA 1
ATOM 3833 C C . GLU B 1 218 ? -5.451 -54.676 20.251 1.00 121.20 2550 GLU B C 1
ATOM 3834 O O . GLU B 1 218 ? -6.084 -53.876 20.946 1.00 121.25 2550 GLU B O 1
ATOM 3840 N N . CYS B 1 219 ? -4.211 -55.073 20.533 1.00 120.39 2551 CYS B N 1
ATOM 3841 C CA . CYS B 1 219 ? -3.443 -54.586 21.681 1.00 119.42 2551 CYS B CA 1
ATOM 3842 C C . CYS B 1 219 ? -3.124 -53.090 21.608 1.00 118.28 2551 CYS B C 1
ATOM 3843 O O . CYS B 1 219 ? -2.974 -52.433 22.642 1.00 118.26 2551 CYS B O 1
ATOM 3846 N N . THR B 1 220 ? -3.034 -52.566 20.384 1.00 116.67 2552 THR B N 1
ATOM 3847 C CA . THR B 1 220 ? -2.678 -51.162 20.124 1.00 114.97 2552 THR B CA 1
ATOM 3848 C C . THR B 1 220 ? -3.533 -50.139 20.884 1.00 113.55 2552 THR B C 1
ATOM 3849 O O . THR B 1 220 ? -3.181 -48.958 20.952 1.00 113.47 2552 THR B O 1
ATOM 3853 N N . GLU B 1 221 ? -4.652 -50.603 21.443 1.00 111.71 2553 GLU B N 1
ATOM 3854 C CA . GLU B 1 221 ? -5.488 -49.806 22.340 1.00 109.99 2553 GLU B CA 1
ATOM 3855 C C . GLU B 1 221 ? -4.663 -49.283 23.520 1.00 108.52 2553 GLU B C 1
ATOM 3856 O O . GLU B 1 221 ? -4.772 -48.113 23.892 1.00 108.39 2553 GLU B O 1
ATOM 3862 N N . ALA B 1 222 ? -3.835 -50.160 24.087 1.00 106.84 2554 ALA B N 1
ATOM 3863 C CA . ALA B 1 222 ? -2.971 -49.818 25.215 1.00 105.21 2554 ALA B CA 1
ATOM 3864 C C . ALA B 1 222 ? -1.687 -49.109 24.782 1.00 103.99 2554 ALA B C 1
ATOM 3865 O O . ALA B 1 222 ? -1.086 -48.382 25.577 1.00 103.88 2554 ALA B O 1
ATOM 3867 N N . CYS B 1 223 ? -1.269 -49.325 23.533 1.00 102.45 2555 CYS B N 1
ATOM 3868 C CA . CYS B 1 223 ? -0.116 -48.616 22.967 1.00 101.00 2555 CYS B CA 1
ATOM 3869 C C . CYS B 1 223 ? -0.358 -47.109 22.967 1.00 98.26 2555 CYS B C 1
ATOM 3870 O O . CYS B 1 223 ? 0.567 -46.330 23.196 1.00 98.17 2555 CYS B O 1
ATOM 3873 N N . LYS B 1 224 ? -1.606 -46.711 22.723 1.00 94.88 2556 LYS B N 1
ATOM 3874 C CA . LYS B 1 224 ? -1.968 -45.298 22.609 1.00 91.36 2556 LYS B CA 1
ATOM 3875 C C . LYS B 1 224 ? -2.476 -44.666 23.910 1.00 88.32 2556 LYS B C 1
ATOM 3876 O O . LYS B 1 224 ? -2.456 -43.443 24.046 1.00 88.15 2556 LYS B O 1
ATOM 3882 N N . ASN B 1 225 ? -2.927 -45.491 24.855 1.00 84.32 2557 ASN B N 1
ATOM 3883 C CA . ASN B 1 225 ? -3.308 -45.008 26.187 1.00 80.33 2557 ASN B CA 1
ATOM 3884 C C . ASN B 1 225 ? -2.087 -44.593 27.001 1.00 77.00 2557 ASN B C 1
ATOM 3885 O O . ASN B 1 225 ? -2.112 -43.583 27.709 1.00 76.78 2557 ASN B O 1
ATOM 3890 N N . TYR B 1 226 ? -1.026 -45.390 26.893 1.00 73.13 2558 TYR B N 1
ATOM 3891 C CA . TYR B 1 226 ? 0.271 -45.082 27.483 1.00 69.37 2558 TYR B CA 1
ATOM 3892 C C . TYR B 1 226 ? 0.867 -43.856 26.793 1.00 67.74 2558 TYR B C 1
ATOM 3893 O O . TYR B 1 226 ? 1.203 -42.870 27.451 1.00 67.31 2558 TYR B O 1
ATOM 3902 N N . SER B 1 227 ? 0.973 -43.931 25.466 1.00 65.91 2559 SER B N 1
ATOM 3903 C CA . SER B 1 227 ? 1.519 -42.851 24.641 1.00 64.52 2559 SER B CA 1
ATOM 3904 C C . SER B 1 227 ? 0.840 -41.508 24.909 1.00 63.71 2559 SER B C 1
ATOM 3905 O O . SER B 1 227 ? 1.518 -40.489 25.053 1.00 63.57 2559 SER B O 1
ATOM 3908 N N . ASN B 1 228 ? -0.492 -41.521 24.978 1.00 62.74 2560 ASN B N 1
ATOM 3909 C CA . ASN B 1 228 ? -1.279 -40.318 25.254 1.00 61.67 2560 ASN B CA 1
ATOM 3910 C C . ASN B 1 228 ? -0.950 -39.715 26.617 1.00 60.88 2560 ASN B C 1
ATOM 3911 O O . ASN B 1 228 ? -0.680 -38.517 26.722 1.00 60.85 2560 ASN B O 1
ATOM 3916 N N . PHE B 1 229 ? -0.970 -40.559 27.648 1.00 59.64 2561 PHE B N 1
ATOM 3917 C CA . PHE B 1 229 ? -0.630 -40.170 29.016 1.00 58.38 2561 PHE B CA 1
ATOM 3918 C C . PHE B 1 229 ? 0.742 -39.503 29.101 1.00 57.73 2561 PHE B C 1
ATOM 3919 O O . PHE B 1 229 ? 0.889 -38.467 29.754 1.00 57.64 2561 PHE B O 1
ATOM 3927 N N . ILE B 1 230 ? 1.734 -40.106 28.444 1.00 56.95 2562 ILE B N 1
ATOM 3928 C CA . ILE B 1 230 ? 3.099 -39.573 28.406 1.00 56.31 2562 ILE B CA 1
ATOM 3929 C C . ILE B 1 230 ? 3.112 -38.138 27.882 1.00 56.07 2562 ILE B C 1
ATOM 3930 O O . ILE B 1 230 ? 3.711 -37.255 28.494 1.00 56.03 2562 ILE B O 1
ATOM 3935 N N . LEU B 1 231 ? 2.428 -37.920 26.761 1.00 55.97 2563 LEU B N 1
ATOM 3936 C CA . LEU B 1 231 ? 2.399 -36.620 26.095 1.00 56.01 2563 LEU B CA 1
ATOM 3937 C C . LEU B 1 231 ? 1.610 -35.558 26.868 1.00 55.91 2563 LEU B C 1
ATOM 3938 O O . LEU B 1 231 ? 1.932 -34.371 26.789 1.00 55.95 2563 LEU B O 1
ATOM 3943 N N . ILE B 1 232 ? 0.582 -35.983 27.604 1.00 55.89 2564 ILE B N 1
ATOM 3944 C CA . ILE B 1 232 ? -0.110 -35.088 28.536 1.00 55.92 2564 ILE B CA 1
ATOM 3945 C C . ILE B 1 232 ? 0.869 -34.681 29.635 1.00 55.94 2564 ILE B C 1
ATOM 3946 O O . ILE B 1 232 ? 1.117 -33.491 29.845 1.00 56.00 2564 ILE B O 1
ATOM 3951 N N . LYS B 1 233 ? 1.435 -35.680 30.312 1.00 55.96 2565 LYS B N 1
ATOM 3952 C CA . LYS B 1 233 ? 2.383 -35.453 31.401 1.00 55.91 2565 LYS B CA 1
ATOM 3953 C C . LYS B 1 233 ? 3.703 -34.845 30.927 1.00 56.01 2565 LYS B C 1
ATOM 3954 O O . LYS B 1 233 ? 4.530 -34.440 31.744 1.00 56.01 2565 LYS B O 1
ATOM 3960 N N . LYS B 1 234 ? 3.887 -34.775 29.610 1.00 56.16 2566 LYS B N 1
ATOM 3961 C CA . LYS B 1 234 ? 5.057 -34.131 29.018 1.00 56.35 2566 LYS B CA 1
ATOM 3962 C C . LYS B 1 234 ? 4.951 -32.614 29.139 1.00 56.74 2566 LYS B C 1
ATOM 3963 O O . LYS B 1 234 ? 5.849 -31.967 29.683 1.00 56.70 2566 LYS B O 1
ATOM 3969 N N . LYS B 1 235 ? 3.850 -32.062 28.626 1.00 57.24 2567 LYS B N 1
ATOM 3970 C CA . LYS B 1 235 ? 3.565 -30.628 28.706 1.00 57.79 2567 LYS B CA 1
ATOM 3971 C C . LYS B 1 235 ? 3.550 -30.144 30.152 1.00 58.45 2567 LYS B C 1
ATOM 3972 O O . LYS B 1 235 ? 4.061 -29.064 30.458 1.00 58.48 2567 LYS B O 1
ATOM 3978 N N . GLU B 1 236 ? 2.959 -30.957 31.029 1.00 59.36 2568 GLU B N 1
ATOM 3979 C CA . GLU B 1 236 ? 2.878 -30.669 32.461 1.00 60.33 2568 GLU B CA 1
ATOM 3980 C C . GLU B 1 236 ? 4.259 -30.583 33.108 1.00 61.04 2568 GLU B C 1
ATOM 3981 O O . GLU B 1 236 ? 4.551 -29.626 33.830 1.00 61.12 2568 GLU B O 1
ATOM 3987 N N . TYR B 1 237 ? 5.096 -31.587 32.846 1.00 61.83 2569 TYR B N 1
ATOM 3988 C CA . TYR B 1 237 ? 6.464 -31.631 33.364 1.00 62.57 2569 TYR B CA 1
ATOM 3989 C C . TYR B 1 237 ? 7.294 -30.442 32.885 1.00 62.99 2569 TYR B C 1
ATOM 3990 O O . TYR B 1 237 ? 8.066 -29.871 33.656 1.00 63.12 2569 TYR B O 1
ATOM 3999 N N . GLN B 1 238 ? 7.130 -30.083 31.613 1.00 63.54 2570 GLN B N 1
ATOM 4000 C CA . GLN B 1 238 ? 7.841 -28.952 31.015 1.00 64.22 2570 GLN B CA 1
ATOM 4001 C C . GLN B 1 238 ? 7.562 -27.635 31.736 1.00 64.48 2570 GLN B C 1
ATOM 4002 O O . GLN B 1 238 ? 8.437 -26.770 31.812 1.00 64.47 2570 GLN B O 1
ATOM 4008 N N . SER B 1 239 ? 6.346 -27.492 32.261 1.00 65.01 2571 SER B N 1
ATOM 4009 C CA . SER B 1 239 ? 5.990 -26.349 33.097 1.00 65.60 2571 SER B CA 1
ATOM 4010 C C . SER B 1 239 ? 6.698 -26.419 34.452 1.00 66.24 2571 SER B C 1
ATOM 4011 O O . SER B 1 239 ? 7.407 -25.486 34.831 1.00 66.18 2571 SER B O 1
ATOM 4014 N N . LEU B 1 240 ? 6.511 -27.529 35.167 1.00 67.17 2572 LEU B N 1
ATOM 4015 C CA . LEU B 1 240 ? 7.088 -27.720 36.502 1.00 68.09 2572 LEU B CA 1
ATOM 4016 C C . LEU B 1 240 ? 8.611 -27.604 36.518 1.00 69.12 2572 LEU B C 1
ATOM 4017 O O . LEU B 1 240 ? 9.177 -26.948 37.394 1.00 69.15 2572 LEU B O 1
ATOM 4022 N N . ASN B 1 241 ? 9.262 -28.241 35.546 1.00 70.37 2573 ASN B N 1
ATOM 4023 C CA . ASN B 1 241 ? 10.719 -28.199 35.421 1.00 71.62 2573 ASN B CA 1
ATOM 4024 C C . ASN B 1 241 ? 11.239 -26.811 35.044 1.00 72.64 2573 ASN B C 1
ATOM 4025 O O . ASN B 1 241 ? 12.360 -26.445 35.404 1.00 72.73 2573 ASN B O 1
ATOM 4030 N N . SER B 1 242 ? 10.419 -26.050 34.318 1.00 73.93 2574 SER B N 1
ATOM 4031 C CA . SER B 1 242 ? 10.727 -24.658 33.987 1.00 75.17 2574 SER B CA 1
ATOM 4032 C C . SER B 1 242 ? 10.856 -23.820 35.258 1.00 76.03 2574 SER B C 1
ATOM 4033 O O . SER B 1 242 ? 11.768 -23.001 35.376 1.00 76.12 2574 SER B O 1
ATOM 4036 N N . GLN B 1 243 ? 9.940 -24.039 36.200 1.00 77.12 2575 GLN B N 1
ATOM 4037 C CA . GLN B 1 243 ? 9.987 -23.403 37.515 1.00 78.16 2575 GLN B CA 1
ATOM 4038 C C . GLN B 1 243 ? 11.157 -23.944 38.340 1.00 78.98 2575 GLN B C 1
ATOM 4039 O O . GLN B 1 243 ? 11.859 -23.178 39.004 1.00 79.04 2575 GLN B O 1
ATOM 4045 N N . TYR B 1 244 ? 11.358 -25.262 38.284 1.00 80.09 2576 TYR B N 1
ATOM 4046 C CA . TYR B 1 244 ? 12.439 -25.935 39.010 1.00 81.23 2576 TYR B CA 1
ATOM 4047 C C . TYR B 1 244 ? 13.815 -25.384 38.627 1.00 82.24 2576 TYR B C 1
ATOM 4048 O O . TYR B 1 244 ? 14.651 -25.134 39.497 1.00 82.32 2576 TYR B O 1
ATOM 4057 N N . ASP B 1 245 ? 14.039 -25.201 37.327 1.00 83.58 2577 ASP B N 1
ATOM 4058 C CA . ASP B 1 245 ? 15.301 -24.662 36.819 1.00 84.89 2577 ASP B CA 1
ATOM 4059 C C . ASP B 1 245 ? 15.458 -23.169 37.106 1.00 85.88 2577 ASP B C 1
ATOM 4060 O O . ASP B 1 245 ? 16.573 -22.688 37.317 1.00 85.98 2577 ASP B O 1
ATOM 4065 N N . MET B 1 246 ? 14.337 -22.450 37.116 1.00 87.04 2578 MET B N 1
ATOM 4066 C CA . MET B 1 246 ? 14.336 -20.993 37.260 1.00 88.17 2578 MET B CA 1
ATOM 4067 C C . MET B 1 246 ? 14.713 -20.515 38.665 1.00 89.06 2578 MET B C 1
ATOM 4068 O O . MET B 1 246 ? 15.468 -19.551 38.810 1.00 89.13 2578 MET B O 1
ATOM 4073 N N . ASN B 1 247 ? 14.196 -21.190 39.691 1.00 90.20 2579 ASN B N 1
ATOM 4074 C CA . ASN B 1 247 ? 14.264 -20.666 41.058 1.00 91.32 2579 ASN B CA 1
ATOM 4075 C C . ASN B 1 247 ? 14.784 -21.610 42.142 1.00 92.23 2579 ASN B C 1
ATOM 4076 O O . ASN B 1 247 ? 15.195 -21.157 43.212 1.00 92.33 2579 ASN B O 1
ATOM 4081 N N . TYR B 1 248 ? 14.772 -22.912 41.866 1.00 93.50 2580 TYR B N 1
ATOM 4082 C CA . TYR B 1 248 ? 15.023 -23.916 42.902 1.00 95.48 2580 TYR B CA 1
ATOM 4083 C C . TYR B 1 248 ? 16.286 -24.751 42.687 1.00 97.40 2580 TYR B C 1
ATOM 4084 O O . TYR B 1 248 ? 16.785 -25.368 43.628 1.00 97.55 2580 TYR B O 1
ATOM 4093 N N . LYS B 1 249 ? 16.799 -24.755 41.457 1.00 100.68 2581 LYS B N 1
ATOM 4094 C CA . LYS B 1 249 ? 17.894 -25.645 41.052 1.00 103.98 2581 LYS B CA 1
ATOM 4095 C C . LYS B 1 249 ? 19.123 -25.586 41.967 1.00 106.32 2581 LYS B C 1
ATOM 4096 O O . LYS B 1 249 ? 19.471 -26.582 42.605 1.00 106.55 2581 LYS B O 1
ATOM 4102 N N . GLU B 1 250 ? 19.764 -24.422 42.032 1.00 109.21 2582 GLU B N 1
ATOM 4103 C CA . GLU B 1 250 ? 20.997 -24.259 42.805 1.00 111.97 2582 GLU B CA 1
ATOM 4104 C C . GLU B 1 250 ? 20.786 -23.600 44.170 1.00 113.79 2582 GLU B C 1
ATOM 4105 O O . GLU B 1 250 ? 21.450 -23.959 45.145 1.00 113.99 2582 GLU B O 1
ATOM 4111 N N . THR B 1 251 ? 19.859 -22.646 44.229 1.00 115.94 2583 THR B N 1
ATOM 4112 C CA . THR B 1 251 ? 19.611 -21.867 45.444 1.00 117.96 2583 THR B CA 1
ATOM 4113 C C . THR B 1 251 ? 18.897 -22.658 46.540 1.00 119.28 2583 THR B C 1
ATOM 4114 O O . THR B 1 251 ? 19.141 -22.434 47.726 1.00 119.44 2583 THR B O 1
ATOM 4118 N N . LYS B 1 252 ? 18.021 -23.578 46.140 1.00 120.81 2584 LYS B N 1
ATOM 4119 C CA . LYS B 1 252 ? 17.259 -24.392 47.091 1.00 122.17 2584 LYS B CA 1
ATOM 4120 C C . LYS B 1 252 ? 17.680 -25.861 47.074 1.00 122.74 2584 LYS B C 1
ATOM 4121 O O . LYS B 1 252 ? 18.049 -26.415 48.111 1.00 122.90 2584 LYS B O 1
ATOM 4127 N N . ALA B 1 253 ? 17.622 -26.483 45.897 1.00 123.21 2585 ALA B N 1
ATOM 4128 C CA . ALA B 1 253 ? 18.018 -27.883 45.731 1.00 123.46 2585 ALA B CA 1
ATOM 4129 C C . ALA B 1 253 ? 19.541 -28.035 45.692 1.00 123.42 2585 ALA B C 1
ATOM 4130 O O . ALA B 1 253 ? 20.275 -27.069 45.912 1.00 123.50 2585 ALA B O 1
ATOM 4132 N N . GLU B 1 254 ? 20.009 -29.249 45.406 1.00 123.10 2586 GLU B N 1
ATOM 4133 C CA . GLU B 1 254 ? 21.438 -29.556 45.445 1.00 122.61 2586 GLU B CA 1
ATOM 4134 C C . GLU B 1 254 ? 22.109 -29.456 44.067 1.00 121.79 2586 GLU B C 1
ATOM 4135 O O . GLU B 1 254 ? 22.872 -30.342 43.668 1.00 121.83 2586 GLU B O 1
ATOM 4141 N N . LYS B 1 255 ? 21.810 -28.369 43.352 1.00 120.57 2587 LYS B N 1
ATOM 4142 C CA . LYS B 1 255 ? 22.430 -28.039 42.054 1.00 119.21 2587 LYS B CA 1
ATOM 4143 C C . LYS B 1 255 ? 22.248 -29.089 40.949 1.00 117.92 2587 LYS B C 1
ATOM 4144 O O . LYS B 1 255 ? 22.919 -29.035 39.914 1.00 117.86 2587 LYS B O 1
ATOM 4150 N N . LYS B 1 256 ? 21.331 -30.028 41.167 1.00 116.22 2588 LYS B N 1
ATOM 4151 C CA . LYS B 1 256 ? 21.114 -31.141 40.240 1.00 114.52 2588 LYS B CA 1
ATOM 4152 C C . LYS B 1 256 ? 19.778 -31.049 39.502 1.00 113.23 2588 LYS B C 1
ATOM 4153 O O . LYS B 1 256 ? 18.872 -30.324 39.921 1.00 113.11 2588 LYS B O 1
ATOM 4159 N N . GLU B 1 257 ? 19.672 -31.788 38.400 1.00 111.65 2589 GLU B N 1
ATOM 4160 C CA . GLU B 1 257 ? 18.454 -31.824 37.591 1.00 110.18 2589 GLU B CA 1
ATOM 4161 C C . GLU B 1 257 ? 17.355 -32.649 38.256 1.00 109.12 2589 GLU B C 1
ATOM 4162 O O . GLU B 1 257 ? 17.636 -33.514 39.090 1.00 108.99 2589 GLU B O 1
ATOM 4168 N N . SER B 1 258 ? 16.107 -32.372 37.875 1.00 107.90 2590 SER B N 1
ATOM 4169 C CA . SER B 1 258 ? 14.930 -33.057 38.422 1.00 106.82 2590 SER B CA 1
ATOM 4170 C C . SER B 1 258 ? 15.011 -34.591 38.370 1.00 106.20 2590 SER B C 1
ATOM 4171 O O . SER B 1 258 ? 14.707 -35.244 39.370 1.00 106.09 2590 SER B O 1
ATOM 4174 N N . PRO B 1 259 ? 15.404 -35.171 37.210 1.00 105.77 2591 PRO B N 1
ATOM 4175 C CA . PRO B 1 259 ? 15.620 -36.620 37.119 1.00 105.62 2591 PRO B CA 1
ATOM 4176 C C . PRO B 1 259 ? 16.353 -37.239 38.316 1.00 105.62 2591 PRO B C 1
ATOM 4177 O O . PRO B 1 259 ? 15.789 -38.093 39.005 1.00 105.61 2591 PRO B O 1
ATOM 4181 N N . GLU B 1 260 ? 17.589 -36.802 38.557 1.00 105.76 2592 GLU B N 1
ATOM 4182 C CA . GLU B 1 260 ? 18.432 -37.360 39.618 1.00 105.93 2592 GLU B CA 1
ATOM 4183 C C . GLU B 1 260 ? 17.948 -36.984 41.015 1.00 105.93 2592 GLU B C 1
ATOM 4184 O O . GLU B 1 260 ? 17.939 -37.821 41.921 1.00 105.94 2592 GLU B O 1
ATOM 4190 N N . TYR B 1 261 ? 17.552 -35.722 41.173 1.00 106.12 2593 TYR B N 1
ATOM 4191 C CA . TYR B 1 261 ? 17.130 -35.170 42.460 1.00 106.50 2593 TYR B CA 1
ATOM 4192 C C . TYR B 1 261 ? 15.985 -35.950 43.104 1.00 107.47 2593 TYR B C 1
ATOM 4193 O O . TYR B 1 261 ? 16.046 -36.277 44.290 1.00 107.32 2593 TYR B O 1
ATOM 4202 N N . PHE B 1 262 ? 14.953 -36.251 42.318 1.00 109.11 2594 PHE B N 1
ATOM 4203 C CA . PHE B 1 262 ? 13.757 -36.918 42.834 1.00 111.10 2594 PHE B CA 1
ATOM 4204 C C . PHE B 1 262 ? 13.938 -38.408 43.104 1.00 113.79 2594 PHE B C 1
ATOM 4205 O O . PHE B 1 262 ? 13.205 -38.984 43.909 1.00 113.81 2594 PHE B O 1
ATOM 4213 N N . LYS B 1 263 ? 14.914 -39.024 42.440 1.00 117.45 2595 LYS B N 1
ATOM 4214 C CA . LYS B 1 263 ? 15.216 -40.442 42.639 1.00 121.33 2595 LYS B CA 1
ATOM 4215 C C . LYS B 1 263 ? 15.612 -40.735 44.089 1.00 124.16 2595 LYS B C 1
ATOM 4216 O O . LYS B 1 263 ? 15.215 -41.755 44.656 1.00 124.41 2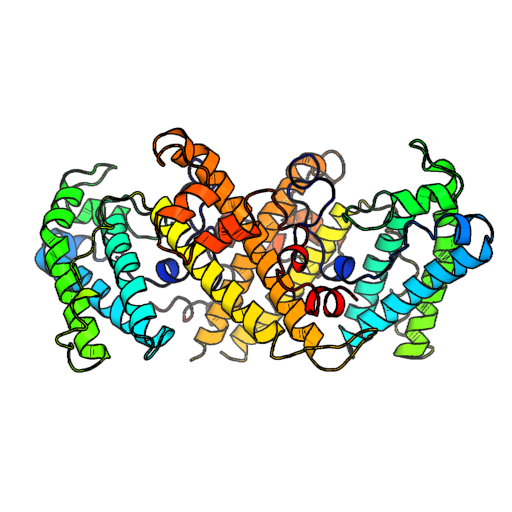595 LYS B O 1
ATOM 4222 N N . ASP B 1 264 ? 16.381 -39.823 44.679 1.00 127.74 2596 ASP B N 1
ATOM 4223 C CA . ASP B 1 264 ? 16.899 -39.988 46.035 1.00 131.12 2596 ASP B CA 1
ATOM 4224 C C . ASP B 1 264 ? 15.964 -39.412 47.099 1.00 133.47 2596 ASP B C 1
ATOM 4225 O O . ASP B 1 264 ? 15.873 -39.950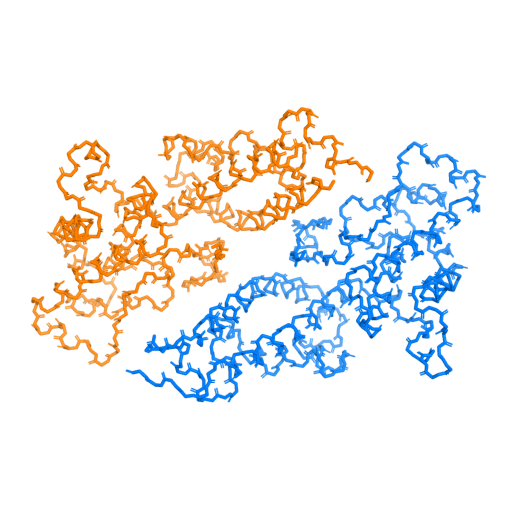 48.204 1.00 133.76 2596 ASP B O 1
ATOM 4230 N N . LYS B 1 265 ? 15.274 -38.324 46.758 1.00 136.10 2597 LYS B N 1
ATOM 4231 C CA . LYS B 1 265 ? 14.471 -37.568 47.726 1.00 138.49 2597 LYS B CA 1
ATOM 4232 C C . LYS B 1 265 ? 13.186 -38.264 48.178 1.00 139.51 2597 LYS B C 1
ATOM 4233 O O . LYS B 1 265 ? 12.917 -38.341 49.379 1.00 139.78 2597 LYS B O 1
ATOM 4239 N N . CYS B 1 266 ? 12.399 -38.768 47.228 1.00 140.45 2598 CYS B N 1
ATOM 4240 C CA . CYS B 1 266 ? 11.162 -39.483 47.559 1.00 140.99 2598 CYS B CA 1
ATOM 4241 C C . CYS B 1 266 ? 11.434 -40.928 47.990 1.00 141.68 2598 CYS B C 1
ATOM 4242 O O . CYS B 1 266 ? 10.501 -41.693 48.255 1.00 141.85 2598 CYS B O 1
ATOM 4245 N N . ASN B 1 267 ? 12.719 -41.279 48.052 1.00 142.05 2599 ASN B N 1
ATOM 4246 C CA . ASN B 1 267 ? 13.193 -42.581 48.534 1.00 142.22 2599 ASN B CA 1
ATOM 4247 C C . ASN B 1 267 ? 12.622 -43.790 47.785 1.00 141.85 2599 ASN B C 1
ATOM 4248 O O . ASN B 1 267 ? 12.077 -44.712 48.397 1.00 141.95 2599 ASN B O 1
ATOM 4253 N N . GLY B 1 268 ? 12.747 -43.774 46.460 1.00 141.21 2600 GLY B N 1
ATOM 4254 C CA . GLY B 1 268 ? 12.397 -44.935 45.647 1.00 140.16 2600 GLY B CA 1
ATOM 4255 C C . GLY B 1 268 ? 11.418 -44.711 44.512 1.00 139.23 2600 GLY B C 1
ATOM 4256 O O . GLY B 1 268 ? 11.821 -44.418 43.384 1.00 139.31 2600 GLY B O 1
ATOM 4257 N N . GLU B 1 269 ? 10.129 -44.844 44.816 1.00 138.07 2601 GLU B N 1
ATOM 4258 C CA . GLU B 1 269 ? 9.082 -44.948 43.791 1.00 136.69 2601 GLU B CA 1
ATOM 4259 C C . GLU B 1 269 ? 8.672 -43.643 43.090 1.00 135.26 2601 GLU B C 1
ATOM 4260 O O . GLU B 1 269 ? 7.483 -43.383 42.877 1.00 135.25 2601 GLU B O 1
ATOM 4266 N N . CYS B 1 270 ? 9.667 -42.832 42.736 1.00 133.17 2602 CYS B N 1
ATOM 4267 C CA . CYS B 1 270 ? 9.496 -41.744 41.770 1.00 131.01 2602 CYS B CA 1
ATOM 4268 C C . CYS B 1 270 ? 10.802 -41.540 40.989 1.00 128.36 2602 CYS B C 1
ATOM 4269 O O . CYS B 1 270 ? 11.321 -40.426 40.871 1.00 128.23 2602 CYS B O 1
ATOM 4272 N N . SER B 1 271 ? 11.309 -42.643 40.441 1.00 124.97 2603 SER B N 1
ATOM 4273 C CA . SER B 1 271 ? 12.624 -42.681 39.802 1.00 121.52 2603 SER B CA 1
ATOM 4274 C C . SER B 1 271 ? 12.571 -42.812 38.276 1.00 118.84 2603 SER B C 1
ATOM 4275 O O . SER B 1 271 ? 13.598 -43.062 37.637 1.00 118.65 2603 SER B O 1
ATOM 4278 N N . CYS B 1 272 ? 11.381 -42.638 37.700 1.00 115.44 2604 CYS B N 1
ATOM 4279 C CA . CYS B 1 272 ? 11.191 -42.730 36.248 1.00 111.97 2604 CYS B CA 1
ATOM 4280 C C . CYS B 1 272 ? 11.973 -41.648 35.518 1.00 111.52 2604 CYS B C 1
ATOM 4281 O O . CYS B 1 272 ? 12.559 -41.900 34.463 1.00 111.33 2604 CYS B O 1
ATOM 4284 N N . LEU B 1 273 ? 11.969 -40.448 36.093 1.00 110.84 2605 LEU B N 1
ATOM 4285 C CA . LEU B 1 273 ? 12.628 -39.285 35.507 1.00 110.40 2605 LEU B CA 1
ATOM 4286 C C . LEU B 1 273 ? 14.117 -39.499 35.247 1.00 110.46 2605 LEU B C 1
ATOM 4287 O O . LEU B 1 273 ? 14.656 -38.989 34.266 1.00 110.38 2605 LEU B O 1
ATOM 4292 N N . SER B 1 274 ? 14.771 -40.256 36.123 1.00 110.72 2606 SER B N 1
ATOM 4293 C CA . SER B 1 274 ? 16.183 -40.577 35.950 1.00 111.10 2606 SER B CA 1
ATOM 4294 C C . SER B 1 274 ? 16.372 -41.789 35.039 1.00 111.44 2606 SER B C 1
ATOM 4295 O O . SER B 1 274 ? 17.264 -41.797 34.188 1.00 111.49 2606 SER B O 1
ATOM 4298 N N . GLU B 1 275 ? 15.523 -42.801 35.219 1.00 111.90 2607 GLU B N 1
ATOM 4299 C CA . GLU B 1 275 ? 15.628 -44.059 34.478 1.00 112.34 2607 GLU B CA 1
ATOM 4300 C C . GLU B 1 275 ? 15.217 -43.915 33.010 1.00 112.51 2607 GLU B C 1
ATOM 4301 O O . GLU B 1 275 ? 16.073 -43.887 32.124 1.00 112.53 2607 GLU B O 1
ATOM 4307 N N . TYR B 1 276 ? 13.912 -43.819 32.765 1.00 112.77 2608 TYR B N 1
ATOM 4308 C CA . TYR B 1 276 ? 13.374 -43.820 31.405 1.00 113.09 2608 TYR B CA 1
ATOM 4309 C C . TYR B 1 276 ? 13.481 -42.468 30.704 1.00 113.52 2608 TYR B C 1
ATOM 4310 O O . TYR B 1 276 ? 13.770 -42.409 29.508 1.00 113.45 2608 TYR B O 1
ATOM 4319 N N . PHE B 1 277 ? 13.248 -41.392 31.452 1.00 114.24 2609 PHE B N 1
ATOM 4320 C CA . PHE B 1 277 ? 13.133 -40.052 30.875 1.00 115.15 2609 PHE B CA 1
ATOM 4321 C C . PHE B 1 277 ? 14.330 -39.157 31.207 1.00 116.51 2609 PHE B C 1
ATOM 4322 O O . PHE B 1 277 ? 14.162 -37.982 31.548 1.00 116.56 2609 PHE B O 1
ATOM 4330 N N . LYS B 1 278 ? 15.533 -39.719 31.097 1.00 118.38 2610 LYS B N 1
ATOM 4331 C CA . LYS B 1 278 ? 16.772 -38.992 31.387 1.00 120.24 2610 LYS B CA 1
ATOM 4332 C C . LYS B 1 278 ? 17.020 -37.856 30.391 1.00 121.35 2610 LYS B C 1
ATOM 4333 O O . LYS B 1 278 ? 17.221 -36.707 30.790 1.00 121.52 2610 LYS B O 1
ATOM 4339 N N . ASP B 1 279 ? 17.003 -38.189 29.102 1.00 122.58 2611 ASP B N 1
ATOM 4340 C CA . ASP B 1 279 ? 17.205 -37.213 28.034 1.00 123.55 2611 ASP B CA 1
ATOM 4341 C C . ASP B 1 279 ? 15.895 -36.494 27.707 1.00 123.70 2611 ASP B C 1
ATOM 4342 O O . ASP B 1 279 ? 14.809 -37.039 27.921 1.00 123.89 2611 ASP B O 1
ATOM 4347 N N . GLU B 1 280 ? 16.009 -35.271 27.190 1.00 123.45 2612 GLU B N 1
ATOM 4348 C CA . GLU B 1 280 ? 14.849 -34.431 26.883 1.00 122.83 2612 GLU B CA 1
ATOM 4349 C C . GLU B 1 280 ? 14.040 -34.937 25.684 1.00 121.60 2612 GLU B C 1
ATOM 4350 O O . GLU B 1 280 ? 12.812 -34.829 25.671 1.00 121.69 2612 GLU B O 1
ATOM 4356 N N . THR B 1 281 ? 14.732 -35.492 24.690 1.00 119.58 2613 THR B N 1
ATOM 4357 C CA . THR B 1 281 ? 14.089 -35.991 23.469 1.00 117.27 2613 THR B CA 1
ATOM 4358 C C . THR B 1 281 ? 13.322 -37.302 23.683 1.00 114.93 2613 THR B C 1
ATOM 4359 O O . THR B 1 281 ? 12.608 -37.764 22.791 1.00 114.89 2613 THR B O 1
ATOM 4363 N N . ARG B 1 282 ? 13.478 -37.892 24.866 1.00 111.66 2614 ARG B N 1
ATOM 4364 C CA . ARG B 1 282 ? 12.812 -39.148 25.212 1.00 108.28 2614 ARG B CA 1
ATOM 4365 C C . ARG B 1 282 ? 11.334 -38.942 25.536 1.00 105.42 2614 ARG B C 1
ATOM 4366 O O . ARG B 1 282 ? 10.534 -39.876 25.442 1.00 105.10 2614 ARG B O 1
ATOM 4374 N N . TRP B 1 283 ? 10.986 -37.714 25.919 1.00 101.77 2615 TRP B N 1
ATOM 4375 C CA . TRP B 1 283 ? 9.597 -37.312 26.127 1.00 98.49 2615 TRP B CA 1
ATOM 4376 C C . TRP B 1 283 ? 8.837 -37.249 24.801 1.00 97.09 2615 TRP B C 1
ATOM 4377 O O . TRP B 1 283 ? 7.621 -37.456 24.767 1.00 96.93 2615 TRP B O 1
ATOM 4388 N N . LYS B 1 284 ? 9.564 -36.957 23.722 1.00 96.16 2616 LYS B N 1
ATOM 4389 C CA . LYS B 1 284 ? 8.996 -36.875 22.374 1.00 95.25 2616 LYS B CA 1
ATOM 4390 C C . LYS B 1 284 ? 8.471 -38.225 21.893 1.00 95.21 2616 LYS B C 1
ATOM 4391 O O . LYS B 1 284 ? 7.379 -38.304 21.329 1.00 95.10 2616 LYS B O 1
ATOM 4397 N N . ASN B 1 285 ? 9.259 -39.276 22.115 1.00 95.48 2617 ASN B N 1
ATOM 4398 C CA . ASN B 1 285 ? 8.907 -40.623 21.669 1.00 95.89 2617 ASN B CA 1
ATOM 4399 C C . ASN B 1 285 ? 8.592 -41.560 22.837 1.00 96.85 2617 ASN B C 1
ATOM 4400 O O . ASN B 1 285 ? 9.506 -42.108 23.461 1.00 96.78 2617 ASN B O 1
ATOM 4405 N N . PRO B 1 286 ? 7.292 -41.745 23.137 1.00 98.04 2618 PRO B N 1
ATOM 4406 C CA . PRO B 1 286 ? 6.842 -42.598 24.238 1.00 99.37 2618 PRO B CA 1
ATOM 4407 C C . PRO B 1 286 ? 7.015 -44.098 23.979 1.00 101.09 2618 PRO B C 1
ATOM 4408 O O . PRO B 1 286 ? 6.577 -44.908 24.796 1.00 101.06 2618 PRO B O 1
ATOM 4412 N N . TYR B 1 287 ? 7.647 -44.465 22.865 1.00 103.34 2619 TYR B N 1
ATOM 4413 C CA . TYR B 1 287 ? 7.765 -45.877 22.490 1.00 105.85 2619 TYR B CA 1
ATOM 4414 C C . TYR B 1 287 ? 9.164 -46.480 22.617 1.00 108.87 2619 TYR B C 1
ATOM 4415 O O . TYR B 1 287 ? 9.296 -47.657 22.952 1.00 109.11 2619 TYR B O 1
ATOM 4424 N N . GLU B 1 288 ? 10.200 -45.691 22.348 1.00 112.88 2620 GLU B N 1
ATOM 4425 C CA . GLU B 1 288 ? 11.567 -46.150 22.608 1.00 116.83 2620 GLU B CA 1
ATOM 4426 C C . GLU B 1 288 ? 12.009 -45.839 24.043 1.00 119.72 2620 GLU B C 1
ATOM 4427 O O . GLU B 1 288 ? 13.201 -45.878 24.366 1.00 119.98 2620 GLU B O 1
ATOM 4433 N N . THR B 1 289 ? 11.029 -45.546 24.897 1.00 123.30 2621 THR B N 1
ATOM 4434 C CA . THR B 1 289 ? 11.258 -45.368 26.328 1.00 126.80 2621 THR B CA 1
ATOM 4435 C C . THR B 1 289 ? 10.961 -46.652 27.108 1.00 129.49 2621 THR B C 1
ATOM 4436 O O . THR B 1 289 ? 11.530 -46.874 28.178 1.00 129.71 2621 THR B O 1
ATOM 4440 N N . LEU B 1 290 ? 10.074 -47.491 26.569 1.00 132.88 2622 LEU B N 1
ATOM 4441 C CA . LEU B 1 290 ? 9.820 -48.812 27.146 1.00 136.24 2622 LEU B CA 1
ATOM 4442 C C . LEU B 1 290 ? 10.893 -49.801 26.699 1.00 138.64 2622 LEU B C 1
ATOM 4443 O O . LEU B 1 290 ? 11.193 -49.915 25.508 1.00 138.88 2622 LEU B O 1
ATOM 4448 N N . ASP B 1 291 ? 11.456 -50.514 27.672 1.00 141.61 2623 ASP B N 1
ATOM 4449 C CA . ASP B 1 291 ? 12.704 -51.258 27.494 1.00 144.41 2623 ASP B CA 1
ATOM 4450 C C . ASP B 1 291 ? 12.612 -52.513 26.626 1.00 146.20 2623 ASP B C 1
ATOM 4451 O O . ASP B 1 291 ? 13.263 -52.588 25.581 1.00 146.44 2623 ASP B O 1
ATOM 4456 N N . ASP B 1 292 ? 11.816 -53.491 27.060 1.00 148.21 2624 ASP B N 1
ATOM 4457 C CA . ASP B 1 292 ? 11.783 -54.802 26.404 1.00 149.82 2624 ASP B CA 1
ATOM 4458 C C . ASP B 1 292 ? 11.309 -54.735 24.950 1.00 150.71 2624 ASP B C 1
ATOM 4459 O O . ASP B 1 292 ? 10.439 -53.933 24.600 1.00 150.88 2624 ASP B O 1
ATOM 4464 N N . THR B 1 293 ? 11.902 -55.589 24.120 1.00 151.29 2625 THR B N 1
ATOM 4465 C CA . THR B 1 293 ? 11.657 -55.612 22.678 1.00 151.63 2625 THR B CA 1
ATOM 4466 C C . THR B 1 293 ? 10.289 -56.216 22.339 1.00 151.31 2625 THR B C 1
ATOM 4467 O O . THR B 1 293 ? 9.773 -56.023 21.235 1.00 151.43 2625 THR B O 1
ATOM 4471 N N . GLU B 1 294 ? 9.708 -56.933 23.299 1.00 150.57 2626 GLU B N 1
ATOM 4472 C CA . GLU B 1 294 ? 8.462 -57.674 23.099 1.00 149.65 2626 GLU B CA 1
ATOM 4473 C C . GLU B 1 294 ? 7.245 -56.793 22.784 1.00 148.29 2626 GLU B C 1
ATOM 4474 O O . GLU B 1 294 ? 6.403 -57.173 21.967 1.00 148.31 2626 GLU B O 1
ATOM 4480 N N . VAL B 1 295 ? 7.160 -55.622 23.415 1.00 146.41 2627 VAL B N 1
ATOM 4481 C CA . VAL B 1 295 ? 5.937 -54.806 23.339 1.00 144.38 2627 VAL B CA 1
ATOM 4482 C C . VAL B 1 295 ? 6.036 -53.460 22.601 1.00 142.65 2627 VAL B C 1
ATOM 4483 O O . VAL B 1 295 ? 5.007 -52.884 22.243 1.00 142.54 2627 VAL B O 1
ATOM 4487 N N . LYS B 1 296 ? 7.249 -52.960 22.372 1.00 140.38 2628 LYS B N 1
ATOM 4488 C CA . LYS B 1 296 ? 7.415 -51.698 21.637 1.00 138.09 2628 LYS B CA 1
ATOM 4489 C C . LYS B 1 296 ? 7.390 -51.886 20.119 1.00 136.52 2628 LYS B C 1
ATOM 4490 O O . LYS B 1 296 ? 7.077 -50.951 19.377 1.00 136.38 2628 LYS B O 1
ATOM 4496 N N . ASN B 1 297 ? 7.717 -53.096 19.670 1.00 134.53 2629 ASN B N 1
ATOM 4497 C CA . ASN B 1 297 ? 7.850 -53.397 18.244 1.00 132.52 2629 ASN B CA 1
ATOM 4498 C C . ASN B 1 297 ? 6.521 -53.445 17.492 1.00 131.05 2629 ASN B C 1
ATOM 4499 O O . ASN B 1 297 ? 6.470 -53.151 16.295 1.00 130.92 2629 ASN B O 1
ATOM 4504 N N . ASN B 1 298 ? 5.456 -53.819 18.198 1.00 129.15 2630 ASN B N 1
ATOM 4505 C CA . ASN B 1 298 ? 4.110 -53.839 17.621 1.00 127.31 2630 ASN B CA 1
ATOM 4506 C C . ASN B 1 298 ? 3.311 -52.551 17.858 1.00 125.94 2630 ASN B C 1
ATOM 4507 O O . ASN B 1 298 ? 2.265 -52.343 17.239 1.00 125.84 2630 ASN B O 1
ATOM 4512 N N . CYS B 1 299 ? 3.803 -51.694 18.754 1.00 124.30 2631 CYS B N 1
ATOM 4513 C CA . CYS B 1 299 ? 3.281 -50.333 18.878 1.00 122.62 2631 CYS B CA 1
ATOM 4514 C C . CYS B 1 299 ? 3.809 -49.494 17.712 1.00 123.08 2631 CYS B C 1
ATOM 4515 O O . CYS B 1 299 ? 3.095 -48.644 17.174 1.00 123.01 2631 CYS B O 1
ATOM 4518 N N . MET B 1 300 ? 5.062 -49.747 17.332 1.00 123.54 2632 MET B N 1
ATOM 4519 C CA . MET B 1 300 ? 5.700 -49.097 16.185 1.00 124.11 2632 MET B CA 1
ATOM 4520 C C . MET B 1 300 ? 5.497 -49.896 14.893 1.00 124.66 2632 MET B C 1
ATOM 4521 O O . MET B 1 300 ? 6.368 -49.915 14.018 1.00 124.68 2632 MET B O 1
ATOM 4526 N N . CYS B 1 301 ? 4.341 -50.546 14.778 1.00 125.36 2633 CYS B N 1
ATOM 4527 C CA . CYS B 1 301 ? 4.030 -51.387 13.626 1.00 126.06 2633 CYS B CA 1
ATOM 4528 C C . CYS B 1 301 ? 3.387 -50.573 12.503 1.00 126.55 2633 CYS B C 1
ATOM 4529 O O . CYS B 1 301 ? 2.164 -50.401 12.467 1.00 126.64 2633 CYS B O 1
ATOM 4532 N N . LYS B 1 302 ? 4.232 -50.079 11.597 1.00 127.08 2634 LYS B N 1
ATOM 4533 C CA . LYS B 1 302 ? 3.829 -49.249 10.450 1.00 127.57 2634 LYS B CA 1
ATOM 4534 C C . LYS B 1 302 ? 3.081 -47.973 10.862 1.00 127.68 2634 LYS B C 1
ATOM 4535 O O . LYS B 1 302 ? 3.700 -46.935 11.096 1.00 127.76 2634 LYS B O 1
#

GO terms:
  GO:0050839 cell adhesion molecule binding (F, TAS)
  GO:0020002 host cell plasma membrane (C, TAS)
  GO:0020030 infected host cell surface knob (C, TAS)
  GO:0020013 symbiont-mediated perturbation of host erythrocyte aggregation (P, TAS)
  GO:0020033 antigenic variation (P, TAS)
  GO:0020035 adhesion of symbiont to microvasculature (P, TAS)
  GO:0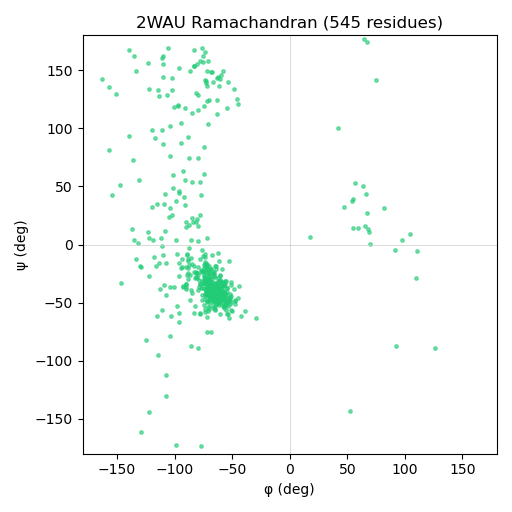098609 cell-cell adhesion (P, TAS)
  GO:0046789 host cell surface receptor binding (F, TAS)

Organism: Plasmodium falciparum (isolate 3D7) (NCBI:txid36329)

InterPro domains:
  IPR004258 Duffy-binding-like domain [PF03011] (1448-1570)
  IPR008602 Duffy-antigen binding domain [PF05424] (95-277)
  IPR008602 Duffy-antigen binding domain [PF05424] (580-759)
  IPR008602 Duffy-antigen binding domain [PF05424] (1253-1432)
  IPR008602 Duffy-antigen binding domain [PF05424] (1603-1769)
  IPR008602 Duffy-antigen binding domain [PF05424] (2030-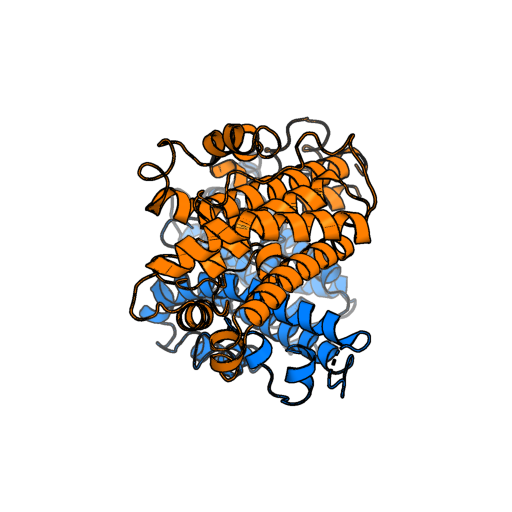2192)
  IPR008602 Duffy-antigen binding domain [PF05424] (2365-2512)
  IPR029211 Plasmodium falciparum erythrocyte membrane protein 1, acidic terminal segment [PF15445] (2650-3011)
  IPR032761 Plasmodium falciparum erythrocyte membrane protein 1, N-terminal [PF15448] (1-50)
  IPR042202 Duffy-antigen binding superfamily [G3DSA:1.20.1310.20] (55-237)
  IPR042202 Duffy-antigen binding superfamily [G3DSA:1.20.1310.20] (536-734)
  IPR042202 Duffy-antigen binding superfamily [G3DSA:1.20.1310.20] (1219-1429)
  IPR042202 Duffy-antigen binding superfamily [G3DSA:1.20.1310.20] (1564-1774)
  IPR042202 Duffy-antigen binding superfamily [G3DSA:1.20.1310.20] (1993-2172)
  IPR042202 Duffy-antigen binding superfamily [G3DSA:1.20.1310.20] (2329-2504)
  IPR044932 Plasmodium falciparum erythrocyte membrane protein 1, acidic terminal segment superfamily [G3DSA:1.10.1900.40] (2787-2859)
  IPR044932 Plasmodium falciparum erythrocyte membrane protein 1, acidic terminal segment superfamily [G3DSA:1.10.1900.40] (2886-2958)

Sequence (548 aa):
DTWTDLVKNSSDINKGVLLPPRRKNLFLKIDESDICKYKRDPKLFKDFIYSSAISEVERLKKVYGEAKTKVVHAMKYSFADIGSIIKGDDMMENNSSDKIGKILGDGVGQNEKRKKWWDMNKYHIWESMLSGYKHAYGNISENDRKMLDIPNNDDEHQFLRWFQEWTENFCTKRNELYENMVTACNSAKCDKKECTEACKNYSNFILIKKKEYQSLNSQYDMNYKETKAEKKESPEYFKDKCNGECSCLSEYFKDETRWKNPYETLDDTEVKNNCMCDDTWTDLVKNSSDINKGVLLPPRRKNLFLKIDESDICKYKRDPKLFKDFIYSSAISEVERLKKVYGEAKTKVVHAMKYSFADIGSIIKGDDMMENNSSDKIGKILGDGVGQNEKRKKWWDMNKYHIWESMLSGYKHAYGNISENDRKMLDIPNNDDEHQFLRWFQEWTENFCTKRNELYENMVTACECTEACKNYSNFILIKKKEYQSLNSQYDMNYKETKAEKKESPEYFKDKCNGECSCLSEYFKDETRWKNPYETLDDTEVKNNCMCK

CATH classification: 1.20.1310.20 (+1 more: 1.20.58.830)

B-factor: mean 94.83, std 25.65, range [42.58, 166.03]

Radius of gyration: 26.99 Å; Cα contacts (8 Å, |Δi|>4): 626; chains: 2; bounding box: 55×52×81 Å

Secondary structure (P-SEA, 3-state):
ccccccccccccccccbbbbcccccbbbbbcccaaaaaaacaaaaaaaaaaaaaaaaaaaaaacccaaaaaaaaaaaaaaaaaaaaaccccccccaaaaaaaaaccccccccaaaaaaaacaaaaaaaaaaaaaaacccccccccccccccccccccaaaaaaaaaaaaaaaaaaaaaaaaaaaccccccccccaaaaaaaaaaaaaaaaaaaaaaaaaaaaccccccccccccccccccccccccccccccccccccccccccccccccccccccc/cbbbbcccccccccccccccccccccccccccccccccccccaaaaaaaaaaaaaaaaaaaaaacccccaaaaaaaaaaaaaaaaaaaccccccccaaaaaaaaacccccccaaaaaaaaacaaaaaaaaaaaaaaccccccccccccccccccccccaaaaaaaaaaaaaaaaaaaaaaaaccccccaaaaaaaaaaaaaaaaaaaaaaaaaaccccccccccccaaaaaaaaacccccccccccccccccccccccccccccccccccc

Nearest PDB structures (foldseek):
  2wau-assembly1_A  TM=1.004E+00  e=1.942E-38  Plasmodium falciparum 3D7
  2wau-assembly2_B  TM=9.888E-01  e=4.496E-30  Plasmodium falciparum 3D7
  2y8d-assembly1_A  TM=8.872E-01  e=1.005E-17  Plasmodium falciparum
  3vuu-assembly1_A  TM=8.378E-01  e=7.955E-11  Plasmodium falciparum 3D7
  3vuv-assembly1_A  TM=8.046E-01  e=3.347E-11  Plasmodium falciparum 3D7

Foldseek 3Di:
DDFDPQWPQCVHLNPLQTDDPLRVPQDDDDDPVCLPVLQVDVVVVVVSLLVSLLVSLVVLCVPPPPPLLSSLVSSLLSLLQSLCLQQVNHIHDNSCSQSSCVSQPHHPPGGPSSNVVCVVCSVVSLVSNVVSNCVSPPDDDPVNCVSSDSDDPNVPRSLVVVLLVLLLVLLVVLVVLVVVLCVQDDADPPDDDCNLVSLCVNLVSLVSVLSSVVSSQVSCVVPVCVPDLVVAHDLRSSCPDVDNSNNLCVLQCNPHNCSVPSLSSDPDPRSSVVNVD/DDDWAQQWACCPPLLPLQTHDPLLVPQDQDDDPVCLVVLLPPVVVVLCSLLVSLLVSLVVLCVPVPPDDVVSLVSSQLVLLQSLCLLQVNHTHHNSCSQSSCSSQPHDDPDSVRSNVVCVVCSQVSLVSNVCSNCVRPRDPPVVSVPPNDRDPPSVPRSLVSVVLVLLLVLLVVLVVLVVLQPPVVVSLVSLVVSLVSLLSVLVSVVSSQVSCVPPCQVPPFPNDGPLVRSCPVVPHRRNLCVQQVVDSCSSVDSQVSDPDPSRSVVNPPD